Protein 9JJ1 (pdb70)

GO terms:
  GO:0005385 zinc ion transmembrane transporter activity (F, IDA)
  GO:0008021 synaptic vesicle (C, IDA)
  GO:0071577 zinc ion transmembrane transport (P, IDA)
  GO:0031902 late endosome membrane (C, EXP)
  GO:0005765 lysosomal membrane (C, EXP)
  GO:0071577 zinc ion transmembrane transport (P, IMP)
  GO:0005515 protein binding (F, IPI)
  GO:0008021 synaptic vesicle (C, TAS)
  GO:0005737 cytoplasm (C, IDA)
  GO:0005770 late endosome (C, IDA)
  GO:0140916 zinc ion import into lysosome (P, IDA)
  GO:1990742 microvesicle (C, IDA)
  GO:0005765 lysosomal membrane (C, IDA)
  GO:0030659 cytoplasmic vesicle membrane (C, IDA)

Radius of gyration: 29.32 Å; Cα contacts (8 Å, |Δi|>4): 855; chains: 2; bounding box: 44×68×86 Å

Organism: Homo sapiens (NCBI:txid9606)

InterPro domains:
  IPR002524 Cation efflux [TIGR01297] (73-372)
  IPR027469 Cation efflux transmembrane domain superfamily [G3DSA:1.20.1510.10] (72-292)
  IPR027469 Cation efflux transmembrane domain superfamily [SSF161111] (72-294)
  IPR027470 Cation efflux protein, cytoplasmic domain [PF16916] (299-372)
  IPR036837 Cation efflux protein, cytoplasmic domain superfamily [SSF160240] (303-372)
  IPR050681 Cation Diffusion Facilitator/SLC30A [PTHR11562] (52-385)
  IPR058533 Cation efflux protein, transmembrane domain [PF01545] (77-293)

B-factor: mean 127.55, std 25.43, range [74.8, 258.52]

Secondary structure (DSSP, 8-state):
-TT-SS-PPPS--HHHHHHHHHHHHHHHHHHHHHHHHHHHHHHHT-SHHHHHHHHHHHHHHHHHHHHHHHHHTTSPP-SS-SS-STHHHHHHHHHHHHHHHHHHHHHHHHHHHHHSS------HHHHHHHHHHHHHHHHHHHHHHHH--HHHHHHHHHHHHHHHHHHHHHHHHHHHH-TT-TTHHHHHHHHHHHHHHHHHHHHHHHHHHHHTTPPPSSS-HHHHHHHHHTSTTEEEEEEEEEEESSSS-EEEEEEEEE-TTS-HHHHHHHHHHHHHHHH--SEEEEEEEE--TTGGG-GGGSPPPP-/-TT-SS-PPPS--HHHHHHHHHHHHHHHHHHHHHHHHHHHHHHHT-SHHHHHHHHHHHHHHHHHHHHHHHHHTTSPP-SS-SS-STHHHHHHHHHHHHHHHHHHHHHHHHHHHHHSS------HHHHHHHHHHHHHHHHHHHHHHHH--HHHHHHHHHHHHHHHHHHHHHHHHHHHH-TT-TTHHHHHHHHHHHHHHHHHHHHHHHHHHHHTTPPPSSS-HHHHHHHHHTSTTEEEEEEEEEEESSSS-EEEEEEEEE-TTS-HHHHHHHHHHHHHHHH--SEEEEEEEE--TTGGG-STTSPPPP-

Foldseek 3Di:
DPPPPDDDDADDDPVVVVVLVVLVVLLVLLVVLLVLLVVLCVVFVFLLSVLLSLVSVLVNQLSVLVNVLSVQQRDDADPVRNPGRNLSNLVSLVVSLVSSVVSLVVSLVVLVVCVPVVDDAGDLVSQLVSLVVQLVSLVVQLVVLVVPVVSVVSNVVSVVSNVSSVLSNVLSVVCNVPVVVPNSRSVSSVVSSVVVNVVSVVSVVQSVCQVVQHAQPVDDPVVLLVLLCPQPFFDAKAPWGWHASDNQAIEIEIETAGEPPDDVVSSVVSSSVSCCVPPNHPYYYYHYHHDDPCLVPDPRSDDDDDD/DPPPPDDDDADDDPVVVVVLVVLVVLLVLLVVLLVLLVVLCVVFVFLLSVLLSLVSVLVNQLSVLVNVLVVQQRDDADPVRNPGRNLSNLVSLVVSLVSSVVSLVVSLVVLVVCVPVVPDAGDLVSQLVSLVVQLVSLVVQLVVLVVPVVSVVSNVVSVVSNVSSVLSNVLSVVCNVPVVVPNSRSVSSVVSSVVVNVVSVVSVVQSVCQVVQHAQPVDDPVVLLVLLCPQPFFDAKAPWGWHASDNQAIEIEIETAGEPPDDVVSSVVSSSVSCCVPPNHPYYYYHYHHDDPCLVVDPRRDDDDDD

Structure (mmCIF, N/CA/C/O backbone):
data_9JJ1
#
_entry.id   9JJ1
#
_cell.length_a   1.00
_cell.length_b   1.00
_cell.length_c   1.00
_cell.angle_alpha   90.00
_cell.angle_beta   90.00
_cell.angle_gamma   90.00
#
_symmetry.space_group_name_H-M   'P 1'
#
loop_
_entity.id
_entity.type
_entity.pdbx_description
1 polymer 'Probable proton-coupled zinc antiporter SLC30A3'
2 non-polymer 'ZINC ION'
3 non-polymer 'Lauryl Maltose Neopentyl Glycol'
#
loop_
_atom_site.group_PDB
_atom_site.id
_atom_site.type_symbol
_atom_site.label_atom_id
_atom_site.label_alt_id
_atom_site.label_comp_id
_atom_site.label_asym_id
_atom_site.label_entity_id
_atom_site.label_seq_id
_atom_site.pdbx_PDB_ins_code
_atom_site.Cartn_x
_atom_site.Cartn_y
_atom_site.Cartn_z
_atom_site.occupancy
_atom_site.B_iso_or_equiv
_atom_site.auth_seq_id
_atom_site.auth_comp_id
_atom_site.auth_asym_id
_atom_site.auth_atom_id
_atom_site.pdbx_PDB_model_num
ATOM 1 N N . HIS A 1 54 ? 124.428 137.367 81.333 1.00 182.17 54 HIS A N 1
ATOM 2 C CA . HIS A 1 54 ? 125.267 137.403 82.524 1.00 185.32 54 HIS A CA 1
ATOM 3 C C . HIS A 1 54 ? 124.451 137.105 83.777 1.00 185.78 54 HIS A C 1
ATOM 4 O O . HIS A 1 54 ? 123.745 137.973 84.288 1.00 182.82 54 HIS A O 1
ATOM 11 N N . CYS A 1 55 ? 124.552 135.872 84.265 1.00 174.25 55 CYS A N 1
ATOM 12 C CA . CYS A 1 55 ? 123.897 135.510 85.513 1.00 171.14 55 CYS A CA 1
ATOM 13 C C . CYS A 1 55 ? 124.540 136.259 86.671 1.00 173.50 55 CYS A C 1
ATOM 14 O O . CYS A 1 55 ? 125.762 136.400 86.726 1.00 172.53 55 CYS A O 1
ATOM 17 N N . HIS A 1 56 ? 123.701 136.739 87.590 1.00 190.57 56 HIS A N 1
ATOM 18 C CA . HIS A 1 56 ? 123.997 137.518 88.801 1.00 191.25 56 HIS A CA 1
ATOM 19 C C . HIS A 1 56 ? 124.263 138.990 88.496 1.00 191.27 56 HIS A C 1
ATOM 20 O O . HIS A 1 56 ? 124.483 139.766 89.434 1.00 190.55 56 HIS A O 1
ATOM 27 N N . ARG A 1 57 ? 124.251 139.403 87.230 1.00 196.91 57 ARG A N 1
ATOM 28 C CA . ARG A 1 57 ? 124.484 140.796 86.874 1.00 198.59 57 ARG A CA 1
ATOM 29 C C . ARG A 1 57 ? 123.227 141.651 86.942 1.00 200.86 57 ARG A C 1
ATOM 30 O O . ARG A 1 57 ? 123.331 142.881 86.875 1.00 200.59 57 ARG A O 1
ATOM 38 N N . ASP A 1 58 ? 122.049 141.040 87.069 1.00 210.82 58 ASP A N 1
ATOM 39 C CA . ASP A 1 58 ? 120.817 141.823 87.145 1.00 210.61 58 ASP A CA 1
ATOM 40 C C . ASP A 1 58 ? 120.773 142.737 88.364 1.00 210.22 58 ASP A C 1
ATOM 41 O O . ASP A 1 58 ? 120.465 143.930 88.198 1.00 209.14 58 ASP A O 1
ATOM 46 N N . PRO A 1 59 ? 121.063 142.276 89.597 1.00 208.82 59 PRO A N 1
ATOM 47 C CA . PRO A 1 59 ? 121.100 143.219 90.722 1.00 207.85 59 PRO A CA 1
ATOM 48 C C . PRO A 1 59 ? 122.476 143.838 90.903 1.00 207.63 59 PRO A C 1
ATOM 49 O O . PRO A 1 59 ? 123.409 143.522 90.158 1.00 206.66 59 PRO A O 1
ATOM 53 N N . LEU A 1 60 ? 122.614 144.725 91.887 1.00 211.86 60 LEU A N 1
ATOM 54 C CA . LEU A 1 60 ? 123.888 145.359 92.178 1.00 212.31 60 LEU A CA 1
ATOM 55 C C . LEU A 1 60 ? 124.155 145.322 93.677 1.00 212.46 60 LEU A C 1
ATOM 56 O O . LEU A 1 60 ? 123.219 145.428 94.479 1.00 211.00 60 LEU A O 1
ATOM 61 N N . PRO A 1 61 ? 125.412 145.174 94.085 1.00 219.21 61 PRO A N 1
ATOM 62 C CA . PRO A 1 61 ? 125.730 145.147 95.513 1.00 219.87 61 PRO A CA 1
ATOM 63 C C . PRO A 1 61 ? 125.992 146.545 96.042 1.00 220.26 61 PRO A C 1
ATOM 64 O O . PRO A 1 61 ? 126.822 147.284 95.490 1.00 219.03 61 PRO A O 1
ATOM 68 N N . PRO A 1 62 ? 125.307 146.948 97.108 1.00 223.54 62 PRO A N 1
ATOM 69 C CA . PRO A 1 62 ? 125.548 148.268 97.691 1.00 222.83 62 PRO A CA 1
ATOM 70 C C . PRO A 1 62 ? 126.701 148.225 98.678 1.00 222.95 62 PRO A C 1
ATOM 71 O O . PRO A 1 62 ? 126.638 147.514 99.693 1.00 220.89 62 PRO A O 1
ATOM 75 N N . PRO A 1 63 ? 127.772 148.966 98.418 1.00 221.61 63 PRO A N 1
ATOM 76 C CA . PRO A 1 63 ? 128.913 148.989 99.333 1.00 220.05 63 PRO A CA 1
ATOM 77 C C . PRO A 1 63 ? 128.733 150.035 100.429 1.00 219.71 63 PRO A C 1
ATOM 78 O O . PRO A 1 63 ? 127.796 150.835 100.419 1.00 218.30 63 PRO A O 1
ATOM 82 N N . GLY A 1 64 ? 129.662 150.011 101.380 1.00 206.17 64 GLY A N 1
ATOM 83 C CA . GLY A 1 64 ? 129.634 150.949 102.480 1.00 205.22 64 GLY A CA 1
ATOM 84 C C . GLY A 1 64 ? 128.590 150.596 103.523 1.00 206.52 64 GLY A C 1
ATOM 85 O O . GLY A 1 64 ? 128.034 149.494 103.557 1.00 205.80 64 GLY A O 1
ATOM 86 N N . LEU A 1 65 ? 128.328 151.565 104.395 1.00 196.15 65 LEU A N 1
ATOM 87 C CA . LEU A 1 65 ? 127.354 151.423 105.470 1.00 196.25 65 LEU A CA 1
ATOM 88 C C . LEU A 1 65 ? 126.186 152.362 105.205 1.00 195.14 65 LEU A C 1
ATOM 89 O O . LEU A 1 65 ? 126.380 153.575 105.068 1.00 193.16 65 LEU A O 1
ATOM 94 N N . THR A 1 66 ? 124.982 151.804 105.135 1.00 191.71 66 THR A N 1
ATOM 95 C CA . THR A 1 66 ? 123.804 152.617 104.892 1.00 191.22 66 THR A CA 1
ATOM 96 C C . THR A 1 66 ? 123.511 153.499 106.105 1.00 191.79 66 THR A C 1
ATOM 97 O O . THR A 1 66 ? 123.783 153.111 107.244 1.00 192.16 66 THR A O 1
ATOM 101 N N . PRO A 1 67 ? 122.971 154.700 105.883 1.00 188.64 67 PRO A N 1
ATOM 102 C CA . PRO A 1 67 ? 122.637 155.569 107.023 1.00 188.07 67 PRO A CA 1
ATOM 103 C C . PRO A 1 67 ? 121.647 154.946 107.990 1.00 188.02 67 PRO A C 1
ATOM 104 O O . PRO A 1 67 ? 121.747 155.181 109.200 1.00 187.25 67 PRO A O 1
ATOM 108 N N . GLU A 1 68 ? 120.692 154.156 107.495 1.00 185.68 68 GLU A N 1
ATOM 109 C CA . GLU A 1 68 ? 119.725 153.531 108.389 1.00 185.36 68 GLU A CA 1
ATOM 110 C C . GLU A 1 68 ? 120.366 152.439 109.235 1.00 186.26 68 GLU A C 1
ATOM 111 O O . GLU A 1 68 ? 119.928 152.197 110.366 1.00 187.74 68 GLU A O 1
ATOM 117 N N . ARG A 1 69 ? 121.395 151.767 108.712 1.00 181.80 69 ARG A N 1
ATOM 118 C CA . ARG A 1 69 ? 122.066 150.740 109.500 1.00 181.19 69 ARG A CA 1
ATOM 119 C C . ARG A 1 69 ? 122.835 151.347 110.664 1.00 181.58 69 ARG A C 1
ATOM 120 O O . ARG A 1 69 ? 122.930 150.729 111.729 1.00 183.72 69 ARG A O 1
ATOM 128 N N . LEU A 1 70 ? 123.385 152.550 110.486 1.00 168.30 70 LEU A N 1
ATOM 129 C CA . LEU A 1 70 ? 123.996 153.248 111.612 1.00 170.31 70 LEU A CA 1
ATOM 130 C C . LEU A 1 70 ? 122.966 153.531 112.697 1.00 169.98 70 LEU A C 1
ATOM 131 O O . LEU A 1 70 ? 123.245 153.365 113.892 1.00 170.90 70 LEU A O 1
ATOM 136 N N . HIS A 1 71 ? 121.766 153.954 112.297 1.00 162.20 71 HIS A N 1
ATOM 137 C CA . HIS A 1 71 ? 120.704 154.180 113.269 1.00 162.21 71 HIS A CA 1
ATOM 138 C C . HIS A 1 71 ? 120.318 152.888 113.975 1.00 162.19 71 HIS A C 1
ATOM 139 O O . HIS A 1 71 ? 120.099 152.879 115.191 1.00 166.45 71 HIS A O 1
ATOM 146 N N . ALA A 1 72 ? 120.226 151.786 113.228 1.00 151.35 72 ALA A N 1
ATOM 147 C CA . ALA A 1 72 ? 119.896 150.505 113.846 1.00 149.91 72 ALA A CA 1
ATOM 148 C C . ALA A 1 72 ? 120.967 150.085 114.844 1.00 153.10 72 ALA A C 1
ATOM 149 O O . ALA A 1 72 ? 120.654 149.575 115.927 1.00 158.15 72 ALA A O 1
ATOM 151 N N . ARG A 1 73 ? 122.237 150.294 114.497 1.00 148.16 73 ARG A N 1
ATOM 152 C CA . ARG A 1 73 ? 123.318 149.987 115.426 1.00 147.52 73 ARG A CA 1
ATOM 153 C C . ARG A 1 73 ? 123.223 150.843 116.681 1.00 149.36 73 ARG A C 1
ATOM 154 O O . ARG A 1 73 ? 123.453 150.356 117.792 1.00 151.28 73 ARG A O 1
ATOM 162 N N . ARG A 1 74 ? 122.896 152.127 116.522 1.00 151.05 74 ARG A N 1
ATOM 163 C CA . ARG A 1 74 ? 122.756 152.995 117.687 1.00 149.46 74 ARG A CA 1
ATOM 164 C C . ARG A 1 74 ? 121.614 152.536 118.587 1.00 149.63 74 ARG A C 1
ATOM 165 O O . ARG A 1 74 ? 121.752 152.514 119.818 1.00 153.03 74 ARG A O 1
ATOM 173 N N . GLN A 1 75 ? 120.477 152.168 117.992 1.00 142.83 75 GLN A N 1
ATOM 174 C CA . GLN A 1 75 ? 119.363 151.666 118.791 1.00 143.01 75 GLN A CA 1
ATOM 175 C C . GLN A 1 75 ? 119.738 150.385 119.520 1.00 142.46 75 GLN A C 1
ATOM 176 O O . GLN A 1 75 ? 119.393 150.208 120.694 1.00 149.02 75 GLN A O 1
ATOM 182 N N . LEU A 1 76 ? 120.438 149.474 118.842 1.00 129.82 76 LEU A N 1
ATOM 183 C CA . LEU A 1 76 ? 120.858 148.244 119.503 1.00 128.48 76 LEU A CA 1
ATOM 184 C C . LEU A 1 76 ? 121.828 148.523 120.643 1.00 129.85 76 LEU A C 1
ATOM 185 O O . LEU A 1 76 ? 121.736 147.887 121.697 1.00 133.94 76 LEU A O 1
ATOM 190 N N . TYR A 1 77 ? 122.754 149.467 120.458 1.00 133.85 77 TYR A N 1
ATOM 191 C CA . TYR A 1 77 ? 123.661 149.839 121.540 1.00 133.74 77 TYR A CA 1
ATOM 192 C C . TYR A 1 77 ? 122.895 150.379 122.740 1.00 136.42 77 TYR A C 1
ATOM 193 O O . TYR A 1 77 ? 123.155 149.985 123.885 1.00 138.00 77 TYR A O 1
ATOM 202 N N . ALA A 1 78 ? 121.948 151.288 122.496 1.00 125.85 78 ALA A N 1
ATOM 203 C CA . ALA A 1 78 ? 121.186 151.873 123.595 1.00 124.21 78 ALA A CA 1
ATOM 204 C C . ALA A 1 78 ? 120.374 150.810 124.324 1.00 127.54 78 ALA A C 1
ATOM 205 O O . ALA A 1 78 ? 120.332 150.779 125.560 1.00 135.30 78 ALA A O 1
ATOM 207 N N . ALA A 1 79 ? 119.725 149.924 123.568 1.00 120.77 79 ALA A N 1
ATOM 208 C CA . ALA A 1 79 ? 118.920 148.877 124.183 1.00 119.45 79 ALA A CA 1
ATOM 209 C C . ALA A 1 79 ? 119.784 147.919 124.990 1.00 121.39 79 ALA A C 1
ATOM 210 O O . ALA A 1 79 ? 119.400 147.506 126.090 1.00 126.82 79 ALA A O 1
ATOM 212 N N . CYS A 1 80 ? 120.957 147.554 124.464 1.00 126.25 80 CYS A N 1
ATOM 213 C CA . CYS A 1 80 ? 121.857 146.683 125.210 1.00 122.58 80 CYS A CA 1
ATOM 214 C C . CYS A 1 80 ? 122.311 147.339 126.503 1.00 124.45 80 CYS A C 1
ATOM 215 O O . CYS A 1 80 ? 122.343 146.692 127.554 1.00 132.32 80 CYS A O 1
ATOM 218 N N . ALA A 1 81 ? 122.662 148.625 126.451 1.00 116.49 81 ALA A N 1
ATOM 219 C CA . ALA A 1 81 ? 123.098 149.312 127.662 1.00 117.27 81 ALA A CA 1
ATOM 220 C C . ALA A 1 81 ? 121.986 149.350 128.702 1.00 120.03 81 ALA A C 1
ATOM 221 O O . ALA A 1 81 ? 122.208 149.041 129.882 1.00 122.19 81 ALA A O 1
ATOM 223 N N . VAL A 1 82 ? 120.773 149.712 128.277 1.00 123.25 82 VAL A N 1
ATOM 224 C CA . VAL A 1 82 ? 119.656 149.803 129.212 1.00 121.17 82 VAL A CA 1
ATOM 225 C C . VAL A 1 82 ? 119.341 148.445 129.819 1.00 123.08 82 VAL A C 1
ATOM 226 O O . VAL A 1 82 ? 119.162 148.326 131.040 1.00 127.06 82 VAL A O 1
ATOM 230 N N . CYS A 1 83 ? 119.280 147.400 128.994 1.00 125.32 83 CYS A N 1
ATOM 231 C CA . CYS A 1 83 ? 118.958 146.076 129.507 1.00 123.09 83 CYS A CA 1
ATOM 232 C C . CYS A 1 83 ? 120.059 145.539 130.412 1.00 124.49 83 CYS A C 1
ATOM 233 O O . CYS A 1 83 ? 119.768 144.853 131.394 1.00 132.12 83 CYS A O 1
ATOM 236 N N . PHE A 1 84 ? 121.326 145.841 130.113 1.00 122.86 84 PHE A N 1
ATOM 237 C CA . PHE A 1 84 ? 122.406 145.398 130.987 1.00 123.87 84 PHE A CA 1
ATOM 238 C C . PHE A 1 84 ? 122.345 146.093 132.340 1.00 122.42 84 PHE A C 1
ATOM 239 O O . PHE A 1 84 ? 122.564 145.462 133.380 1.00 122.79 84 PHE A O 1
ATOM 247 N N . VAL A 1 85 ? 122.059 147.397 132.348 1.00 117.13 85 VAL A N 1
ATOM 248 C CA . VAL A 1 85 ? 121.923 148.104 133.619 1.00 118.70 85 VAL A CA 1
ATOM 249 C C . VAL A 1 85 ? 120.764 147.529 134.422 1.00 122.68 85 VAL A C 1
ATOM 250 O O . VAL A 1 85 ? 120.878 147.296 135.635 1.00 123.57 85 VAL A O 1
ATOM 254 N N . PHE A 1 86 ? 119.635 147.281 133.755 1.00 122.59 86 PHE A N 1
ATOM 255 C CA . PHE A 1 86 ? 118.484 146.687 134.426 1.00 118.32 86 PHE A CA 1
ATOM 256 C C . PHE A 1 86 ? 118.823 145.315 134.997 1.00 120.47 86 PHE A C 1
ATOM 257 O O . PHE A 1 86 ? 118.463 145.001 136.138 1.00 124.79 86 PHE A O 1
ATOM 265 N N . MET A 1 87 ? 119.528 144.491 134.220 1.00 121.22 87 MET A N 1
ATOM 266 C CA . MET A 1 87 ? 119.896 143.158 134.680 1.00 118.25 87 MET A CA 1
ATOM 267 C C . MET A 1 87 ? 120.819 143.221 135.887 1.00 124.10 87 MET A C 1
ATOM 268 O O . MET A 1 87 ? 120.645 142.463 136.846 1.00 127.77 87 MET A O 1
ATOM 273 N N . ALA A 1 88 ? 121.815 144.108 135.856 1.00 124.82 88 ALA A N 1
ATOM 274 C CA . ALA A 1 88 ? 122.726 144.223 136.989 1.00 121.20 88 ALA A CA 1
ATOM 275 C C . ALA A 1 88 ? 121.992 144.676 138.243 1.00 124.51 88 ALA A C 1
ATOM 276 O O . ALA A 1 88 ? 122.190 144.111 139.328 1.00 130.23 88 ALA A O 1
ATOM 278 N N . GLY A 1 89 ? 121.128 145.685 138.111 1.00 115.64 89 GLY A N 1
ATOM 279 C CA . GLY A 1 89 ? 120.365 146.137 139.260 1.00 115.23 89 GLY A CA 1
ATOM 280 C C . GLY A 1 89 ? 119.475 145.053 139.831 1.00 116.44 89 GLY A C 1
ATOM 281 O O . GLY A 1 89 ? 119.387 144.884 141.050 1.00 117.31 89 GLY A O 1
ATOM 282 N N . GLU A 1 90 ? 118.814 144.291 138.958 1.00 124.19 90 GLU A N 1
ATOM 283 C CA . GLU A 1 90 ? 117.914 143.251 139.441 1.00 121.59 90 GLU A CA 1
ATOM 284 C C . GLU A 1 90 ? 118.683 142.097 140.069 1.00 122.07 90 GLU A C 1
ATOM 285 O O . GLU A 1 90 ? 118.224 141.508 141.051 1.00 126.49 90 GLU A O 1
ATOM 291 N N . VAL A 1 91 ? 119.853 141.756 139.523 1.00 123.04 91 VAL A N 1
ATOM 292 C CA . VAL A 1 91 ? 120.680 140.729 140.148 1.00 124.60 91 VAL A CA 1
ATOM 293 C C . VAL A 1 91 ? 121.107 141.164 141.539 1.00 123.77 91 VAL A C 1
ATOM 294 O O . VAL A 1 91 ? 121.024 140.383 142.495 1.00 127.53 91 VAL A O 1
ATOM 298 N N . VAL A 1 92 ? 121.552 142.411 141.684 1.00 110.51 92 VAL A N 1
ATOM 299 C CA . VAL A 1 92 ? 121.955 142.906 142.998 1.00 108.28 92 VAL A CA 1
ATOM 300 C C . VAL A 1 92 ? 120.784 142.857 143.972 1.00 115.24 92 VAL A C 1
ATOM 301 O O . VAL A 1 92 ? 120.913 142.374 145.103 1.00 121.41 92 VAL A O 1
ATOM 305 N N . GLY A 1 93 ? 119.618 143.337 143.536 1.00 121.17 93 GLY A N 1
ATOM 306 C CA . GLY A 1 93 ? 118.461 143.350 144.417 1.00 120.26 93 GLY A CA 1
ATOM 307 C C . GLY A 1 93 ? 118.015 141.963 144.832 1.00 120.13 93 GLY A C 1
ATOM 308 O O . GLY A 1 93 ? 117.729 141.716 146.006 1.00 124.36 93 GLY A O 1
ATOM 309 N N . GLY A 1 94 ? 117.954 141.035 143.878 1.00 116.78 94 GLY A N 1
ATOM 310 C CA . GLY A 1 94 ? 117.540 139.683 144.204 1.00 112.02 94 GLY A CA 1
ATOM 311 C C . GLY A 1 94 ? 118.530 138.967 145.099 1.00 119.19 94 GLY A C 1
ATOM 312 O O . GLY A 1 94 ? 118.135 138.224 146.002 1.00 127.87 94 GLY A O 1
ATOM 313 N N . TYR A 1 95 ? 119.829 139.169 144.862 1.00 126.94 95 TYR A N 1
ATOM 314 C CA . TYR A 1 95 ? 120.828 138.585 145.749 1.00 123.14 95 TYR A CA 1
ATOM 315 C C . TYR A 1 95 ? 120.694 139.141 147.157 1.00 122.11 95 TYR A C 1
ATOM 316 O O . TYR A 1 95 ? 120.822 138.403 148.139 1.00 120.79 95 TYR A O 1
ATOM 325 N N . LEU A 1 96 ? 120.439 140.445 147.277 1.00 119.07 96 LEU A N 1
ATOM 326 C CA . LEU A 1 96 ? 120.202 141.018 148.596 1.00 121.33 96 LEU A CA 1
ATOM 327 C C . LEU A 1 96 ? 118.946 140.444 149.236 1.00 122.87 96 LEU A C 1
ATOM 328 O O . LEU A 1 96 ? 118.881 140.311 150.463 1.00 125.72 96 LEU A O 1
ATOM 333 N N . ALA A 1 97 ? 117.944 140.102 148.430 1.00 125.14 97 ALA A N 1
ATOM 334 C CA . ALA A 1 97 ? 116.684 139.586 148.946 1.00 123.08 97 ALA A CA 1
ATOM 335 C C . ALA A 1 97 ? 116.625 138.066 149.012 1.00 121.13 97 ALA A C 1
ATOM 336 O O . ALA A 1 97 ? 115.633 137.529 149.515 1.00 121.60 97 ALA A O 1
ATOM 338 N N . HIS A 1 98 ? 117.649 137.366 148.523 1.00 124.04 98 HIS A N 1
ATOM 339 C CA . HIS A 1 98 ? 117.663 135.901 148.485 1.00 123.64 98 HIS A CA 1
ATOM 340 C C . HIS A 1 98 ? 116.446 135.352 147.745 1.00 127.37 98 HIS A C 1
ATOM 341 O O . HIS A 1 98 ? 115.894 134.312 148.108 1.00 131.20 98 HIS A O 1
ATOM 348 N N . SER A 1 99 ? 116.030 136.048 146.695 1.00 121.84 99 SER A N 1
ATOM 349 C CA . SER A 1 99 ? 114.839 135.688 145.942 1.00 114.60 99 SER A CA 1
ATOM 350 C C . SER A 1 99 ? 115.216 134.990 144.643 1.00 117.50 99 SER A C 1
ATOM 351 O O . SER A 1 99 ? 116.242 135.290 144.029 1.00 123.16 99 SER A O 1
ATOM 354 N N . LEU A 1 100 ? 114.370 134.050 144.229 1.00 110.16 100 LEU A N 1
ATOM 355 C CA . LEU A 1 100 ? 114.583 133.319 142.989 1.00 112.33 100 LEU A CA 1
ATOM 356 C C . LEU A 1 100 ? 113.712 133.813 141.845 1.00 115.62 100 LEU A C 1
ATOM 357 O O . LEU A 1 100 ? 114.076 133.622 140.682 1.00 121.40 100 LEU A O 1
ATOM 362 N N . ALA A 1 101 ? 112.568 134.431 142.142 1.00 109.29 101 ALA A N 1
ATOM 363 C CA . ALA A 1 101 ? 111.776 135.049 141.085 1.00 110.75 101 ALA A CA 1
ATOM 364 C C . ALA A 1 101 ? 112.532 136.204 140.444 1.00 118.24 101 ALA A C 1
ATOM 365 O O . ALA A 1 101 ? 112.505 136.378 139.218 1.00 123.61 101 ALA A O 1
ATOM 367 N N . ILE A 1 102 ? 113.216 137.004 141.261 1.00 112.47 102 ILE A N 1
ATOM 368 C CA . ILE A 1 102 ? 114.040 138.083 140.731 1.00 107.78 102 ILE A CA 1
ATOM 369 C C . ILE A 1 102 ? 115.196 137.516 139.920 1.00 113.09 102 ILE A C 1
ATOM 370 O O . ILE A 1 102 ? 115.613 138.103 138.917 1.00 120.75 102 ILE A O 1
ATOM 375 N N . MET A 1 103 ? 115.728 136.365 140.336 1.00 117.25 103 MET A N 1
ATOM 376 C CA . MET A 1 103 ? 116.682 135.651 139.492 1.00 114.37 103 MET A CA 1
ATOM 377 C C . MET A 1 103 ? 116.071 135.272 138.153 1.00 116.35 103 MET A C 1
ATOM 378 O O . MET A 1 103 ? 116.744 135.342 137.123 1.00 128.16 103 MET A O 1
ATOM 383 N N . THR A 1 104 ? 114.805 134.857 138.140 1.00 112.84 104 THR A N 1
ATOM 384 C CA . THR A 1 104 ? 114.174 134.514 136.869 1.00 117.20 104 THR A CA 1
ATOM 385 C C . THR A 1 104 ? 114.043 135.737 135.969 1.00 123.88 104 THR A C 1
ATOM 386 O O . THR A 1 104 ? 114.322 135.665 134.765 1.00 126.87 104 THR A O 1
ATOM 390 N N . ASP A 1 105 ? 113.630 136.872 136.536 1.00 124.54 105 ASP A N 1
ATOM 391 C CA . ASP A 1 105 ? 113.527 138.092 135.740 1.00 116.46 105 ASP A CA 1
ATOM 392 C C . ASP A 1 105 ? 114.891 138.537 135.227 1.00 119.65 105 ASP A C 1
ATOM 393 O O . ASP A 1 105 ? 115.026 138.953 134.069 1.00 124.97 105 ASP A O 1
ATOM 398 N N . ALA A 1 106 ? 115.917 138.453 136.075 1.00 117.00 106 ALA A N 1
ATOM 399 C CA . ALA A 1 106 ? 117.262 138.819 135.652 1.00 112.49 106 ALA A CA 1
ATOM 400 C C . ALA A 1 106 ? 117.779 137.872 134.579 1.00 112.97 106 ALA A C 1
ATOM 401 O O . ALA A 1 106 ? 118.510 138.287 133.677 1.00 119.98 106 ALA A O 1
ATOM 403 N N . ALA A 1 107 ? 117.417 136.593 134.664 1.00 108.73 107 ALA A N 1
ATOM 404 C CA . ALA A 1 107 ? 117.789 135.646 133.620 1.00 106.50 107 ALA A CA 1
ATOM 405 C C . ALA A 1 107 ? 117.110 135.990 132.304 1.00 113.93 107 ALA A C 1
ATOM 406 O O . ALA A 1 107 ? 117.715 135.863 131.234 1.00 118.58 107 ALA A O 1
ATOM 408 N N . HIS A 1 108 ? 115.848 136.417 132.359 1.00 113.43 108 HIS A N 1
ATOM 409 C CA . HIS A 1 108 ? 115.184 136.859 131.136 1.00 114.10 108 HIS A CA 1
ATOM 410 C C . HIS A 1 108 ? 115.876 138.081 130.547 1.00 116.53 108 HIS A C 1
ATOM 411 O O . HIS A 1 108 ? 116.052 138.180 129.326 1.00 119.07 108 HIS A O 1
ATOM 418 N N . LEU A 1 109 ? 116.269 139.028 131.400 1.00 114.74 109 LEU A N 1
ATOM 419 C CA . LEU A 1 109 ? 117.000 140.195 130.914 1.00 108.55 109 LEU A CA 1
ATOM 420 C C . LEU A 1 109 ? 118.344 139.796 130.320 1.00 111.82 109 LEU A C 1
ATOM 421 O O . LEU A 1 109 ? 118.795 140.386 129.334 1.00 117.96 109 LEU A O 1
ATOM 426 N N . LEU A 1 110 ? 119.004 138.806 130.920 1.00 115.36 110 LEU A N 1
ATOM 427 C CA . LEU A 1 110 ? 120.252 138.296 130.365 1.00 111.12 110 LEU A CA 1
ATOM 428 C C . LEU A 1 110 ? 120.022 137.678 128.996 1.00 113.49 110 LEU A C 1
ATOM 429 O O . LEU A 1 110 ? 120.843 137.836 128.090 1.00 114.67 110 LEU A O 1
ATOM 434 N N . ALA A 1 111 ? 118.913 136.957 128.832 1.00 116.87 111 ALA A N 1
ATOM 435 C CA . ALA A 1 111 ? 118.580 136.405 127.523 1.00 114.97 111 ALA A CA 1
ATOM 436 C C . ALA A 1 111 ? 118.353 137.512 126.503 1.00 116.68 111 ALA A C 1
ATOM 437 O O . ALA A 1 111 ? 118.811 137.417 125.358 1.00 117.54 111 ALA A O 1
ATOM 439 N N . ASP A 1 112 ? 117.645 138.571 126.902 1.00 127.33 112 ASP A N 1
ATOM 440 C CA . ASP A 1 112 ? 117.425 139.702 126.004 1.00 124.14 112 ASP A CA 1
ATOM 441 C C . ASP A 1 112 ? 118.749 140.342 125.600 1.00 124.00 112 ASP A C 1
ATOM 442 O O . ASP A 1 112 ? 118.987 140.625 124.417 1.00 126.60 112 ASP A O 1
ATOM 447 N N . VAL A 1 113 ? 119.634 140.557 126.576 1.00 120.59 113 VAL A N 1
ATOM 448 C CA . VAL A 1 113 ? 120.936 141.160 126.306 1.00 115.76 113 VAL A CA 1
ATOM 449 C C . VAL A 1 113 ? 121.750 140.277 125.374 1.00 118.69 113 VAL A C 1
ATOM 450 O O . VAL A 1 113 ? 122.385 140.764 124.435 1.00 123.74 113 VAL A O 1
ATOM 454 N N . GLY A 1 114 ? 121.754 138.968 125.625 1.00 123.74 114 GLY A N 1
ATOM 455 C CA . GLY A 1 114 ? 122.505 138.064 124.774 1.00 119.22 114 GLY A CA 1
ATOM 456 C C . GLY A 1 114 ? 121.978 138.030 123.355 1.00 117.45 114 GLY A C 1
ATOM 457 O O . GLY A 1 114 ? 122.752 137.993 122.399 1.00 119.42 114 GLY A O 1
ATOM 458 N N . SER A 1 115 ? 120.654 138.046 123.197 1.00 119.42 115 SER A N 1
ATOM 459 C CA . SER A 1 115 ? 120.078 138.071 121.858 1.00 122.10 115 SER A CA 1
ATOM 460 C C . SER A 1 115 ? 120.456 139.349 121.120 1.00 122.12 115 SER A C 1
ATOM 461 O O . SER A 1 115 ? 120.839 139.305 119.944 1.00 124.35 115 SER A O 1
ATOM 464 N N . MET A 1 116 ? 120.371 140.497 121.795 1.00 127.21 116 MET A N 1
ATOM 465 C CA . MET A 1 116 ? 120.723 141.749 121.131 1.00 124.75 116 MET A CA 1
ATOM 466 C C . MET A 1 116 ? 122.213 141.811 120.810 1.00 128.45 116 MET A C 1
ATOM 467 O O . MET A 1 116 ? 122.604 142.318 119.753 1.00 130.04 116 MET A O 1
ATOM 472 N N . MET A 1 117 ? 123.059 141.306 121.708 1.00 134.50 117 MET A N 1
ATOM 473 C CA . MET A 1 117 ? 124.495 141.285 121.448 1.00 128.55 117 MET A CA 1
ATOM 474 C C . MET A 1 117 ? 124.834 140.361 120.290 1.00 129.82 117 MET A C 1
ATOM 475 O O . MET A 1 117 ? 125.700 140.679 119.470 1.00 134.58 117 MET A O 1
ATOM 480 N N . GLY A 1 118 ? 124.175 139.205 120.213 1.00 118.89 118 GLY A N 1
ATOM 481 C CA . GLY A 1 118 ? 124.371 138.333 119.070 1.00 119.17 118 GLY A CA 1
ATOM 482 C C . GLY A 1 118 ? 123.920 138.976 117.776 1.00 122.62 118 GLY A C 1
ATOM 483 O O . GLY A 1 118 ? 124.561 138.816 116.736 1.00 125.17 118 GLY A O 1
ATOM 484 N N . SER A 1 119 ? 122.811 139.717 117.822 1.00 123.72 119 SER A N 1
ATOM 485 C CA . SER A 1 119 ? 122.365 140.444 116.639 1.00 119.12 119 SER A CA 1
ATOM 486 C C . SER A 1 119 ? 123.388 141.490 116.217 1.00 118.24 119 SER A C 1
ATOM 487 O O . SER A 1 119 ? 123.677 141.643 115.026 1.00 120.35 119 SER A O 1
ATOM 490 N N . LEU A 1 120 ? 123.950 142.219 117.183 1.00 118.42 120 LEU A N 1
ATOM 491 C CA . LEU A 1 120 ? 124.972 143.214 116.871 1.00 119.65 120 LEU A CA 1
ATOM 492 C C . LEU A 1 120 ? 126.215 142.565 116.277 1.00 120.04 120 LEU A C 1
ATOM 493 O O . LEU A 1 120 ? 126.791 143.072 115.307 1.00 123.67 120 LEU A O 1
ATOM 498 N N . PHE A 1 121 ? 126.650 141.446 116.858 1.00 124.91 121 PHE A N 1
ATOM 499 C CA . PHE A 1 121 ? 127.827 140.75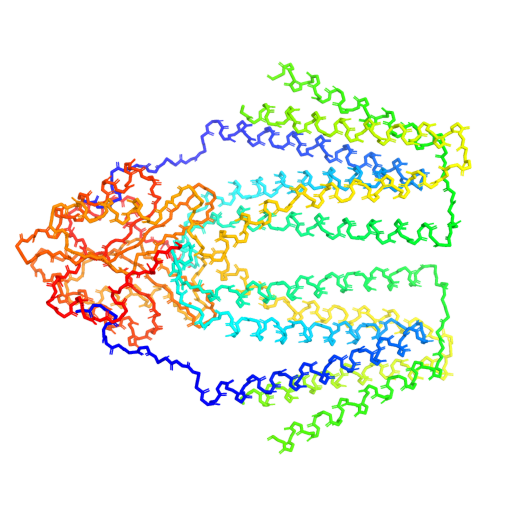3 116.352 1.00 124.60 121 PHE A CA 1
ATOM 500 C C . PHE A 1 121 ? 127.593 140.227 114.944 1.00 126.61 121 PHE A C 1
ATOM 501 O O . PHE A 1 121 ? 128.476 140.315 114.087 1.00 130.28 121 PHE A O 1
ATOM 509 N N . SER A 1 122 ? 126.406 139.675 114.686 1.00 125.25 122 SER A N 1
ATOM 510 C CA . SER A 1 122 ? 126.085 139.210 113.343 1.00 123.92 122 SER A CA 1
ATOM 511 C C . SER A 1 122 ? 126.029 140.368 112.357 1.00 123.25 122 SER A C 1
ATOM 512 O O . SER A 1 122 ? 126.459 140.230 111.209 1.00 128.36 122 SER A O 1
ATOM 515 N N . LEU A 1 123 ? 125.490 141.511 112.781 1.00 119.11 123 LEU A N 1
ATOM 516 C CA . LEU A 1 123 ? 125.450 142.678 111.908 1.00 119.73 123 LEU A CA 1
ATOM 517 C C . LEU A 1 123 ? 126.853 143.152 111.561 1.00 119.71 123 LEU A C 1
ATOM 518 O O . LEU A 1 123 ? 127.125 143.531 110.416 1.00 121.24 123 LEU A O 1
ATOM 523 N N . TRP A 1 124 ? 127.756 143.153 112.541 1.00 120.30 124 TRP A N 1
ATOM 524 C CA . TRP A 1 124 ? 129.139 143.525 112.263 1.00 120.41 124 TRP A CA 1
ATOM 525 C C . TRP A 1 124 ? 129.815 142.509 111.352 1.00 123.02 124 TRP A C 1
ATOM 526 O O . TRP A 1 124 ? 130.573 142.883 110.451 1.00 126.19 124 TRP A O 1
ATOM 537 N N . LEU A 1 125 ? 129.559 141.220 111.575 1.00 121.49 125 LEU A N 1
ATOM 538 C CA . LEU A 1 125 ? 130.213 140.183 110.787 1.00 115.81 125 LEU A CA 1
ATOM 539 C C . LEU A 1 125 ? 129.712 140.157 109.352 1.00 119.33 125 LEU A C 1
ATOM 540 O O . LEU A 1 125 ? 130.491 139.880 108.434 1.00 123.51 125 LEU A O 1
ATOM 545 N N . SER A 1 126 ? 128.432 140.447 109.132 1.00 131.01 126 SER A N 1
ATOM 546 C CA . SER A 1 126 ? 127.870 140.374 107.791 1.00 130.52 126 SER A CA 1
ATOM 547 C C . SER A 1 126 ? 128.217 141.625 106.999 1.00 130.89 126 SER A C 1
ATOM 548 O O . SER A 1 126 ? 127.363 142.205 106.323 1.00 134.34 126 SER A O 1
ATOM 551 N N . THR A 1 127 ? 129.477 142.038 107.079 1.00 126.32 127 THR A N 1
ATOM 552 C CA . THR A 1 127 ? 130.020 143.075 106.213 1.00 130.48 127 THR A CA 1
ATOM 553 C C . THR A 1 127 ? 131.372 142.712 105.630 1.00 136.21 127 THR A C 1
ATOM 554 O O . THR A 1 127 ? 131.812 143.379 104.688 1.00 134.39 127 THR A O 1
ATOM 558 N N . ARG A 1 128 ? 132.042 141.686 106.142 1.00 131.95 128 ARG A N 1
ATOM 559 C CA . ARG A 1 128 ? 133.309 141.267 105.575 1.00 129.26 128 ARG A CA 1
ATOM 560 C C . ARG A 1 128 ? 133.070 140.506 104.275 1.00 126.88 128 ARG A C 1
ATOM 561 O O . ARG A 1 128 ? 132.078 139.783 104.151 1.00 127.52 128 ARG A O 1
ATOM 569 N N . PRO A 1 129 ? 133.952 140.650 103.292 1.00 116.06 129 PRO A N 1
ATOM 570 C CA . PRO A 1 129 ? 133.784 139.904 102.044 1.00 117.91 129 PRO A CA 1
ATOM 571 C C . PRO A 1 129 ? 134.004 138.417 102.259 1.00 120.36 129 PRO A C 1
ATOM 572 O O . PRO A 1 129 ? 134.702 137.995 103.183 1.00 121.00 129 PRO A O 1
ATOM 576 N N . ALA A 1 130 ? 133.380 137.620 101.397 1.00 113.28 130 ALA A N 1
ATOM 577 C CA . ALA A 1 130 ? 133.563 136.177 101.450 1.00 108.31 130 ALA A CA 1
ATOM 578 C C . ALA A 1 130 ? 135.015 135.822 101.165 1.00 113.03 130 ALA A C 1
ATOM 579 O O . ALA A 1 130 ? 135.627 136.356 100.237 1.00 113.86 130 ALA A O 1
ATOM 581 N N . THR A 1 131 ? 135.567 134.922 101.970 1.00 118.03 131 THR A N 1
ATOM 582 C CA . THR A 1 131 ? 136.946 134.493 101.828 1.00 115.05 131 THR A CA 1
ATOM 583 C C . THR A 1 131 ? 137.003 133.153 101.100 1.00 114.74 131 THR A C 1
ATOM 584 O O . THR A 1 131 ? 135.988 132.603 100.670 1.00 115.69 131 THR A O 1
ATOM 588 N N . ARG A 1 132 ? 138.216 132.626 100.956 1.00 118.97 132 ARG A N 1
ATOM 589 C CA . ARG A 1 132 ? 138.403 131.327 100.327 1.00 116.52 132 ARG A CA 1
ATOM 590 C C . ARG A 1 132 ? 138.053 130.171 101.248 1.00 119.73 132 ARG A C 1
ATOM 591 O O . ARG A 1 132 ? 137.904 129.043 100.769 1.00 125.80 132 ARG A O 1
ATOM 599 N N . THR A 1 133 ? 137.925 130.417 102.550 1.00 109.55 133 THR A N 1
ATOM 600 C CA . THR A 1 133 ? 137.483 129.394 103.485 1.00 109.66 133 THR A CA 1
ATOM 601 C C . THR A 1 133 ? 136.021 129.539 103.873 1.00 110.01 133 THR A C 1
ATOM 602 O O . THR A 1 133 ? 135.441 128.589 104.407 1.00 111.64 133 THR A O 1
ATOM 606 N N . MET A 1 134 ? 135.418 130.700 103.623 1.00 107.23 134 MET A N 1
ATOM 607 C CA . MET A 1 134 ? 134.000 130.947 103.878 1.00 101.21 134 MET A CA 1
ATOM 608 C C . MET A 1 134 ? 133.433 131.511 102.582 1.00 106.10 134 MET A C 1
ATOM 609 O O . MET A 1 134 ? 133.362 132.729 102.405 1.00 112.67 134 MET A O 1
ATOM 614 N N . THR A 1 135 ? 133.032 130.620 101.676 1.00 103.87 135 THR A N 1
ATOM 615 C CA . THR A 1 135 ? 132.622 131.049 100.344 1.00 98.77 135 THR A CA 1
ATOM 616 C C . THR A 1 135 ? 131.284 131.773 100.375 1.00 96.90 135 THR A C 1
ATOM 617 O O . THR A 1 135 ? 131.058 132.704 99.594 1.00 97.88 135 THR A O 1
ATOM 621 N N . PHE A 1 136 ? 130.382 131.359 101.260 1.00 97.82 136 PHE A N 1
ATOM 622 C CA . PHE A 1 136 ? 129.058 131.958 101.328 1.00 93.91 136 PHE A CA 1
ATOM 623 C C . PHE A 1 136 ? 129.033 133.272 102.094 1.00 101.23 136 PHE A C 1
ATOM 624 O O . PHE A 1 136 ? 128.048 134.010 101.989 1.00 110.34 136 PHE A O 1
ATOM 632 N N . GLY A 1 137 ? 130.077 133.583 102.853 1.00 100.08 137 GLY A N 1
ATOM 633 C CA . GLY A 1 137 ? 130.075 134.770 103.680 1.00 97.10 137 GLY A CA 1
ATOM 634 C C . GLY A 1 137 ? 130.010 134.425 105.151 1.00 102.33 137 GLY A C 1
ATOM 635 O O . GLY A 1 137 ? 130.505 133.375 105.564 1.00 111.66 137 GLY A O 1
ATOM 636 N N . TRP A 1 138 ? 129.392 135.290 105.953 1.00 98.72 138 TRP A N 1
ATOM 637 C CA . TRP A 1 138 ? 129.297 135.076 107.391 1.00 100.41 138 TRP A CA 1
ATOM 638 C C . TRP A 1 138 ? 127.858 135.187 107.873 1.00 104.05 138 TRP A C 1
ATOM 639 O O . TRP A 1 138 ? 127.610 135.554 109.023 1.00 112.64 138 TRP A O 1
ATOM 650 N N . HIS A 1 139 ? 126.897 134.861 107.009 1.00 94.86 139 HIS A N 1
ATOM 651 C CA . HIS A 1 139 ? 125.493 135.014 107.362 1.00 95.87 139 HIS A CA 1
ATOM 652 C C . HIS A 1 139 ? 125.026 133.977 108.373 1.00 104.88 139 HIS A C 1
ATOM 653 O O . HIS A 1 139 ? 124.063 134.233 109.100 1.00 110.55 139 HIS A O 1
ATOM 660 N N . ARG A 1 140 ? 125.683 132.820 108.438 1.00 99.43 140 ARG A N 1
ATOM 661 C CA . ARG A 1 140 ? 125.319 131.794 109.405 1.00 87.73 140 ARG A CA 1
ATOM 662 C C . ARG A 1 140 ? 125.621 132.209 110.839 1.00 94.04 140 ARG A C 1
ATOM 663 O O . ARG A 1 140 ? 125.166 131.537 111.775 1.00 101.60 140 ARG A O 1
ATOM 671 N N . SER A 1 141 ? 126.373 133.295 111.028 1.00 104.80 141 SER A N 1
ATOM 672 C CA . SER A 1 141 ? 126.680 133.765 112.372 1.00 104.30 141 SER A CA 1
ATOM 673 C C . SER A 1 141 ? 125.425 134.182 113.120 1.00 103.70 141 SER A C 1
ATOM 674 O O . SER A 1 141 ? 125.352 134.016 114.339 1.00 106.66 141 SER A O 1
ATOM 677 N N . GLU A 1 142 ? 124.431 134.721 112.415 1.00 108.56 142 GLU A N 1
ATOM 678 C CA . GLU A 1 142 ? 123.187 135.112 113.070 1.00 109.13 142 GLU A CA 1
ATOM 679 C C . GLU A 1 142 ? 122.459 133.897 113.634 1.00 109.11 142 GLU A C 1
ATOM 680 O O . GLU A 1 142 ? 121.993 133.909 114.782 1.00 110.94 142 G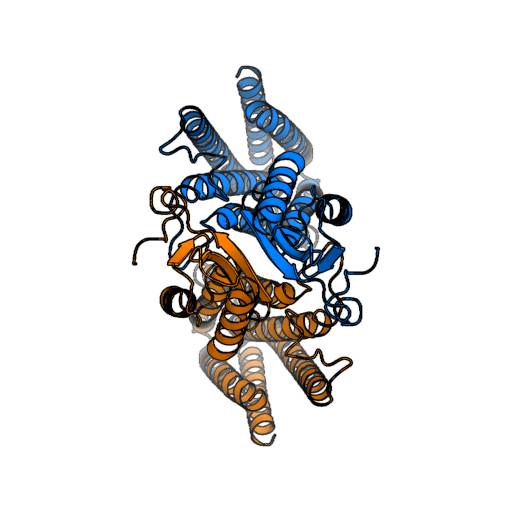LU A O 1
ATOM 686 N N . THR A 1 143 ? 122.366 132.827 112.843 1.00 107.37 143 THR A N 1
ATOM 687 C CA . THR A 1 143 ? 121.739 131.601 113.323 1.00 102.68 143 THR A CA 1
ATOM 688 C C . THR A 1 143 ? 122.523 130.998 114.479 1.00 104.37 143 THR A C 1
ATOM 689 O O . THR A 1 143 ? 121.937 130.524 115.460 1.00 113.02 143 THR A O 1
ATOM 693 N N . LEU A 1 144 ? 123.853 131.007 114.381 1.00 109.30 144 LEU A N 1
ATOM 694 C CA . LEU A 1 144 ? 124.664 130.458 115.462 1.00 111.67 144 LEU A CA 1
ATOM 695 C C . LEU A 1 144 ? 124.497 131.268 116.742 1.00 111.29 144 LEU A C 1
ATOM 696 O O . LEU A 1 144 ? 124.446 130.702 117.840 1.00 113.96 144 LEU A O 1
ATOM 701 N N . GLY A 1 145 ? 124.401 132.592 116.624 1.00 101.86 145 GLY A N 1
ATOM 702 C CA . GLY A 1 145 ? 124.171 133.416 117.797 1.00 100.82 145 GLY A CA 1
ATOM 703 C C . GLY A 1 145 ? 122.808 133.181 118.418 1.00 108.22 145 GLY A C 1
ATOM 704 O O . GLY A 1 145 ? 122.670 133.166 119.645 1.00 112.74 145 GLY A O 1
ATOM 705 N N . ALA A 1 146 ? 121.782 132.999 117.584 1.00 108.14 146 ALA A N 1
ATOM 706 C CA . ALA A 1 146 ? 120.463 132.667 118.115 1.00 107.61 146 ALA A CA 1
ATOM 707 C C . ALA A 1 146 ? 120.493 131.342 118.866 1.00 106.97 146 ALA A C 1
ATOM 708 O O . ALA A 1 146 ? 119.921 131.219 119.959 1.00 107.64 146 ALA A O 1
ATOM 710 N N . LEU A 1 147 ? 121.170 130.341 118.300 1.00 96.20 147 LEU A N 1
ATOM 711 C CA . LEU A 1 147 ? 121.291 129.056 118.980 1.00 93.10 147 LEU A CA 1
ATOM 712 C C . LEU A 1 147 ? 122.041 129.198 120.297 1.00 99.28 147 LEU A C 1
ATOM 713 O O . LEU A 1 147 ? 121.668 128.582 121.303 1.00 108.38 147 LEU A O 1
ATOM 718 N N . ALA A 1 148 ? 123.107 130.001 120.308 1.00 98.36 148 ALA A N 1
ATOM 719 C CA . ALA A 1 148 ? 123.865 130.211 121.536 1.00 102.96 148 ALA A CA 1
ATOM 720 C C . ALA A 1 148 ? 123.012 130.877 122.605 1.00 106.27 148 ALA A C 1
ATOM 721 O O . ALA A 1 148 ? 123.075 130.506 123.783 1.00 111.82 148 ALA A O 1
ATOM 723 N N . SER A 1 149 ? 122.210 131.869 122.214 1.00 104.02 149 SER A N 1
ATOM 724 C CA . SER A 1 149 ? 121.331 132.524 123.176 1.00 107.20 149 SER A CA 1
ATOM 725 C C . SER A 1 149 ? 120.310 131.546 123.741 1.00 112.37 149 SER A C 1
ATOM 726 O O . SER A 1 149 ? 120.044 131.542 124.950 1.00 116.78 149 SER A O 1
ATOM 729 N N . VAL A 1 150 ? 119.736 130.700 122.883 1.00 113.17 150 VAL A N 1
ATOM 730 C CA . VAL A 1 150 ? 118.771 129.709 123.358 1.00 108.17 150 VAL A CA 1
ATOM 731 C C . VAL A 1 150 ? 119.431 128.747 124.339 1.00 108.70 150 VAL A C 1
ATOM 732 O O . VAL A 1 150 ? 118.863 128.414 125.388 1.00 116.20 150 VAL A O 1
ATOM 736 N N . VAL A 1 151 ? 120.643 128.290 124.019 1.00 105.98 151 VAL A N 1
ATOM 737 C CA . VAL A 1 151 ? 121.338 127.345 124.889 1.00 107.35 151 VAL A CA 1
ATOM 738 C C . VAL A 1 151 ? 121.656 127.984 126.235 1.00 112.87 151 VAL A C 1
ATOM 739 O O . VAL A 1 151 ? 121.501 127.355 127.289 1.00 120.07 151 VAL A O 1
ATOM 743 N N . SER A 1 152 ? 122.114 129.238 126.225 1.00 109.39 152 SER A N 1
ATOM 744 C CA . SER A 1 152 ? 122.411 129.923 127.479 1.00 109.13 152 SER A CA 1
ATOM 745 C C . SER A 1 152 ? 121.154 130.102 128.321 1.00 111.13 152 SER A C 1
ATOM 746 O O . SER A 1 152 ? 121.187 129.942 129.550 1.00 118.91 152 SER A O 1
ATOM 749 N N . LEU A 1 153 ? 120.036 130.444 127.676 1.00 110.65 153 LEU A N 1
ATOM 750 C CA . LEU A 1 153 ? 118.778 130.555 128.403 1.00 113.61 153 LEU A CA 1
ATOM 751 C C . LEU A 1 153 ? 118.396 129.225 129.034 1.00 116.96 153 LEU A C 1
ATOM 752 O O . LEU A 1 153 ? 117.955 129.183 130.187 1.00 116.12 153 LEU A O 1
ATOM 757 N N . TRP A 1 154 ? 118.564 128.127 128.294 1.00 125.87 154 TRP A N 1
ATOM 758 C CA . TRP A 1 154 ? 118.271 126.811 128.853 1.00 120.21 154 TRP A CA 1
ATOM 759 C C . TRP A 1 154 ? 119.165 126.509 130.048 1.00 121.92 154 TRP A C 1
ATOM 760 O O . TRP A 1 154 ? 118.702 125.965 131.055 1.00 125.07 154 TRP A O 1
ATOM 771 N N . MET A 1 155 ? 120.450 126.857 129.953 1.00 125.86 155 MET A N 1
ATOM 772 C CA . MET A 1 155 ? 121.373 126.630 131.063 1.00 122.21 155 MET A CA 1
ATOM 773 C C . MET A 1 155 ? 120.913 127.354 132.321 1.00 125.15 155 MET A C 1
ATOM 774 O O . MET A 1 155 ? 120.783 126.751 133.397 1.00 130.24 155 MET A O 1
ATOM 779 N N . VAL A 1 156 ? 120.663 128.659 132.200 1.00 112.83 156 VAL A N 1
ATOM 780 C CA . VAL A 1 156 ? 120.298 129.445 133.374 1.00 112.84 156 VAL A CA 1
ATOM 781 C C . VAL A 1 156 ? 118.950 128.994 133.922 1.00 116.89 156 VAL A C 1
ATOM 782 O O . VAL A 1 156 ? 118.755 128.918 135.142 1.00 117.08 156 VAL A O 1
ATOM 786 N N . THR A 1 157 ? 118.002 128.683 133.036 1.00 119.11 157 THR A N 1
ATOM 787 C CA . THR A 1 157 ? 116.696 128.218 133.483 1.00 117.19 157 THR A CA 1
ATOM 788 C C . THR A 1 157 ? 116.807 126.894 134.224 1.00 120.02 157 THR A C 1
ATOM 789 O O . THR A 1 157 ? 116.133 126.687 135.236 1.00 124.61 157 THR A O 1
ATOM 793 N N . GLY A 1 158 ? 117.651 125.983 133.739 1.00 119.45 158 GLY A N 1
ATOM 794 C CA . GLY A 1 158 ? 117.840 124.725 134.439 1.00 115.19 158 GLY A CA 1
ATOM 795 C C . GLY A 1 158 ? 118.460 124.912 135.809 1.00 113.45 158 GLY A C 1
ATOM 796 O O . GLY A 1 158 ? 118.051 124.267 136.779 1.00 116.77 158 GLY A O 1
ATOM 797 N N . ILE A 1 159 ? 119.450 125.801 135.910 1.00 106.59 159 ILE A N 1
ATOM 798 C CA . ILE A 1 159 ? 120.058 126.073 137.212 1.00 104.67 159 ILE A CA 1
ATOM 799 C C . ILE A 1 159 ? 119.015 126.631 138.175 1.00 111.59 159 ILE A C 1
ATOM 800 O O . ILE A 1 159 ? 118.915 126.203 139.334 1.00 119.67 159 ILE A O 1
ATOM 805 N N . LEU A 1 160 ? 118.208 127.584 137.700 1.00 118.15 160 LEU A N 1
ATOM 806 C CA . LEU A 1 160 ? 117.182 128.176 138.551 1.00 115.56 160 LEU A CA 1
ATOM 807 C C . LEU A 1 160 ? 116.132 127.150 138.954 1.00 114.62 160 LEU A C 1
ATOM 808 O O . LEU A 1 160 ? 115.654 127.156 140.093 1.00 116.22 160 LEU A O 1
ATOM 813 N N . LEU A 1 161 ? 115.748 126.271 138.027 1.00 114.91 161 LEU A N 1
ATOM 814 C CA . LEU A 1 161 ? 114.761 125.245 138.339 1.00 113.09 161 LEU A CA 1
ATOM 815 C C . LEU A 1 161 ? 115.288 124.275 139.384 1.00 118.58 161 LEU A C 1
ATOM 816 O O . LEU A 1 161 ? 114.555 123.876 140.295 1.00 124.54 161 LEU A O 1
ATOM 821 N N . TYR A 1 162 ? 116.558 123.880 139.270 1.00 119.64 162 TYR A N 1
ATOM 822 C CA . TYR A 1 162 ? 117.137 123.015 140.290 1.00 121.50 162 TYR A CA 1
ATOM 823 C C . TYR A 1 162 ? 117.163 123.710 141.643 1.00 123.38 162 TYR A C 1
ATOM 824 O O . TYR A 1 162 ? 116.851 123.095 142.671 1.00 130.94 162 TYR A O 1
ATOM 833 N N . LEU A 1 163 ? 117.538 124.990 141.666 1.00 113.46 163 LEU A N 1
ATOM 834 C CA . LEU A 1 163 ? 117.562 125.718 142.930 1.00 113.80 163 LEU A CA 1
ATOM 835 C C . LEU A 1 163 ? 116.170 125.801 143.544 1.00 118.44 163 LEU A C 1
ATOM 836 O O . LEU A 1 163 ? 116.005 125.615 144.755 1.00 118.89 163 LEU A O 1
ATOM 841 N N . ALA A 1 164 ? 115.154 126.073 142.723 1.00 123.23 164 ALA A N 1
ATOM 842 C CA . ALA A 1 164 ? 113.788 126.147 143.231 1.00 118.34 164 ALA A CA 1
ATOM 843 C C . ALA A 1 164 ? 113.316 124.798 143.753 1.00 123.28 164 ALA A C 1
ATOM 844 O O . ALA A 1 164 ? 112.642 124.725 144.787 1.00 128.09 164 ALA A O 1
ATOM 846 N N . PHE A 1 165 ? 113.650 123.717 143.045 1.00 133.22 165 PHE A N 1
ATOM 847 C CA . PHE A 1 165 ? 113.260 122.387 143.501 1.00 129.86 165 PHE A CA 1
ATOM 848 C C . PHE A 1 165 ? 113.923 122.045 144.828 1.00 130.34 165 PHE A C 1
ATOM 849 O O . PHE A 1 165 ? 113.289 121.465 145.716 1.00 129.45 165 PHE A O 1
ATOM 857 N N . VAL A 1 166 ? 115.200 122.398 144.981 1.00 126.07 166 VAL A N 1
ATOM 858 C CA . VAL A 1 166 ? 115.882 122.183 146.254 1.00 121.51 166 VAL A CA 1
ATOM 859 C C . VAL A 1 166 ? 115.239 123.028 147.347 1.00 122.77 166 VAL A C 1
ATOM 860 O O . VAL A 1 166 ? 115.130 122.600 148.501 1.00 124.03 166 VAL A O 1
ATOM 864 N N . ARG A 1 167 ? 114.802 124.239 147.003 1.00 126.99 167 ARG A N 1
ATOM 865 C CA . ARG A 1 167 ? 114.131 125.087 147.982 1.00 124.07 167 ARG A CA 1
ATOM 866 C C . ARG A 1 167 ? 112.807 124.482 148.432 1.00 125.70 167 ARG A C 1
ATOM 867 O O . ARG A 1 167 ? 112.450 124.568 149.611 1.00 127.03 167 ARG A O 1
ATOM 875 N N . LEU A 1 168 ? 112.062 123.876 147.506 1.00 130.14 168 LEU A N 1
ATOM 876 C CA . LEU A 1 168 ? 110.718 123.406 147.828 1.00 132.52 168 LEU A CA 1
ATOM 877 C C . LEU A 1 168 ? 110.740 122.286 148.863 1.00 137.12 168 LEU A C 1
ATOM 878 O O . LEU A 1 168 ? 109.913 122.270 149.782 1.00 138.70 168 LEU A O 1
ATOM 883 N N . LEU A 1 169 ? 111.668 121.343 148.733 1.00 140.11 169 LEU A N 1
ATOM 884 C CA . LEU A 1 169 ? 111.784 120.211 149.644 1.00 136.37 169 LEU A CA 1
ATOM 885 C C . LEU A 1 169 ? 113.110 120.293 150.392 1.00 140.92 169 LEU A C 1
ATOM 886 O O . LEU A 1 169 ? 114.159 120.510 149.780 1.00 141.68 169 LEU A O 1
ATOM 891 N N . HIS A 1 170 ? 113.053 120.094 151.711 1.00 148.72 170 HIS A N 1
ATOM 892 C CA . HIS A 1 170 ? 113.989 120.691 152.669 1.00 147.65 170 HIS A CA 1
ATOM 893 C C . HIS A 1 170 ? 113.974 122.217 152.538 1.00 145.84 170 HIS A C 1
ATOM 894 O O . HIS A 1 170 ? 114.955 122.861 152.164 1.00 146.18 170 HIS A O 1
ATOM 901 N N . SER A 1 171 ? 112.811 122.775 152.870 1.00 141.49 171 SER A N 1
ATOM 902 C CA . SER A 1 171 ? 112.564 124.210 152.744 1.00 143.86 171 SER A CA 1
ATOM 903 C C . SER A 1 171 ? 113.345 124.942 153.831 1.00 143.28 171 SER A C 1
ATOM 904 O O . SER A 1 171 ? 112.817 125.332 154.874 1.00 143.13 171 SER A O 1
ATOM 907 N N . ASP A 1 172 ? 114.635 125.133 153.570 1.00 143.48 172 ASP A N 1
ATOM 908 C CA . ASP A 1 172 ? 115.539 125.823 154.485 1.00 147.31 172 ASP A CA 1
ATOM 909 C C . ASP A 1 172 ? 116.064 127.054 153.751 1.00 148.89 172 ASP A C 1
ATOM 910 O O . ASP A 1 172 ? 117.083 126.996 153.058 1.00 148.66 172 ASP A O 1
ATOM 915 N N . TYR A 1 173 ? 115.345 128.165 153.889 1.00 137.06 173 TYR A N 1
ATOM 916 C CA . TYR A 1 173 ? 115.744 129.427 153.286 1.00 132.51 173 TYR A CA 1
ATOM 917 C C . TYR A 1 173 ? 114.912 130.540 153.898 1.00 132.02 173 TYR A C 1
ATOM 918 O O . TYR A 1 173 ? 113.783 130.317 154.340 1.00 136.36 173 TYR A O 1
ATOM 927 N N . HIS A 1 174 ? 115.482 131.739 153.918 1.00 127.87 174 HIS A N 1
ATOM 928 C CA . HIS A 1 174 ? 114.794 132.927 154.396 1.00 129.98 174 HIS A CA 1
ATOM 929 C C . HIS A 1 174 ? 114.816 133.984 153.304 1.00 132.39 174 HIS A C 1
ATOM 930 O O . HIS A 1 174 ? 115.830 134.170 152.627 1.00 133.49 174 HIS A O 1
ATOM 937 N N . ILE A 1 175 ? 113.689 134.665 153.130 1.00 128.81 175 ILE A N 1
ATOM 938 C CA . ILE A 1 175 ? 113.529 135.675 152.093 1.00 127.65 175 ILE A CA 1
ATOM 939 C C . ILE A 1 175 ? 113.237 137.002 152.771 1.00 129.63 175 ILE A C 1
ATOM 940 O O . ILE A 1 175 ? 112.273 137.114 153.538 1.00 128.25 175 ILE A O 1
ATOM 945 N N . GLU A 1 176 ? 114.064 138.004 152.489 1.00 132.54 176 GLU A N 1
ATOM 946 C CA . GLU A 1 176 ? 113.862 139.339 153.039 1.00 131.35 176 GLU A CA 1
ATOM 947 C C . GLU A 1 176 ? 112.709 139.996 152.294 1.00 133.37 176 GLU A C 1
ATOM 948 O O . GLU A 1 176 ? 112.822 140.299 151.103 1.00 138.19 176 GLU A O 1
ATOM 954 N N . GLY A 1 177 ? 111.594 140.207 152.993 1.00 129.35 177 GLY A N 1
ATOM 955 C CA . GLY A 1 177 ? 110.418 140.752 152.338 1.00 130.54 177 GLY A CA 1
ATOM 956 C C . GLY A 1 177 ? 110.622 142.169 151.841 1.00 132.09 177 GLY A C 1
ATOM 957 O O . GLY A 1 177 ? 110.213 142.510 150.729 1.00 133.46 177 GLY A O 1
ATOM 958 N N . GLY A 1 178 ? 111.256 143.013 152.655 1.00 127.66 178 GLY A N 1
ATOM 959 C CA . GLY A 1 178 ? 111.434 144.402 152.266 1.00 126.16 178 GLY A CA 1
ATOM 960 C C . GLY A 1 178 ? 112.312 144.559 151.040 1.00 125.08 178 GLY A C 1
ATOM 961 O O . GLY A 1 178 ? 111.975 145.294 150.109 1.00 125.67 178 GLY A O 1
ATOM 962 N N . ALA A 1 179 ? 113.449 143.862 151.021 1.00 116.74 179 ALA A N 1
ATOM 963 C CA . ALA A 1 179 ? 114.357 143.967 149.884 1.00 117.31 179 ALA A CA 1
ATOM 964 C C . ALA A 1 179 ? 113.714 143.430 148.613 1.00 120.41 179 ALA A C 1
ATOM 965 O O . ALA A 1 179 ? 113.832 144.038 147.543 1.00 124.53 179 ALA A O 1
ATOM 967 N N . MET A 1 180 ? 113.029 142.290 148.713 1.00 122.03 180 MET A N 1
ATOM 968 C CA . MET A 1 180 ? 112.384 141.707 147.544 1.00 117.88 180 MET A CA 1
ATOM 969 C C . MET A 1 180 ? 111.277 142.610 147.019 1.00 119.72 180 MET A C 1
ATOM 970 O O . MET A 1 180 ? 111.151 142.811 145.805 1.00 120.18 180 MET A O 1
ATOM 975 N N . LEU A 1 181 ? 110.470 143.174 147.920 1.00 114.51 181 LEU A N 1
ATOM 976 C CA . LEU A 1 181 ? 109.412 144.084 147.499 1.00 113.10 181 LEU A CA 1
ATOM 977 C C . LEU A 1 181 ? 109.986 145.332 146.843 1.00 120.19 181 LEU A C 1
ATOM 978 O O . LEU A 1 181 ? 109.468 145.798 145.820 1.00 124.36 181 LEU A O 1
ATOM 983 N N . LEU A 1 182 ? 111.053 145.892 147.416 1.00 113.27 182 LEU A N 1
ATOM 984 C CA . LEU A 1 182 ? 111.664 147.077 146.828 1.00 109.87 182 LEU A CA 1
ATOM 985 C C . LEU A 1 182 ? 112.226 146.780 145.446 1.00 109.41 182 LEU A C 1
ATOM 986 O O . LEU A 1 182 ? 112.043 147.569 144.511 1.00 115.08 182 LEU A O 1
ATOM 991 N N . THR A 1 183 ? 112.909 145.644 145.293 1.00 104.26 183 THR A N 1
ATOM 992 C CA . THR A 1 183 ? 113.460 145.291 143.990 1.00 99.85 183 THR A CA 1
ATOM 993 C C . THR A 1 183 ? 112.356 145.071 142.965 1.00 108.62 183 THR A C 1
ATOM 994 O O . THR A 1 183 ? 112.479 145.496 141.811 1.00 122.14 183 THR A O 1
ATOM 998 N N . ALA A 1 184 ? 111.268 144.409 143.365 1.00 108.92 184 ALA A N 1
ATOM 999 C CA . ALA A 1 184 ? 110.164 144.180 142.440 1.00 110.97 184 ALA A CA 1
ATOM 1000 C C . ALA A 1 184 ? 109.505 145.490 142.027 1.00 116.97 184 ALA A C 1
ATOM 1001 O O . ALA A 1 184 ? 109.159 145.677 140.854 1.00 121.32 184 ALA A O 1
ATOM 1003 N N . SER A 1 185 ? 109.315 146.408 142.978 1.00 109.28 185 SER A N 1
ATOM 1004 C CA . SER A 1 185 ? 108.742 147.707 142.643 1.00 110.39 185 SER A CA 1
ATOM 1005 C C . SER A 1 185 ? 109.653 148.482 141.702 1.00 113.57 185 SER A C 1
ATOM 1006 O O . SER A 1 185 ? 109.182 149.118 140.750 1.00 112.61 185 SER A O 1
ATOM 1009 N N . ILE A 1 186 ? 110.963 148.439 141.950 1.00 116.44 186 ILE A N 1
ATOM 1010 C CA . ILE A 1 186 ? 111.911 149.121 141.076 1.00 110.92 186 ILE A CA 1
ATOM 1011 C C . ILE A 1 186 ? 111.858 148.530 139.674 1.00 113.08 186 ILE A C 1
ATOM 1012 O O . ILE A 1 186 ? 111.880 149.260 138.678 1.00 122.40 186 ILE A O 1
ATOM 1017 N N . ALA A 1 187 ? 111.786 147.202 139.574 1.00 109.09 187 ALA A N 1
ATOM 1018 C CA . ALA A 1 187 ? 111.722 146.559 138.266 1.00 110.02 187 ALA A CA 1
ATOM 101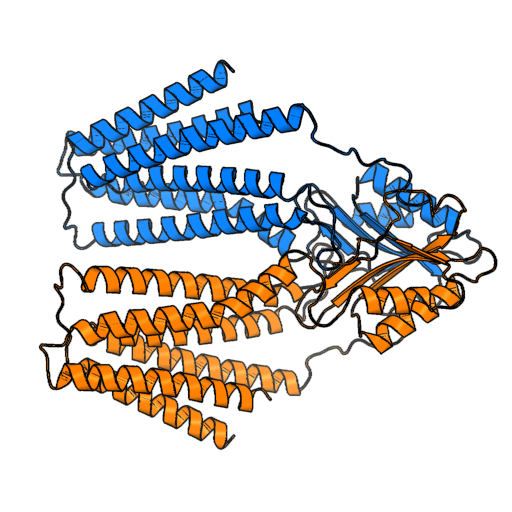9 C C . ALA A 1 187 ? 110.442 146.926 137.525 1.00 115.45 187 ALA A C 1
ATOM 1020 O O . ALA A 1 187 ? 110.467 147.182 136.314 1.00 122.48 187 ALA A O 1
ATOM 1022 N N . VAL A 1 188 ? 109.312 146.955 138.232 1.00 115.36 188 VAL A N 1
ATOM 1023 C CA . VAL A 1 188 ? 108.052 147.329 137.593 1.00 117.74 188 VAL A CA 1
ATOM 1024 C C . VAL A 1 188 ? 108.111 148.770 137.104 1.00 122.58 188 VAL A C 1
ATOM 1025 O O . VAL A 1 188 ? 107.677 149.081 135.986 1.00 128.49 188 VAL A O 1
ATOM 1029 N N . CYS A 1 189 ? 108.651 149.672 137.927 1.00 123.73 189 CYS A N 1
ATOM 1030 C CA . CYS A 1 189 ? 108.767 151.067 137.516 1.00 121.78 189 CYS A CA 1
ATOM 1031 C C . CYS A 1 189 ? 109.696 151.215 136.317 1.00 124.84 189 CYS A C 1
ATOM 1032 O O . CYS A 1 189 ? 109.428 152.011 135.411 1.00 129.23 189 CYS A O 1
ATOM 1035 N N . ALA A 1 190 ? 110.795 150.460 136.296 1.00 115.87 190 ALA A N 1
ATOM 1036 C CA . ALA A 1 190 ? 111.713 150.521 135.165 1.00 110.51 190 ALA A CA 1
ATOM 1037 C C . ALA A 1 190 ? 111.048 150.030 133.888 1.00 115.60 190 ALA A C 1
ATOM 1038 O O . ALA A 1 190 ? 111.227 150.622 132.818 1.00 126.95 190 ALA A O 1
ATOM 1040 N N . ASN A 1 191 ? 110.277 148.945 133.978 1.00 116.78 191 ASN A N 1
ATOM 1041 C CA . ASN A 1 191 ? 109.574 148.449 132.800 1.00 117.15 191 ASN A CA 1
ATOM 1042 C C . ASN A 1 191 ? 108.539 149.454 132.313 1.00 120.08 191 ASN A C 1
ATOM 1043 O O . ASN A 1 191 ? 108.383 149.660 131.104 1.00 128.24 191 ASN A O 1
ATOM 1048 N N . LEU A 1 192 ? 107.821 150.091 133.240 1.00 119.32 192 LEU A N 1
ATOM 1049 C CA . LEU A 1 192 ? 106.855 151.112 132.848 1.00 118.40 192 LEU A CA 1
ATOM 1050 C C . LEU A 1 192 ? 107.540 152.288 132.167 1.00 126.08 192 LEU A C 1
ATOM 1051 O O . LEU A 1 192 ? 107.045 152.810 131.161 1.00 136.56 192 LEU A O 1
ATOM 1056 N N . LEU A 1 193 ? 108.680 152.724 132.704 1.00 123.17 193 LEU A N 1
ATOM 1057 C CA . LEU A 1 193 ? 109.409 153.831 132.096 1.00 121.96 193 LEU A CA 1
ATOM 1058 C C . LEU A 1 193 ? 109.911 153.462 130.706 1.00 125.37 193 LEU A C 1
ATOM 1059 O O . LEU A 1 193 ? 109.844 154.276 129.778 1.00 127.29 193 LEU A O 1
ATOM 1064 N N . MET A 1 194 ? 110.417 152.238 130.544 1.00 125.86 194 MET A N 1
ATOM 1065 C CA . MET A 1 194 ? 110.863 151.793 129.228 1.00 120.72 194 MET A CA 1
ATOM 1066 C C . MET A 1 194 ? 109.708 151.760 128.238 1.00 127.13 194 MET A C 1
ATOM 1067 O O . MET A 1 194 ? 109.857 152.182 127.085 1.00 137.63 194 MET A O 1
ATOM 1072 N N . ALA A 1 195 ? 108.547 151.259 128.667 1.00 125.68 195 ALA A N 1
ATOM 1073 C CA . ALA A 1 195 ? 107.387 151.226 127.784 1.00 123.26 195 ALA A CA 1
ATOM 1074 C C . ALA A 1 195 ? 106.953 152.631 127.390 1.00 127.66 195 ALA A C 1
ATOM 1075 O O . ALA A 1 195 ? 106.623 152.882 126.225 1.00 135.36 195 ALA A O 1
ATOM 1077 N N . PHE A 1 196 ? 106.942 153.559 128.348 1.00 128.46 196 PHE A N 1
ATOM 1078 C CA . PHE A 1 196 ? 106.565 154.934 128.039 1.00 129.86 196 PHE A CA 1
ATOM 1079 C C . PHE A 1 196 ? 107.543 155.568 127.058 1.00 132.71 196 PHE A C 1
ATOM 1080 O O . PHE A 1 196 ? 107.131 156.251 126.112 1.00 135.49 196 PHE A O 1
ATOM 1088 N N . VAL A 1 197 ? 108.842 155.349 127.265 1.00 128.83 197 VAL A N 1
ATOM 1089 C CA . VAL A 1 197 ? 109.847 155.907 126.365 1.00 128.81 197 VAL A CA 1
ATOM 1090 C C . VAL A 1 197 ? 109.686 155.333 124.964 1.00 128.33 197 VAL A C 1
ATOM 1091 O O . VAL A 1 197 ? 109.767 156.060 123.966 1.00 129.22 197 VAL A O 1
ATOM 1095 N N . LEU A 1 198 ? 109.456 154.023 124.866 1.00 128.24 198 LEU A N 1
ATOM 1096 C CA . LEU A 1 198 ? 109.283 153.404 123.557 1.00 128.64 198 LEU A CA 1
ATOM 1097 C C . LEU A 1 198 ? 108.028 153.916 122.861 1.00 132.54 198 LEU A C 1
ATOM 1098 O O . LEU A 1 198 ? 108.036 154.138 121.645 1.00 136.83 198 LEU A O 1
ATOM 1103 N N . HIS A 1 199 ? 106.939 154.104 123.609 1.00 136.49 199 HIS A N 1
ATOM 1104 C CA . HIS A 1 199 ? 105.729 154.660 123.012 1.00 136.38 199 HIS A CA 1
ATOM 1105 C C . HIS A 1 199 ? 105.964 156.079 122.517 1.00 138.48 199 HIS A C 1
ATOM 1106 O O . HIS A 1 199 ? 105.479 156.459 121.445 1.00 140.44 199 HIS A O 1
ATOM 1113 N N . GLN A 1 200 ? 106.696 156.883 123.291 1.00 139.70 200 GLN A N 1
ATOM 1114 C CA . GLN A 1 200 ? 107.007 158.239 122.852 1.00 141.77 200 GLN A CA 1
ATOM 1115 C C . GLN A 1 200 ? 107.860 158.229 121.590 1.00 143.36 200 GLN A C 1
ATOM 1116 O O . GLN A 1 200 ? 107.637 159.028 120.674 1.00 142.16 200 GLN A O 1
ATOM 1122 N N . ALA A 1 201 ? 108.836 157.331 121.522 1.00 140.33 201 ALA A N 1
ATOM 1123 C CA . ALA A 1 201 ? 109.695 157.231 120.349 1.00 136.76 201 ALA A CA 1
ATOM 1124 C C . ALA A 1 201 ? 109.148 156.207 119.361 1.00 132.79 201 ALA A C 1
ATOM 1125 O O . ALA A 1 201 ? 108.551 156.566 118.347 1.00 131.02 201 ALA A O 1
ATOM 1127 N N . THR A 1 230 ? 107.832 148.561 113.508 1.00 146.67 230 THR A N 1
ATOM 1128 C CA . THR A 1 230 ? 109.166 148.084 113.169 1.00 148.67 230 THR A CA 1
ATOM 1129 C C . THR A 1 230 ? 109.915 147.625 114.412 1.00 147.49 230 THR A C 1
ATOM 1130 O O . THR A 1 230 ? 109.349 146.958 115.280 1.00 146.69 230 THR A O 1
ATOM 1134 N N . SER A 1 231 ? 111.197 147.988 114.486 1.00 144.07 231 SER A N 1
ATOM 1135 C CA . SER A 1 231 ? 112.007 147.612 115.639 1.00 142.68 231 SER A CA 1
ATOM 1136 C C . SER A 1 231 ? 111.475 148.248 116.916 1.00 144.33 231 SER A C 1
ATOM 1137 O O . SER A 1 231 ? 111.457 147.609 117.973 1.00 145.92 231 SER A O 1
ATOM 1140 N N . VAL A 1 232 ? 111.037 149.505 116.839 1.00 136.23 232 VAL A N 1
ATOM 1141 C CA . VAL A 1 232 ? 110.506 150.178 118.020 1.00 132.35 232 VAL A CA 1
ATOM 1142 C C . VAL A 1 232 ? 109.227 149.501 118.497 1.00 134.27 232 VAL A C 1
ATOM 1143 O O . VAL A 1 232 ? 109.030 149.298 119.699 1.00 139.66 232 VAL A O 1
ATOM 1147 N N . ARG A 1 233 ? 108.339 149.138 117.570 1.00 136.27 233 ARG A N 1
ATOM 1148 C CA . ARG A 1 233 ? 107.109 148.452 117.960 1.00 139.38 233 ARG A CA 1
ATOM 1149 C C . ARG A 1 233 ? 107.399 147.071 118.537 1.00 142.16 233 ARG A C 1
ATOM 1150 O O . ARG A 1 233 ? 106.743 146.638 119.497 1.00 142.29 233 ARG A O 1
ATOM 1158 N N . ALA A 1 234 ? 108.369 146.358 117.960 1.00 134.17 234 ALA A N 1
ATOM 1159 C CA . ALA A 1 234 ? 108.759 145.068 118.515 1.00 132.58 234 ALA A CA 1
ATOM 1160 C C . ALA A 1 234 ? 109.304 145.226 119.927 1.00 135.68 234 ALA A C 1
ATOM 1161 O O . ALA A 1 234 ? 108.970 144.442 120.825 1.00 139.33 234 ALA A O 1
ATOM 1163 N N . ALA A 1 235 ? 110.138 146.243 120.146 1.00 128.18 235 ALA A N 1
ATOM 1164 C CA . ALA A 1 235 ? 110.633 146.514 121.488 1.00 127.53 235 ALA A CA 1
ATOM 1165 C C . ALA A 1 235 ? 109.490 146.863 122.429 1.00 130.68 235 ALA A C 1
ATOM 1166 O O . ALA A 1 235 ? 109.504 146.481 123.601 1.00 138.58 235 ALA A O 1
ATOM 1168 N N . PHE A 1 236 ? 108.487 147.584 121.928 1.00 122.33 236 PHE A N 1
ATOM 1169 C CA . PHE A 1 236 ? 107.350 147.970 122.757 1.00 117.73 236 PHE A CA 1
ATOM 1170 C C . PHE A 1 236 ? 106.569 146.750 123.228 1.00 119.10 236 PHE A C 1
ATOM 1171 O O . PHE A 1 236 ? 106.240 146.628 124.414 1.00 126.79 236 PHE A O 1
ATOM 1179 N N . VAL A 1 237 ? 106.263 145.828 122.314 1.00 119.57 237 VAL A N 1
ATOM 1180 C CA . VAL A 1 237 ? 105.501 144.647 122.718 1.00 126.12 237 VAL A CA 1
ATOM 1181 C C . VAL A 1 237 ? 106.345 143.743 123.616 1.00 127.42 237 VAL A C 1
ATOM 1182 O O . VAL A 1 237 ? 105.835 143.143 124.577 1.00 128.65 237 VAL A O 1
ATOM 1186 N N . HIS A 1 238 ? 107.647 143.639 123.334 1.00 126.28 238 HIS A N 1
ATOM 1187 C CA . HIS A 1 238 ? 108.521 142.863 124.207 1.00 123.54 238 HIS A CA 1
ATOM 1188 C C . HIS A 1 238 ? 108.556 143.451 125.610 1.00 125.93 238 HIS A C 1
ATOM 1189 O O . HIS A 1 238 ? 108.532 142.714 126.602 1.00 130.86 238 HIS A O 1
ATOM 1196 N N . VAL A 1 239 ? 108.614 144.779 125.713 1.00 119.38 239 VAL A N 1
ATOM 1197 C CA . VAL A 1 239 ? 108.619 145.430 127.015 1.00 116.77 239 VAL A CA 1
ATOM 1198 C C . VAL A 1 239 ? 107.281 145.243 127.714 1.00 121.50 239 VAL A C 1
ATOM 1199 O O . VAL A 1 239 ? 107.231 145.128 128.939 1.00 128.99 239 VAL A O 1
ATOM 1203 N N . LEU A 1 240 ? 106.180 145.201 126.962 1.00 117.16 240 LEU A N 1
ATOM 1204 C CA . LEU A 1 240 ? 104.890 144.911 127.583 1.00 116.05 240 LEU A CA 1
ATOM 1205 C C . LEU A 1 240 ? 104.874 143.514 128.198 1.00 120.44 240 LEU A C 1
ATOM 1206 O O . LEU A 1 240 ? 104.376 143.321 129.316 1.00 124.25 240 LEU A O 1
ATOM 1211 N N . GLY A 1 241 ? 105.418 142.527 127.486 1.00 121.68 241 GLY A N 1
ATOM 1212 C CA . GLY A 1 241 ? 105.528 141.194 128.069 1.00 122.50 241 GLY A CA 1
ATOM 1213 C C . GLY A 1 241 ? 106.431 141.162 129.291 1.00 125.06 241 GLY A C 1
ATOM 1214 O O . GLY A 1 241 ? 106.104 140.535 130.310 1.00 128.25 241 GLY A O 1
ATOM 1215 N N . ASP A 1 242 ? 107.584 141.833 129.201 1.00 121.46 242 ASP A N 1
ATOM 1216 C CA . ASP A 1 242 ? 108.466 141.973 130.354 1.00 119.65 242 ASP A CA 1
ATOM 1217 C C . ASP A 1 242 ? 107.720 142.576 131.536 1.00 122.67 242 ASP A C 1
ATOM 1218 O O . ASP A 1 242 ? 107.899 142.148 132.681 1.00 130.97 242 ASP A O 1
ATOM 1223 N N . LEU A 1 243 ? 106.881 143.578 131.271 1.00 110.95 243 LEU A N 1
ATOM 1224 C CA . LEU A 1 243 ? 106.145 144.256 132.329 1.00 113.87 243 LEU A CA 1
ATOM 1225 C C . LEU A 1 243 ? 105.111 143.337 132.958 1.00 114.96 243 LEU A C 1
ATOM 1226 O O . LEU A 1 243 ? 104.881 143.394 134.168 1.00 116.56 243 LEU A O 1
ATOM 1231 N N . LEU A 1 244 ? 104.469 142.492 132.152 1.00 111.77 244 LEU A N 1
ATOM 1232 C CA . LEU A 1 244 ? 103.539 141.518 132.717 1.00 110.21 244 LEU A CA 1
ATOM 1233 C C . LEU A 1 244 ? 104.259 140.548 133.649 1.00 114.84 244 LEU A C 1
ATOM 1234 O O . LEU A 1 244 ? 103.778 140.253 134.755 1.00 121.02 244 LEU A O 1
ATOM 1239 N N . GLN A 1 245 ? 105.424 140.051 133.227 1.00 117.80 245 GLN A N 1
ATOM 1240 C CA . GLN A 1 245 ? 106.191 139.166 134.101 1.00 111.59 245 GLN A CA 1
ATOM 1241 C C . GLN A 1 245 ? 106.620 139.885 135.376 1.00 115.30 245 GLN A C 1
ATOM 1242 O O . GLN A 1 245 ? 106.582 139.308 136.473 1.00 120.24 245 GLN A O 1
ATOM 1248 N N . SER A 1 246 ? 107.037 141.146 135.250 1.00 113.70 246 SER A N 1
ATOM 1249 C CA . SER A 1 246 ? 107.436 141.917 136.421 1.00 108.78 246 SER A CA 1
ATOM 1250 C C . SER A 1 246 ? 106.259 142.141 137.358 1.00 110.45 246 SER A C 1
ATOM 1251 O O . SER A 1 246 ? 106.427 142.166 138.579 1.00 114.33 246 SER A O 1
ATOM 1254 N N . PHE A 1 247 ? 105.059 142.317 136.805 1.00 109.86 247 PHE A N 1
ATOM 1255 C CA . PHE A 1 247 ? 103.871 142.451 137.639 1.00 108.32 247 PHE A CA 1
ATOM 1256 C C . PHE A 1 247 ? 103.597 141.168 138.407 1.00 109.06 247 PHE A C 1
ATOM 1257 O O . PHE A 1 247 ? 103.217 141.208 139.583 1.00 116.26 247 PHE A O 1
ATOM 1265 N N . GLY A 1 248 ? 103.776 140.019 137.757 1.00 102.39 248 GLY A N 1
ATOM 1266 C CA . GLY A 1 248 ? 103.644 138.759 138.476 1.00 104.60 248 GLY A CA 1
ATOM 1267 C C . GLY A 1 248 ? 104.642 138.632 139.614 1.00 108.60 248 GLY A C 1
ATOM 1268 O O . GLY A 1 248 ? 104.288 138.234 140.732 1.00 112.39 248 GLY A O 1
ATOM 1269 N N . VAL A 1 249 ? 105.902 138.985 139.348 1.00 108.38 249 VAL A N 1
ATOM 1270 C CA . VAL A 1 249 ? 106.926 138.929 140.391 1.00 100.90 249 VAL A CA 1
ATOM 1271 C C . VAL A 1 249 ? 106.587 139.888 141.526 1.00 100.37 249 VAL A C 1
ATOM 1272 O O . VAL A 1 249 ? 106.785 139.573 142.705 1.00 101.98 249 VAL A O 1
ATOM 1276 N N . LEU A 1 250 ? 106.078 141.073 141.190 1.00 105.00 250 LEU A N 1
ATOM 1277 C CA . LEU A 1 250 ? 105.704 142.042 142.214 1.00 102.82 250 LEU A CA 1
ATOM 1278 C C . LEU A 1 250 ? 104.549 141.534 143.063 1.00 107.17 250 LEU A C 1
ATOM 1279 O O . LEU A 1 250 ? 104.519 141.763 144.274 1.00 114.84 250 LEU A O 1
ATOM 1284 N N . ALA A 1 251 ? 103.577 140.860 142.445 1.00 106.02 251 ALA A N 1
ATOM 1285 C CA . ALA A 1 251 ? 102.487 140.277 143.221 1.00 103.59 251 ALA A CA 1
ATOM 1286 C C . ALA A 1 251 ? 103.007 139.220 144.186 1.00 107.85 251 ALA A C 1
ATOM 1287 O O . ALA A 1 251 ? 102.600 139.175 145.356 1.00 110.02 251 ALA A O 1
ATOM 1289 N N . ALA A 1 252 ? 103.921 138.367 143.716 1.00 111.62 252 ALA A N 1
ATOM 1290 C CA . ALA A 1 252 ? 104.513 137.373 144.608 1.00 110.41 252 ALA A CA 1
ATOM 1291 C C . ALA A 1 252 ? 105.259 138.038 145.760 1.00 114.48 252 ALA A C 1
ATOM 1292 O O . ALA A 1 252 ? 105.154 137.607 146.915 1.00 118.52 252 ALA A O 1
ATOM 1294 N N . SER A 1 253 ? 106.017 139.096 145.461 1.00 116.25 253 SER A N 1
ATOM 1295 C CA . SER A 1 253 ? 106.766 139.801 146.496 1.00 104.18 253 SER A CA 1
ATOM 1296 C C . SER A 1 253 ? 105.836 140.459 147.504 1.00 102.96 253 SER A C 1
ATOM 1297 O O . SER A 1 253 ? 106.117 140.462 148.707 1.00 110.87 253 SER A O 1
ATOM 1300 N N . ILE A 1 254 ? 104.734 141.040 147.030 1.00 102.47 254 ILE A N 1
ATOM 1301 C CA . ILE A 1 254 ? 103.759 141.649 147.928 1.00 103.72 254 ILE A CA 1
ATOM 1302 C C . ILE A 1 254 ? 103.167 140.597 148.851 1.00 107.83 254 ILE A C 1
ATOM 1303 O O . ILE A 1 254 ? 103.010 140.824 150.057 1.00 108.35 254 ILE A O 1
ATOM 1308 N N . LEU A 1 255 ? 102.831 139.428 148.302 1.00 113.78 255 LEU A N 1
ATOM 1309 C CA . LEU A 1 255 ? 102.288 138.362 149.138 1.00 110.03 255 LEU A CA 1
ATOM 1310 C C . LEU A 1 255 ? 103.296 137.914 150.188 1.00 111.94 255 LEU A C 1
ATOM 1311 O O . LEU A 1 255 ? 102.939 137.714 151.354 1.00 115.58 255 LEU A O 1
ATOM 1316 N N . ILE A 1 256 ? 104.562 137.756 149.797 1.00 112.53 256 ILE A N 1
ATOM 1317 C CA . ILE A 1 256 ? 105.572 137.289 150.743 1.00 109.08 256 ILE A CA 1
ATOM 1318 C C . ILE A 1 256 ? 105.819 138.327 151.831 1.00 110.56 256 ILE A C 1
ATOM 1319 O O . ILE A 1 256 ? 105.965 137.986 153.011 1.00 117.35 256 ILE A O 1
ATOM 1324 N N . TYR A 1 257 ? 105.874 139.606 151.456 1.00 117.50 257 TYR A N 1
ATOM 1325 C CA . TYR A 1 257 ? 106.240 140.651 152.407 1.00 114.24 257 TYR A CA 1
ATOM 1326 C C . TYR A 1 257 ? 105.227 140.764 153.538 1.00 115.86 257 TYR A C 1
ATOM 1327 O O . TYR A 1 257 ? 105.605 140.883 154.709 1.00 119.14 257 TYR A O 1
ATOM 1336 N N . PHE A 1 258 ? 103.935 140.737 153.212 1.00 116.64 258 PHE A N 1
ATOM 1337 C CA . PHE A 1 258 ? 102.912 140.891 154.241 1.00 117.47 258 PHE A CA 1
ATOM 1338 C C . PHE A 1 258 ? 102.721 139.612 155.045 1.00 122.21 258 PHE A C 1
ATOM 1339 O O . PHE A 1 258 ? 102.466 139.670 156.253 1.00 122.79 258 PHE A O 1
ATOM 1347 N N . LYS A 1 259 ? 102.840 138.453 154.398 1.00 125.94 259 LYS A N 1
ATOM 1348 C CA . LYS A 1 259 ? 102.681 137.153 155.047 1.00 123.21 259 LYS A CA 1
ATOM 1349 C C . LYS A 1 259 ? 103.981 136.382 154.876 1.00 121.24 259 LYS A C 1
ATOM 1350 O O . LYS A 1 259 ? 104.156 135.650 153.890 1.00 123.56 259 LYS A O 1
ATOM 1356 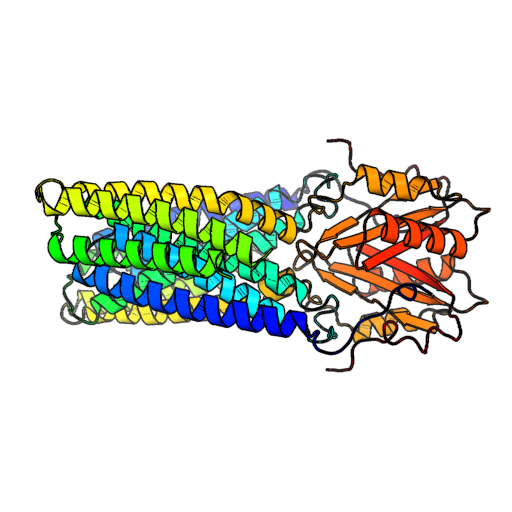N N . PRO A 1 260 ? 104.922 136.514 155.813 1.00 121.61 260 PRO A N 1
ATOM 1357 C CA . PRO A 1 260 ? 106.219 135.840 155.652 1.00 124.48 260 PRO A CA 1
ATOM 1358 C C . PRO A 1 260 ? 106.122 134.328 155.629 1.00 129.18 260 PRO A C 1
ATOM 1359 O O . PRO A 1 260 ? 107.055 133.673 155.151 1.00 130.72 260 PRO A O 1
ATOM 1363 N N . GLN A 1 261 ? 105.032 133.750 156.134 1.00 129.70 261 GLN A N 1
ATOM 1364 C CA . GLN A 1 261 ? 104.898 132.300 156.151 1.00 126.93 261 GLN A CA 1
ATOM 1365 C C . GLN A 1 261 ? 104.763 131.711 154.754 1.00 130.97 261 GLN A C 1
ATOM 1366 O O . GLN A 1 261 ? 104.978 130.507 154.581 1.00 132.59 261 GLN A O 1
ATOM 1372 N N . TYR A 1 262 ? 104.412 132.520 153.761 1.00 123.41 262 TYR A N 1
ATOM 1373 C CA . TYR A 1 262 ? 104.241 132.035 152.393 1.00 120.01 262 TYR A CA 1
ATOM 1374 C C . TYR A 1 262 ? 105.518 132.190 151.574 1.00 122.70 262 TYR A C 1
ATOM 1375 O O . TYR A 1 262 ? 105.508 132.760 150.487 1.00 128.17 262 TYR A O 1
ATOM 1384 N N . LYS A 1 263 ? 106.635 131.675 152.091 1.00 114.51 263 LYS A N 1
ATOM 1385 C CA . LYS A 1 263 ? 107.880 131.729 151.336 1.00 113.38 263 LYS A CA 1
ATOM 1386 C C . LYS A 1 263 ? 107.821 130.884 150.074 1.00 121.11 263 LYS A C 1
ATOM 1387 O O . LYS A 1 263 ? 108.603 131.120 149.148 1.00 128.72 263 LYS A O 1
ATOM 1393 N N . ALA A 1 264 ? 106.911 129.913 150.013 1.00 118.27 264 ALA A N 1
ATOM 1394 C CA . ALA A 1 264 ? 106.830 129.019 148.868 1.00 117.53 264 ALA A CA 1
ATOM 1395 C C . ALA A 1 264 ? 106.382 129.723 147.597 1.00 121.98 264 ALA A C 1
ATOM 1396 O O . ALA A 1 264 ? 106.476 129.128 146.519 1.00 127.96 264 ALA A O 1
ATOM 1398 N N . ALA A 1 265 ? 105.895 130.961 147.692 1.00 113.88 265 ALA A N 1
ATOM 1399 C CA . ALA A 1 265 ? 105.482 131.688 146.500 1.00 112.35 265 ALA A CA 1
ATOM 1400 C C . ALA A 1 265 ? 106.654 132.022 145.591 1.00 111.44 265 ALA A C 1
ATOM 1401 O O . ALA A 1 265 ? 106.445 132.278 144.402 1.00 117.97 265 ALA A O 1
ATOM 1403 N N . ASP A 1 266 ? 107.874 132.027 146.115 1.00 117.31 266 ASP A N 1
ATOM 1404 C CA . ASP A 1 266 ? 109.042 132.344 145.304 1.00 121.47 266 ASP A CA 1
ATOM 1405 C C . ASP A 1 266 ? 109.448 131.160 144.427 1.00 127.15 266 ASP A C 1
ATOM 1406 O O . ASP A 1 266 ? 109.587 131.333 143.209 1.00 133.00 266 ASP A O 1
ATOM 1411 N N . PRO A 1 267 ? 109.664 129.954 144.977 1.00 112.38 267 PRO A N 1
ATOM 1412 C CA . PRO A 1 267 ? 109.968 128.819 144.089 1.00 116.58 267 PRO A CA 1
ATOM 1413 C C . PRO A 1 267 ? 108.850 128.497 143.112 1.00 124.04 267 PRO A C 1
ATOM 1414 O O . PRO A 1 267 ? 109.123 128.093 141.975 1.00 127.22 267 PRO A O 1
ATOM 1418 N N . ILE A 1 268 ? 107.593 128.667 143.521 1.00 111.73 268 ILE A N 1
ATOM 1419 C CA . ILE A 1 268 ? 106.474 128.400 142.623 1.00 108.83 268 ILE A CA 1
ATOM 1420 C C . ILE A 1 268 ? 106.485 129.375 141.452 1.00 114.38 268 ILE A C 1
ATOM 1421 O O . ILE A 1 268 ? 106.301 128.985 140.291 1.00 120.01 268 ILE A O 1
ATOM 1426 N N . SER A 1 269 ? 106.698 130.660 141.741 1.00 112.17 269 SER A N 1
ATOM 1427 C CA . SER A 1 269 ? 106.795 131.648 140.674 1.00 112.57 269 SER A CA 1
ATOM 1428 C C . SER A 1 269 ? 107.983 131.358 139.771 1.00 117.49 269 SER A C 1
ATOM 1429 O O . SER A 1 269 ? 107.893 131.507 138.547 1.00 124.63 269 SER A O 1
ATOM 1432 N N . THR A 1 270 ? 109.107 130.943 140.358 1.00 112.08 270 THR A N 1
ATOM 1433 C CA . THR A 1 270 ? 110.265 130.581 139.552 1.00 112.74 270 THR A CA 1
ATOM 1434 C C . THR A 1 270 ? 109.931 129.442 138.601 1.00 123.09 270 THR A C 1
ATOM 1435 O O . THR A 1 270 ? 110.287 129.487 137.419 1.00 131.69 270 THR A O 1
ATOM 1439 N N . PHE A 1 271 ? 109.231 128.422 139.097 1.00 123.16 271 PHE A N 1
ATOM 1440 C CA . PHE A 1 271 ? 108.842 127.302 138.247 1.00 119.25 271 PHE A CA 1
ATOM 1441 C C . PHE A 1 271 ? 107.937 127.762 137.112 1.00 119.39 271 PHE A C 1
ATOM 1442 O O . PHE A 1 271 ? 108.153 127.410 135.945 1.00 124.73 271 PHE A O 1
ATOM 1450 N N . LEU A 1 272 ? 106.914 128.554 137.438 1.00 110.86 272 LEU A N 1
ATOM 1451 C CA . LEU A 1 272 ? 105.968 128.985 136.414 1.00 111.34 272 LEU A CA 1
ATOM 1452 C C . LEU A 1 272 ? 106.668 129.802 135.336 1.00 114.91 272 LEU A C 1
ATOM 1453 O O . LEU A 1 272 ? 106.479 129.568 134.135 1.00 123.91 272 LEU A O 1
ATOM 1458 N N . PHE A 1 273 ? 107.509 130.749 135.750 1.00 112.30 273 PHE A N 1
ATOM 1459 C CA . PHE A 1 273 ? 108.172 131.609 134.781 1.00 110.52 273 PHE A CA 1
ATOM 1460 C C . PHE A 1 273 ? 109.227 130.855 133.984 1.00 110.73 273 PHE A C 1
ATOM 1461 O O . PHE A 1 273 ? 109.437 131.157 132.807 1.00 116.81 273 PHE A O 1
ATOM 1469 N N . SER A 1 274 ? 109.887 129.863 134.587 1.00 110.19 274 SER A N 1
ATOM 1470 C CA . SER A 1 274 ? 110.849 129.065 133.835 1.00 113.76 274 SER A CA 1
ATOM 1471 C C . SER A 1 274 ? 110.160 128.216 132.774 1.00 116.24 274 SER A C 1
ATOM 1472 O O . SER A 1 274 ? 110.645 128.118 131.639 1.00 122.52 274 SER A O 1
ATOM 1475 N N . ILE A 1 275 ? 109.032 127.591 133.121 1.00 113.46 275 ILE A N 1
ATOM 1476 C CA . ILE A 1 275 ? 108.268 126.852 132.117 1.00 115.13 275 ILE A CA 1
ATOM 1477 C C . ILE A 1 275 ? 107.802 127.785 131.007 1.00 115.06 275 ILE A C 1
ATOM 1478 O O . ILE A 1 275 ? 107.862 127.438 129.820 1.00 121.66 275 ILE A O 1
ATOM 1483 N N . CYS A 1 276 ? 107.339 128.984 131.368 1.00 117.70 276 CYS A N 1
ATOM 1484 C CA . CYS A 1 276 ? 106.925 129.941 130.346 1.00 113.52 276 CYS A CA 1
ATOM 1485 C C . CYS A 1 276 ? 108.090 130.316 129.436 1.00 118.79 276 CYS A C 1
ATOM 1486 O O . CYS A 1 276 ? 107.927 130.411 128.214 1.00 125.67 276 CYS A O 1
ATOM 1489 N N . ALA A 1 277 ? 109.275 130.525 130.012 1.00 119.67 277 ALA A N 1
ATOM 1490 C CA . ALA A 1 277 ? 110.441 130.886 129.212 1.00 117.43 277 ALA A CA 1
ATOM 1491 C C . ALA A 1 277 ? 110.824 129.769 128.250 1.00 120.21 277 ALA A C 1
ATOM 1492 O O . ALA A 1 277 ? 111.130 130.026 127.080 1.00 127.76 277 ALA A O 1
ATOM 1494 N N . LEU A 1 278 ? 110.819 128.523 128.725 1.00 114.32 278 LEU A N 1
ATOM 1495 C CA . LEU A 1 278 ? 111.159 127.404 127.849 1.00 115.11 278 LEU A CA 1
ATOM 1496 C C . LEU A 1 278 ? 110.132 127.242 126.733 1.00 115.15 278 LEU A C 1
ATOM 1497 O O . LEU A 1 278 ? 110.491 126.996 125.572 1.00 118.96 278 LEU A O 1
ATOM 1502 N N . GLY A 1 279 ? 108.848 127.382 127.063 1.00 119.80 279 GLY A N 1
ATOM 1503 C CA . GLY A 1 279 ? 107.825 127.309 126.036 1.00 121.78 279 GLY A CA 1
ATOM 1504 C C . GLY A 1 279 ? 107.963 128.410 125.004 1.00 122.62 279 GLY A C 1
ATOM 1505 O O . GLY A 1 279 ? 107.713 128.197 123.816 1.00 129.31 279 GLY A O 1
ATOM 1506 N N . SER A 1 280 ? 108.362 129.605 125.443 1.00 125.61 280 SER A N 1
ATOM 1507 C CA . SER A 1 280 ? 108.573 130.697 124.502 1.00 128.93 280 SER A CA 1
ATOM 1508 C C . SER A 1 280 ? 109.807 130.468 123.640 1.00 127.12 280 SER A C 1
ATOM 1509 O O . SER A 1 280 ? 109.833 130.882 122.476 1.00 125.67 280 SER A O 1
ATOM 1512 N N . THR A 1 281 ? 110.839 129.831 124.190 1.00 117.39 281 THR A N 1
ATOM 1513 C CA . THR A 1 281 ? 112.062 129.609 123.431 1.00 121.47 281 THR A CA 1
ATOM 1514 C C . THR A 1 281 ? 111.983 128.405 122.501 1.00 121.24 281 THR A C 1
ATOM 1515 O O . THR A 1 281 ? 112.844 128.268 121.626 1.00 122.55 281 THR A O 1
ATOM 1519 N N . ALA A 1 282 ? 110.991 127.532 122.672 1.00 117.89 282 ALA A N 1
ATOM 1520 C CA . ALA A 1 282 ? 110.875 126.371 121.788 1.00 115.54 282 ALA A CA 1
ATOM 1521 C C . ALA A 1 282 ? 110.758 126.725 120.305 1.00 114.32 282 ALA A C 1
ATOM 1522 O O . ALA A 1 282 ? 111.475 126.112 119.494 1.00 120.55 282 ALA A O 1
ATOM 1524 N N . PRO A 1 283 ? 109.887 127.651 119.873 1.00 114.80 283 PRO A N 1
ATOM 1525 C CA . PRO A 1 283 ? 109.774 127.907 118.423 1.00 115.49 283 PRO A CA 1
ATOM 1526 C C . PRO A 1 283 ? 111.056 128.403 117.775 1.00 115.38 283 PRO A C 1
ATOM 1527 O O . PRO A 1 283 ? 111.372 128.006 116.644 1.00 119.31 283 PRO A O 1
ATOM 1531 N N . THR A 1 284 ? 111.802 129.273 118.456 1.00 115.80 284 THR A N 1
ATOM 1532 C CA . THR A 1 284 ? 113.059 129.753 117.895 1.00 119.09 284 THR A CA 1
ATOM 1533 C C . THR A 1 284 ? 114.056 128.615 117.752 1.00 114.33 284 THR A C 1
ATOM 1534 O O . THR A 1 284 ? 114.795 128.547 116.764 1.00 117.13 284 THR A O 1
ATOM 1538 N N . LEU A 1 285 ? 114.090 127.711 118.732 1.00 114.97 285 LEU A N 1
ATOM 1539 C CA . LEU A 1 285 ? 114.957 126.544 118.627 1.00 117.67 285 LEU A CA 1
ATOM 1540 C C . LEU A 1 285 ? 114.559 125.674 117.445 1.00 118.56 285 LEU A C 1
ATOM 1541 O O . LEU A 1 285 ? 115.422 125.167 116.721 1.00 122.08 285 LEU A O 1
ATOM 1546 N N . ARG A 1 286 ? 113.255 125.493 117.231 1.00 123.82 286 ARG A N 1
ATOM 1547 C CA . ARG A 1 286 ? 112.797 124.705 116.090 1.00 123.30 286 ARG A CA 1
ATOM 1548 C C . ARG A 1 286 ? 113.243 125.332 114.774 1.00 126.51 286 ARG A C 1
ATOM 1549 O O . ARG A 1 286 ? 113.749 124.641 113.881 1.00 130.98 286 ARG A O 1
ATOM 1557 N N . ASP A 1 287 ? 113.067 126.648 114.642 1.00 124.08 287 ASP A N 1
ATOM 1558 C CA . ASP A 1 287 ? 113.467 127.327 113.412 1.00 119.31 287 ASP A CA 1
ATOM 1559 C C . ASP A 1 287 ? 114.974 127.246 113.194 1.00 118.13 287 ASP A C 1
ATOM 1560 O O . ASP A 1 287 ? 115.438 127.000 112.072 1.00 120.17 287 ASP A O 1
ATOM 1565 N N . VAL A 1 288 ? 115.753 127.452 114.257 1.00 113.98 288 VAL A N 1
ATOM 1566 C CA . VAL A 1 288 ? 117.206 127.393 114.143 1.00 108.22 288 VAL A CA 1
ATOM 1567 C C . VAL A 1 288 ? 117.653 125.996 113.739 1.00 110.15 288 VAL A C 1
ATOM 1568 O O . VAL A 1 288 ? 118.541 125.834 112.895 1.00 109.61 288 VAL A O 1
ATOM 1572 N N . LEU A 1 289 ? 117.053 124.965 114.338 1.00 109.91 289 LEU A N 1
ATOM 1573 C CA . LEU A 1 289 ? 117.405 123.597 113.978 1.00 107.88 289 LEU A CA 1
ATOM 1574 C C . LEU A 1 289 ? 117.056 123.303 112.528 1.00 111.07 289 LEU A C 1
ATOM 1575 O O . LEU A 1 289 ? 117.822 122.637 111.822 1.00 115.04 289 LEU A O 1
ATOM 1580 N N . ARG A 1 290 ? 115.900 123.782 112.067 1.00 116.27 290 ARG A N 1
ATOM 1581 C CA . ARG A 1 290 ? 115.530 123.570 110.672 1.00 110.07 290 ARG A CA 1
ATOM 1582 C C . ARG A 1 290 ? 116.527 124.232 109.734 1.00 109.25 290 ARG A C 1
ATOM 1583 O O . ARG A 1 290 ? 116.905 123.653 108.709 1.00 115.13 290 ARG A O 1
ATOM 1591 N N . ILE A 1 291 ? 116.966 125.447 110.065 1.00 104.51 291 ILE A N 1
ATOM 1592 C CA . ILE A 1 291 ? 117.956 126.122 109.230 1.00 101.52 291 ILE A CA 1
ATOM 1593 C C . ILE A 1 291 ? 119.276 125.361 109.242 1.00 105.64 291 ILE A C 1
ATOM 1594 O O . ILE A 1 291 ? 119.893 125.142 108.193 1.00 105.94 291 ILE A O 1
ATOM 1599 N N . LEU A 1 292 ? 119.722 124.936 110.425 1.00 103.74 292 LEU A N 1
ATOM 1600 C CA . LEU A 1 292 ? 121.041 124.326 110.549 1.00 99.25 292 LEU A CA 1
ATOM 1601 C C . LEU A 1 292 ? 121.096 122.945 109.914 1.00 102.18 292 LEU A C 1
ATOM 1602 O O . LEU A 1 292 ? 122.145 122.550 109.397 1.00 109.84 292 LEU A O 1
ATOM 1607 N N . MET A 1 293 ? 119.996 122.198 109.938 1.00 101.20 293 MET A N 1
ATOM 1608 C CA . MET A 1 293 ? 119.975 120.863 109.358 1.00 98.10 293 MET A CA 1
ATOM 1609 C C . MET A 1 293 ? 119.878 120.878 107.842 1.00 99.86 293 MET A C 1
ATOM 1610 O O . MET A 1 293 ? 119.612 119.829 107.250 1.00 111.21 293 MET A O 1
ATOM 1615 N N . GLU A 1 294 ? 120.085 122.033 107.210 1.00 97.93 294 GLU A N 1
ATOM 1616 C CA . GLU A 1 294 ? 120.026 122.164 105.756 1.00 100.15 294 GLU A CA 1
ATOM 1617 C C . GLU A 1 294 ? 118.643 121.810 105.219 1.00 103.11 294 GLU A C 1
ATOM 1618 O O . GLU A 1 294 ? 118.506 121.152 104.187 1.00 103.88 294 GLU A O 1
ATOM 1624 N N . GLY A 1 295 ? 117.607 122.250 105.926 1.00 105.23 295 GLY A N 1
ATOM 1625 C CA . GLY A 1 295 ? 116.250 122.022 105.483 1.00 105.99 295 GLY A CA 1
ATOM 1626 C C . GLY A 1 295 ? 115.725 123.143 104.609 1.00 108.56 295 GLY A C 1
ATOM 1627 O O . GLY A 1 295 ? 116.320 124.211 104.497 1.00 108.04 295 GLY A O 1
ATOM 1628 N N . THR A 1 296 ? 114.584 122.878 103.987 1.00 104.50 296 THR A N 1
ATOM 1629 C CA . THR A 1 296 ? 113.953 123.869 103.132 1.00 98.95 296 THR A CA 1
ATOM 1630 C C . THR A 1 296 ? 113.529 125.077 103.964 1.00 106.93 296 THR A C 1
ATOM 1631 O O . THR A 1 296 ? 113.059 124.914 105.095 1.00 117.23 296 THR A O 1
ATOM 1635 N N . PRO A 1 297 ? 113.699 126.296 103.453 1.00 109.40 297 PRO A N 1
ATOM 1636 C CA . PRO A 1 297 ? 113.214 127.471 104.185 1.00 109.09 297 PRO A CA 1
ATOM 1637 C C . PRO A 1 297 ? 111.709 127.408 104.397 1.00 114.37 297 PRO A C 1
ATOM 1638 O O . PRO A 1 297 ? 110.968 126.843 103.591 1.00 118.61 297 PRO A O 1
ATOM 1642 N N . ARG A 1 298 ? 111.265 127.991 105.513 1.00 124.21 298 ARG A N 1
ATOM 1643 C CA . ARG A 1 298 ? 109.867 127.867 105.916 1.00 123.47 298 ARG A CA 1
ATOM 1644 C C . ARG A 1 298 ? 108.924 128.460 104.877 1.00 124.28 298 ARG A C 1
ATOM 1645 O O . ARG A 1 298 ? 107.898 127.857 104.544 1.00 124.12 298 ARG A O 1
ATOM 1653 N N . ASN A 1 299 ? 109.249 129.643 104.356 1.00 123.71 299 ASN A N 1
ATOM 1654 C CA . ASN A 1 299 ? 108.345 130.303 103.422 1.00 127.02 299 ASN A CA 1
ATOM 1655 C C . ASN A 1 299 ? 108.368 129.634 102.055 1.00 128.90 299 ASN A C 1
ATOM 1656 O O . ASN A 1 299 ? 107.319 129.466 101.423 1.00 128.69 299 ASN A O 1
ATOM 1661 N N . VAL A 1 300 ? 109.546 129.246 101.584 1.00 123.78 300 VAL A N 1
ATOM 1662 C CA . VAL A 1 300 ? 109.690 128.690 100.245 1.00 121.90 300 VAL A CA 1
ATOM 1663 C C . VAL A 1 300 ? 109.261 127.230 100.255 1.00 119.22 300 VAL A C 1
ATOM 1664 O O . VAL A 1 300 ? 109.702 126.446 101.103 1.00 121.08 300 VAL A O 1
ATOM 1668 N N . GLY A 1 301 ? 108.401 126.862 99.313 1.00 105.45 301 GLY A N 1
ATOM 1669 C CA . GLY A 1 301 ? 107.910 125.505 99.201 1.00 107.46 301 GLY A CA 1
ATOM 1670 C C . GLY A 1 301 ? 108.585 124.745 98.075 1.00 112.21 301 GLY A C 1
ATOM 1671 O O . GLY A 1 301 ? 108.962 125.319 97.058 1.00 119.02 301 GLY A O 1
ATOM 1672 N N . PHE A 1 302 ? 108.730 123.435 98.272 1.00 105.32 302 PHE A N 1
ATOM 1673 C CA . PHE A 1 302 ? 109.357 122.591 97.261 1.00 96.86 302 PHE A CA 1
ATOM 1674 C C . PHE A 1 302 ? 108.525 122.545 95.987 1.00 101.52 302 PHE A C 1
ATOM 1675 O O . PHE A 1 302 ? 109.049 122.732 94.882 1.00 114.95 302 PHE A O 1
ATOM 1683 N N . GLU A 1 303 ? 107.226 122.287 96.122 1.00 113.36 303 GLU A N 1
ATOM 1684 C CA . GLU A 1 303 ? 106.360 122.174 94.950 1.00 113.92 303 GLU A CA 1
ATOM 1685 C C . GLU A 1 303 ? 106.251 123.467 94.153 1.00 122.07 303 GLU A C 1
ATOM 1686 O O . GLU A 1 303 ? 106.291 123.399 92.913 1.00 121.88 303 GLU A O 1
ATOM 1692 N N . PRO A 1 304 ? 106.062 124.648 94.759 1.00 118.27 304 PRO A N 1
ATOM 1693 C CA . PRO A 1 304 ? 106.043 125.870 93.937 1.00 110.83 304 PRO A CA 1
ATOM 1694 C C . PRO A 1 304 ? 107.319 126.083 93.146 1.00 113.91 304 PRO A C 1
ATOM 1695 O O . PRO A 1 304 ? 107.256 126.459 91.970 1.00 119.82 304 PRO A O 1
ATOM 1699 N N . VAL A 1 305 ? 108.480 125.827 93.750 1.00 101.55 305 VAL A N 1
ATOM 1700 C CA . VAL A 1 305 ? 109.738 126.005 93.035 1.00 97.79 305 VAL A CA 1
ATOM 1701 C C . VAL A 1 305 ? 109.862 124.990 91.908 1.00 100.81 305 VAL A C 1
ATOM 1702 O O . VAL A 1 305 ? 110.294 125.324 90.799 1.00 113.10 305 VAL A O 1
ATOM 1706 N N . ARG A 1 306 ? 109.494 123.735 92.172 1.00 109.52 306 ARG A N 1
ATOM 1707 C CA . ARG A 1 306 ? 109.577 122.717 91.131 1.00 110.52 306 ARG A CA 1
ATOM 1708 C C . ARG A 1 306 ? 108.648 123.040 89.970 1.00 114.90 306 ARG A C 1
ATOM 1709 O O . ARG A 1 306 ? 109.014 122.855 88.804 1.00 123.33 306 ARG A O 1
ATOM 1717 N N . ASP A 1 307 ? 107.441 123.523 90.266 1.00 115.28 307 ASP A N 1
ATOM 1718 C CA . ASP A 1 307 ? 106.507 123.872 89.201 1.00 114.87 307 ASP A CA 1
ATOM 1719 C C . ASP A 1 307 ? 106.980 125.095 88.429 1.00 116.53 307 ASP A C 1
ATOM 1720 O O . ASP A 1 307 ? 106.779 125.181 87.212 1.00 119.20 307 ASP A O 1
ATOM 1725 N N . THR A 1 308 ? 107.598 126.057 89.116 1.00 109.84 308 THR A N 1
ATOM 1726 C CA . THR A 1 308 ? 108.176 127.200 88.420 1.00 105.37 308 THR A CA 1
ATOM 1727 C C . THR A 1 308 ? 109.282 126.760 87.474 1.00 111.11 308 THR A C 1
ATOM 1728 O O . THR A 1 308 ? 109.353 127.222 86.329 1.00 114.53 308 THR A O 1
ATOM 1732 N N . LEU A 1 309 ? 110.151 125.860 87.933 1.00 107.43 309 LEU A N 1
ATOM 1733 C CA . LEU A 1 309 ? 111.245 125.394 87.090 1.00 96.50 309 LEU A CA 1
ATOM 1734 C C . LEU A 1 309 ? 110.731 124.582 85.911 1.00 106.50 309 LEU A C 1
ATOM 1735 O O . LEU A 1 309 ? 111.244 124.707 84.794 1.00 118.29 309 LEU A O 1
ATOM 1740 N N . LEU A 1 310 ? 109.719 123.744 86.133 1.00 104.76 310 LEU A N 1
ATOM 1741 C CA . LEU A 1 310 ? 109.195 122.910 85.061 1.00 103.87 310 LEU A CA 1
ATOM 1742 C C . LEU A 1 310 ? 108.350 123.691 84.067 1.00 108.92 310 LEU A C 1
ATOM 1743 O O . LEU A 1 310 ? 108.116 123.203 82.957 1.00 110.27 310 LEU A O 1
ATOM 1748 N N . SER A 1 311 ? 107.887 124.884 84.435 1.00 116.20 311 SER A N 1
ATOM 1749 C CA . SER A 1 311 ? 107.081 125.697 83.536 1.00 116.82 311 SER A CA 1
ATOM 1750 C C . SER A 1 311 ? 107.915 126.472 82.527 1.00 119.44 311 SER A C 1
ATOM 1751 O O . SER A 1 311 ? 107.345 127.059 81.602 1.00 118.53 311 SER A O 1
ATOM 1754 N N . VAL A 1 312 ? 109.231 126.494 82.684 1.00 119.55 312 VAL A N 1
ATOM 1755 C CA . VAL A 1 312 ? 110.094 127.196 81.728 1.00 113.20 312 VAL A CA 1
ATOM 1756 C C . VAL A 1 312 ? 110.028 126.482 80.383 1.00 117.44 312 VAL A C 1
ATOM 1757 O O . VAL A 1 312 ? 110.192 125.251 80.331 1.00 120.57 312 VAL A O 1
ATOM 1761 N N . PRO A 1 313 ? 109.785 127.190 79.282 1.00 122.09 313 PRO A N 1
ATOM 1762 C CA . PRO A 1 313 ? 109.692 126.516 77.981 1.00 123.30 313 PRO A CA 1
ATOM 1763 C C . PRO A 1 313 ? 111.004 125.869 77.569 1.00 127.12 313 PRO A C 1
ATOM 1764 O O . PRO A 1 313 ? 111.992 126.559 77.304 1.00 126.45 313 PRO A O 1
ATOM 1768 N N . GLY A 1 314 ? 111.018 124.536 77.510 1.00 123.62 314 GLY A N 1
ATOM 1769 C CA . GLY A 1 314 ? 112.202 123.764 77.172 1.00 118.88 314 GLY A CA 1
ATOM 1770 C C . GLY A 1 314 ? 112.575 122.737 78.223 1.00 119.58 314 GLY A C 1
ATOM 1771 O O . GLY A 1 314 ? 113.131 121.688 77.885 1.00 123.12 314 GLY A O 1
ATOM 1772 N N . VAL A 1 315 ? 112.276 123.018 79.491 1.00 107.73 315 VAL A N 1
ATOM 1773 C CA . VAL A 1 315 ? 112.601 122.086 80.561 1.00 108.31 315 VAL A CA 1
ATOM 1774 C C . VAL A 1 315 ? 111.658 120.893 80.507 1.00 113.47 315 VAL A C 1
ATOM 1775 O O . VAL A 1 315 ? 110.435 121.047 80.389 1.00 119.41 315 VAL A O 1
ATOM 1779 N N . ARG A 1 316 ? 112.224 119.690 80.592 1.00 121.52 316 ARG A N 1
ATOM 1780 C CA . ARG A 1 316 ? 111.442 118.464 80.550 1.00 118.82 316 ARG A CA 1
ATOM 1781 C C . ARG A 1 316 ? 111.468 117.685 81.854 1.00 121.36 316 ARG A C 1
ATOM 1782 O O . ARG A 1 316 ? 110.610 116.819 82.054 1.00 129.57 316 ARG A O 1
ATOM 1790 N N . ALA A 1 317 ? 112.414 117.964 82.746 1.00 107.45 317 ALA A N 1
ATOM 1791 C CA . ALA A 1 317 ? 112.506 117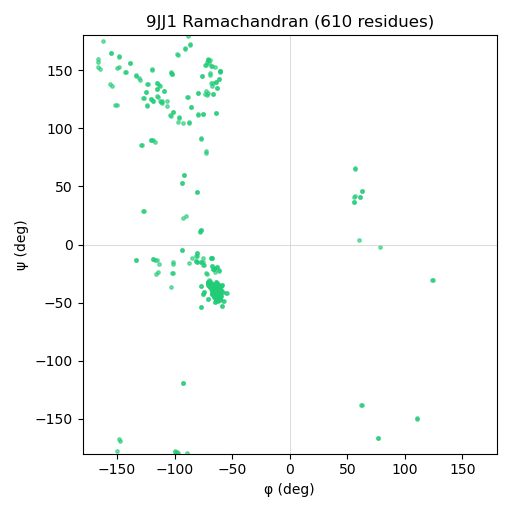.239 84.006 1.00 110.83 317 ALA A CA 1
ATOM 1792 C C . ALA A 1 317 ? 113.347 118.012 85.010 1.00 111.26 317 ALA A C 1
ATOM 1793 O O . ALA A 1 317 ? 113.912 119.058 84.681 1.00 115.96 317 ALA A O 1
ATOM 1795 N N . THR A 1 318 ? 113.432 117.506 86.235 1.00 107.34 318 THR A N 1
ATOM 1796 C CA . THR A 1 318 ? 114.195 118.162 87.283 1.00 107.81 318 THR A CA 1
ATOM 1797 C C . THR A 1 318 ? 114.628 117.112 88.292 1.00 113.92 318 THR A C 1
ATOM 1798 O O . THR A 1 318 ? 113.846 116.236 88.667 1.00 119.85 318 THR A O 1
ATOM 1802 N N . HIS A 1 319 ? 115.882 117.204 88.722 1.00 109.71 319 HIS A N 1
ATOM 1803 C CA . HIS A 1 319 ? 116.386 116.328 8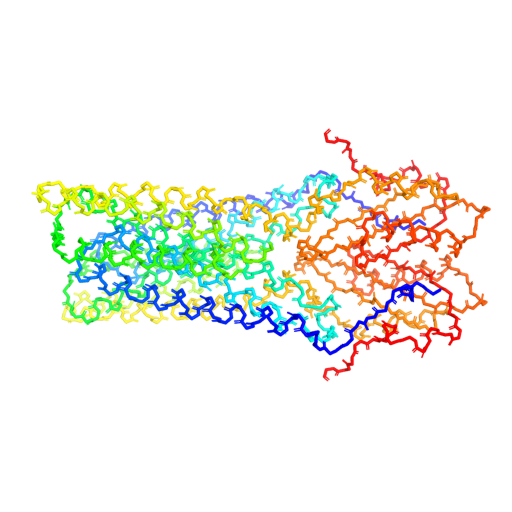9.765 1.00 106.71 319 HIS A CA 1
ATOM 1804 C C . HIS A 1 319 ? 117.438 117.080 90.561 1.00 104.89 319 HIS A C 1
ATOM 1805 O O . HIS A 1 319 ? 117.972 118.098 90.118 1.00 113.66 319 HIS A O 1
ATOM 1812 N N . GLU A 1 320 ? 117.720 116.566 91.755 1.00 111.42 320 GLU A N 1
ATOM 1813 C CA . GLU A 1 320 ? 118.690 117.171 92.663 1.00 112.28 320 GLU A CA 1
ATOM 1814 C C . GLU A 1 320 ? 118.344 118.628 92.948 1.00 113.90 320 GLU A C 1
ATOM 1815 O O . GLU A 1 320 ? 119.212 119.499 92.991 1.00 121.54 320 GLU A O 1
ATOM 1821 N N . LEU A 1 321 ? 117.057 118.894 93.140 1.00 92.01 321 LEU A N 1
ATOM 1822 C CA . LEU A 1 321 ? 116.595 120.229 93.499 1.00 91.68 321 LEU A CA 1
ATOM 1823 C C . LEU A 1 321 ? 116.830 120.433 94.989 1.00 89.68 321 LEU A C 1
ATOM 1824 O O . LEU A 1 321 ? 116.185 119.789 95.820 1.00 102.19 321 LEU A O 1
ATOM 1829 N N . HIS A 1 322 ? 117.758 121.320 95.329 1.00 85.21 322 HIS A N 1
ATOM 1830 C CA . HIS A 1 322 ? 118.128 121.584 96.711 1.00 86.27 322 HIS A CA 1
ATOM 1831 C C . HIS A 1 322 ? 117.740 123.006 97.079 1.00 92.17 322 HIS A C 1
ATOM 1832 O O . HIS A 1 322 ? 118.104 123.953 96.377 1.00 102.54 322 HIS A O 1
ATOM 1839 N N . LEU A 1 323 ? 117.000 123.149 98.173 1.00 91.18 323 LEU A N 1
ATOM 1840 C CA . LEU A 1 323 ? 116.624 124.447 98.708 1.00 85.12 323 LEU A CA 1
ATOM 1841 C C . LEU A 1 323 ? 117.025 124.501 100.171 1.00 87.39 323 LEU A C 1
ATOM 1842 O O . LEU A 1 323 ? 116.649 123.621 100.950 1.00 100.74 323 LEU A O 1
ATOM 1847 N N . TRP A 1 324 ? 117.789 125.523 100.539 1.00 74.81 324 TRP A N 1
ATOM 1848 C CA . TRP A 1 324 ? 118.179 125.709 101.926 1.00 81.70 324 TRP A CA 1
ATOM 1849 C C . TRP A 1 324 ? 118.485 127.179 102.152 1.00 88.55 324 TRP A C 1
ATOM 1850 O O . TRP A 1 324 ? 118.644 127.953 101.207 1.00 98.36 324 TRP A O 1
ATOM 1861 N N . ALA A 1 325 ? 118.556 127.557 103.423 1.00 91.66 325 ALA A N 1
ATOM 1862 C CA . ALA A 1 325 ? 118.693 128.948 103.818 1.00 91.20 325 ALA A CA 1
ATOM 1863 C C . ALA A 1 325 ? 119.915 129.120 104.703 1.00 97.42 325 ALA A C 1
ATOM 1864 O O . ALA A 1 325 ? 120.105 128.362 105.658 1.00 103.64 325 ALA A O 1
ATOM 1866 N N . LEU A 1 326 ? 120.746 130.111 104.378 1.00 96.63 326 LEU A N 1
ATOM 1867 C CA . LEU A 1 326 ? 121.812 130.497 105.294 1.00 93.98 326 LEU A CA 1
ATOM 1868 C C . LEU A 1 326 ? 121.239 131.107 106.564 1.00 99.23 326 LEU A C 1
ATOM 1869 O O . LEU A 1 326 ? 121.731 130.841 107.665 1.00 109.13 326 LEU A O 1
ATOM 1874 N N . THR A 1 327 ? 120.204 131.926 106.431 1.00 107.27 327 THR A N 1
ATOM 1875 C CA . THR A 1 327 ? 119.515 132.498 107.576 1.00 106.28 327 THR A CA 1
ATOM 1876 C C . THR A 1 327 ? 118.051 132.688 107.199 1.00 111.09 327 THR A C 1
ATOM 1877 O O . THR A 1 327 ? 117.585 132.175 106.179 1.00 121.17 327 THR A O 1
ATOM 1881 N N . LEU A 1 328 ? 117.321 133.433 108.028 1.00 114.36 328 LEU A N 1
ATOM 1882 C CA . LEU A 1 328 ? 115.897 133.630 107.791 1.00 116.42 328 LEU A CA 1
ATOM 1883 C C . LEU A 1 328 ? 115.616 134.397 106.508 1.00 116.89 328 LEU A C 1
ATOM 1884 O O . LEU A 1 328 ? 114.522 134.268 105.951 1.00 121.26 328 LEU A O 1
ATOM 1889 N N . THR A 1 329 ? 116.569 135.195 106.030 1.00 113.77 329 THR A N 1
ATOM 1890 C CA . THR A 1 329 ? 116.362 136.018 104.849 1.00 118.08 329 THR A CA 1
ATOM 1891 C C . THR A 1 329 ? 117.252 135.639 103.674 1.00 123.23 329 THR A C 1
ATOM 1892 O O . THR A 1 329 ? 116.996 136.100 102.557 1.00 123.55 329 THR A O 1
ATOM 1896 N N . TYR A 1 330 ? 118.279 134.824 103.888 1.00 110.66 330 TYR A N 1
ATOM 1897 C CA . TYR A 1 330 ? 119.211 134.431 102.837 1.00 103.60 330 TYR A CA 1
ATOM 1898 C C . TYR A 1 330 ? 118.880 133.008 102.404 1.00 102.96 330 TYR A C 1
ATOM 1899 O O . TYR A 1 330 ? 119.105 132.057 103.158 1.00 107.05 330 TYR A O 1
ATOM 1908 N N . HIS A 1 331 ? 118.356 132.862 101.193 1.00 100.70 331 HIS A N 1
ATOM 1909 C CA . HIS A 1 331 ? 117.942 131.573 100.662 1.00 98.97 331 HIS A CA 1
ATOM 1910 C C . HIS A 1 331 ? 118.805 131.197 99.467 1.00 103.03 331 HIS A C 1
ATOM 1911 O O . HIS A 1 331 ? 119.123 132.044 98.628 1.00 104.41 331 HIS A O 1
ATOM 1918 N N . VAL A 1 332 ? 119.181 129.924 99.395 1.00 91.06 332 VAL A N 1
ATOM 1919 C CA . VAL A 1 332 ? 119.994 129.399 98.307 1.00 86.85 332 VAL A CA 1
ATOM 1920 C C . VAL A 1 332 ? 119.208 128.303 97.605 1.00 85.27 332 VAL A C 1
ATOM 1921 O O . VAL A 1 332 ? 118.390 127.612 98.218 1.00 99.91 332 VAL A O 1
ATOM 1925 N N . ALA A 1 333 ? 119.457 128.146 96.307 1.00 86.43 333 ALA A N 1
ATOM 1926 C CA . ALA A 1 333 ? 118.763 127.134 95.527 1.00 91.20 333 ALA A CA 1
ATOM 1927 C C . ALA A 1 333 ? 119.720 126.521 94.518 1.00 99.49 333 ALA A C 1
ATOM 1928 O O . ALA A 1 333 ? 120.632 127.180 94.016 1.00 104.73 333 ALA A O 1
ATOM 1930 N N . SER A 1 334 ? 119.496 125.243 94.228 1.00 99.74 334 SER A N 1
ATOM 1931 C CA . SER A 1 334 ? 120.234 124.535 93.192 1.00 90.75 334 SER A CA 1
ATOM 1932 C C . SER A 1 334 ? 119.306 123.497 92.584 1.00 93.93 334 SER A C 1
ATOM 1933 O O . SER A 1 334 ? 118.382 123.009 93.235 1.00 108.66 334 SER A O 1
ATOM 1936 N N . ALA A 1 335 ? 119.566 123.160 91.325 1.00 86.80 335 ALA A N 1
ATOM 1937 C CA . ALA A 1 335 ? 118.750 122.176 90.631 1.00 88.24 335 ALA A CA 1
ATOM 1938 C C . ALA A 1 335 ? 119.471 121.753 89.363 1.00 99.86 335 ALA A C 1
ATOM 1939 O O . ALA A 1 335 ? 120.322 122.477 88.841 1.00 113.63 335 ALA A O 1
ATOM 1941 N N . HIS A 1 336 ? 119.118 120.569 88.877 1.00 100.00 336 HIS A N 1
ATOM 1942 C CA . HIS A 1 336 ? 119.574 120.070 87.588 1.00 95.69 336 HIS A CA 1
ATOM 1943 C C . HIS A 1 336 ? 118.373 120.046 86.656 1.00 98.60 336 HIS A C 1
ATOM 1944 O O . HIS A 1 336 ? 117.372 119.387 86.951 1.00 110.34 336 HIS A O 1
ATOM 1951 N N . LEU A 1 337 ? 118.467 120.761 85.543 1.00 98.24 337 LEU A N 1
ATOM 1952 C CA . LEU A 1 337 ? 117.367 120.880 84.596 1.00 97.89 337 LEU A CA 1
ATOM 1953 C C . LEU A 1 337 ? 117.682 120.050 83.363 1.00 100.70 337 LEU A C 1
ATOM 1954 O O . LEU A 1 337 ? 118.716 120.256 82.721 1.00 114.60 337 LEU A O 1
ATOM 1959 N N . ALA A 1 338 ? 116.793 119.121 83.033 1.00 100.87 338 ALA A N 1
ATOM 1960 C CA . ALA A 1 338 ? 116.916 118.307 81.832 1.00 102.83 338 ALA A CA 1
ATOM 1961 C C . ALA A 1 338 ? 116.058 118.943 80.747 1.00 107.91 338 ALA A C 1
ATOM 1962 O O . ALA A 1 338 ? 114.829 118.841 80.781 1.00 123.38 338 ALA A O 1
ATOM 1964 N N . ILE A 1 339 ? 116.703 119.592 79.788 1.00 110.70 339 ILE A N 1
ATOM 1965 C CA . ILE A 1 339 ? 116.008 120.356 78.771 1.00 114.67 339 ILE A CA 1
ATOM 1966 C C . ILE A 1 339 ? 115.868 119.515 77.512 1.00 117.87 339 ILE A C 1
ATOM 1967 O O . ILE A 1 339 ? 116.532 118.492 77.332 1.00 122.93 339 ILE A O 1
ATOM 1972 N N . ASP A 1 340 ? 114.983 119.956 76.625 1.00 133.44 340 ASP A N 1
ATOM 1973 C CA . ASP A 1 340 ? 114.781 119.275 75.358 1.00 131.95 340 ASP A CA 1
ATOM 1974 C C . ASP A 1 340 ? 115.999 119.447 74.457 1.00 134.51 340 ASP A C 1
ATOM 1975 O O . ASP A 1 340 ? 116.809 120.363 74.624 1.00 138.24 340 ASP A O 1
ATOM 1980 N N . SER A 1 341 ? 116.124 118.539 73.488 1.00 135.38 341 SER A N 1
ATOM 1981 C CA . SER A 1 341 ? 117.217 118.634 72.527 1.00 136.25 341 SER A CA 1
ATOM 1982 C C . SER A 1 341 ? 117.114 119.911 71.705 1.00 136.47 341 SER A C 1
ATOM 1983 O O . SER A 1 341 ? 118.125 120.572 71.440 1.00 135.80 341 SER A O 1
ATOM 1986 N N . THR A 1 342 ? 115.903 120.275 71.291 1.00 143.01 342 THR A N 1
ATOM 1987 C CA . THR A 1 342 ? 115.684 121.494 70.513 1.00 143.92 342 THR A CA 1
ATOM 1988 C C . THR A 1 342 ? 115.370 122.672 71.437 1.00 143.44 342 THR A C 1
ATOM 1989 O O . THR A 1 342 ? 114.319 123.306 71.361 1.00 143.77 342 THR A O 1
ATOM 1993 N N . ALA A 1 343 ? 116.320 122.959 72.323 1.00 140.15 343 ALA A N 1
ATOM 1994 C CA . ALA A 1 343 ? 116.200 124.068 73.255 1.00 140.32 343 ALA A CA 1
ATOM 1995 C C . ALA A 1 343 ? 117.540 124.782 73.352 1.00 142.48 343 ALA A C 1
ATOM 1996 O O . ALA A 1 343 ? 118.595 124.210 73.072 1.00 143.86 343 ALA A O 1
ATOM 1998 N N . ASP A 1 344 ? 117.485 126.050 73.750 1.00 140.28 344 ASP A N 1
ATOM 1999 C CA . ASP A 1 344 ? 118.684 126.862 73.862 1.00 138.90 344 ASP A CA 1
ATOM 2000 C C . ASP A 1 344 ? 119.059 126.916 75.333 1.00 139.29 344 ASP A C 1
ATOM 2001 O O . ASP A 1 344 ? 118.299 127.482 76.132 1.00 140.39 344 ASP A O 1
ATOM 2006 N N . PRO A 1 345 ? 120.190 126.336 75.741 1.00 123.56 345 PRO A N 1
ATOM 2007 C CA . PRO A 1 345 ? 120.529 126.329 77.173 1.00 122.45 345 PRO A CA 1
ATOM 2008 C C . PRO A 1 345 ? 120.660 127.714 77.780 1.00 121.76 345 PRO A C 1
ATOM 2009 O O . PRO A 1 345 ? 120.288 127.909 78.943 1.00 125.50 345 PRO A O 1
ATOM 2013 N N . GLU A 1 346 ? 121.180 128.686 77.030 1.00 131.68 346 GLU A N 1
ATOM 2014 C CA . GLU A 1 346 ? 121.345 130.029 77.576 1.00 132.96 346 GLU A CA 1
ATOM 2015 C C . GLU A 1 346 ? 119.997 130.672 77.870 1.00 132.49 346 GLU A C 1
ATOM 2016 O O . GLU A 1 346 ? 119.801 131.270 78.934 1.00 131.56 346 GLU A O 1
ATOM 2022 N N . ALA A 1 347 ? 119.052 130.559 76.933 1.00 124.85 347 ALA A N 1
ATOM 2023 C CA . ALA A 1 347 ? 117.730 131.140 77.142 1.00 121.25 347 ALA A CA 1
ATOM 2024 C C . ALA A 1 347 ? 117.011 130.470 78.303 1.00 123.56 347 ALA A C 1
ATOM 2025 O O . ALA A 1 347 ? 116.385 131.145 79.129 1.00 127.46 347 ALA A O 1
ATOM 2027 N N . VAL A 1 348 ? 117.090 129.141 78.382 1.00 112.68 348 VAL A N 1
ATOM 2028 C CA . VAL A 1 348 ? 116.458 128.418 79.480 1.00 108.75 348 VAL A CA 1
ATOM 2029 C C . VAL A 1 348 ? 117.054 128.850 80.810 1.00 111.06 348 VAL A C 1
ATOM 2030 O O . VAL A 1 348 ? 116.330 129.106 81.780 1.00 116.76 348 VAL A O 1
ATOM 2034 N N . LEU A 1 349 ? 118.382 128.946 80.875 1.00 111.97 349 LEU A N 1
ATOM 2035 C CA . LEU A 1 349 ? 119.042 129.338 82.114 1.00 108.14 349 LEU A CA 1
ATOM 2036 C C . LEU A 1 349 ? 118.645 130.748 82.527 1.00 110.62 349 LEU A C 1
ATOM 2037 O O . LEU A 1 349 ? 118.333 131.001 83.697 1.00 116.09 349 LEU A O 1
ATOM 2042 N N . ALA A 1 350 ? 118.641 131.681 81.573 1.00 112.53 350 ALA A N 1
ATOM 2043 C CA . ALA A 1 350 ? 118.286 133.060 81.890 1.00 114.79 350 ALA A CA 1
ATOM 2044 C C . ALA A 1 350 ? 116.846 133.160 82.371 1.00 118.65 350 ALA A C 1
ATOM 2045 O O . ALA A 1 350 ? 116.558 133.824 83.375 1.00 121.99 350 ALA A O 1
ATOM 2047 N N . GLU A 1 351 ? 115.925 132.493 81.671 1.00 115.74 351 GLU A N 1
ATOM 2048 C CA . GLU A 1 351 ? 114.520 132.557 82.054 1.00 113.61 351 GLU A CA 1
ATOM 2049 C C . GLU A 1 351 ? 114.290 131.933 83.422 1.00 117.88 351 GLU A C 1
ATOM 2050 O O . GLU A 1 351 ? 113.558 132.489 84.248 1.00 121.06 351 GLU A O 1
ATOM 2056 N N . ALA A 1 352 ? 114.909 130.780 83.686 1.00 108.56 352 ALA A N 1
ATOM 2057 C CA . ALA A 1 352 ? 114.730 130.129 84.978 1.00 103.91 352 ALA A CA 1
ATOM 2058 C C . ALA A 1 352 ? 115.304 130.973 86.106 1.00 109.12 352 ALA A C 1
ATOM 2059 O O . ALA A 1 352 ? 114.686 131.100 87.170 1.00 117.98 352 ALA A O 1
ATOM 2061 N N . SER A 1 353 ? 116.485 131.559 85.897 1.00 112.65 353 SER A N 1
ATOM 2062 C CA . SER A 1 353 ? 117.074 132.406 86.927 1.00 109.65 353 SER A CA 1
ATOM 2063 C C . SER A 1 353 ? 116.203 133.623 87.200 1.00 112.24 353 SER A C 1
ATOM 2064 O O . SER A 1 353 ? 115.980 133.988 88.361 1.00 116.67 353 SER A O 1
ATOM 2067 N N . SER A 1 354 ? 115.694 134.260 86.141 1.00 116.52 354 SER A N 1
ATOM 2068 C CA . SER A 1 354 ? 114.832 135.421 86.329 1.00 115.88 354 SER A CA 1
ATOM 2069 C C . SER A 1 354 ? 113.557 135.045 87.068 1.00 118.32 354 S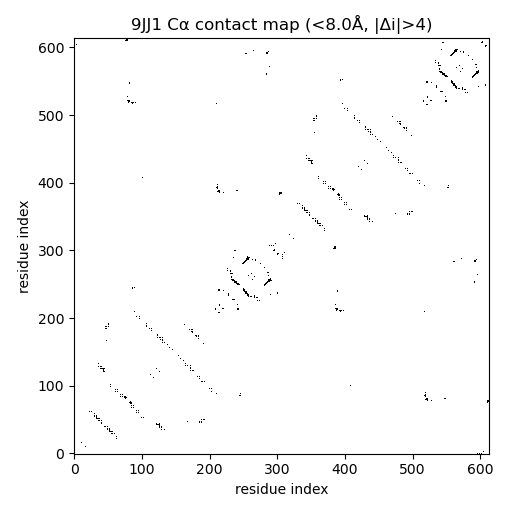ER A C 1
ATOM 2070 O O . SER A 1 354 ? 113.125 135.762 87.977 1.00 120.68 354 SER A O 1
ATOM 2073 N N . ARG A 1 355 ? 112.944 133.919 86.695 1.00 116.30 355 ARG A N 1
ATOM 2074 C CA . ARG A 1 355 ? 111.719 133.491 87.358 1.00 109.20 355 ARG A CA 1
ATOM 2075 C C . ARG A 1 355 ? 111.960 133.206 88.831 1.00 106.83 355 ARG A C 1
ATOM 2076 O O . ARG A 1 355 ? 111.175 133.625 89.687 1.00 118.63 355 ARG A O 1
ATOM 2084 N N . LEU A 1 356 ? 113.043 132.495 89.148 1.00 105.34 356 LEU A N 1
ATOM 2085 C CA . LEU A 1 356 ? 113.331 132.190 90.543 1.00 111.30 356 LEU A CA 1
ATOM 2086 C C . LEU A 1 356 ? 113.594 133.459 91.340 1.00 113.36 356 LEU A C 1
ATOM 2087 O O . LEU A 1 356 ? 113.070 133.622 92.448 1.00 118.30 356 LEU A O 1
ATOM 2092 N N . TYR A 1 357 ? 114.387 134.380 90.786 1.00 121.62 357 TYR A N 1
ATOM 2093 C CA . TYR A 1 357 ? 114.692 135.611 91.505 1.00 121.27 357 TYR A CA 1
ATOM 2094 C C . TYR A 1 357 ? 113.438 136.446 91.732 1.00 123.72 357 TYR A C 1
ATOM 2095 O O . TYR A 1 357 ? 113.245 137.003 92.818 1.00 126.00 357 TYR A O 1
ATOM 2104 N N . SER A 1 358 ? 112.573 136.546 90.723 1.00 116.97 358 SER A N 1
ATOM 2105 C CA . SER A 1 358 ? 111.381 137.373 90.861 1.00 115.10 358 SER A CA 1
ATOM 2106 C C . SER A 1 358 ? 110.382 136.748 91.826 1.00 119.65 358 SER A C 1
ATOM 2107 O O . SER A 1 358 ? 109.845 137.431 92.705 1.00 121.92 358 SER A O 1
ATOM 2110 N N . ARG A 1 359 ? 110.117 135.449 91.682 1.00 114.64 359 ARG A N 1
ATOM 2111 C CA . ARG A 1 359 ? 109.076 134.812 92.478 1.00 106.77 359 ARG A CA 1
ATOM 2112 C C . ARG A 1 359 ? 109.508 134.581 93.920 1.00 112.33 359 ARG A C 1
ATOM 2113 O O . ARG A 1 359 ? 108.719 134.804 94.844 1.00 113.23 359 ARG A O 1
ATOM 2121 N N . PHE A 1 360 ? 110.743 134.132 94.144 1.00 104.75 360 PHE A N 1
ATOM 2122 C CA . PHE A 1 360 ? 111.158 133.704 95.470 1.00 106.29 360 PHE A CA 1
ATOM 2123 C C . PHE A 1 360 ? 112.309 134.505 96.057 1.00 110.42 360 PHE A C 1
ATOM 2124 O O . PHE A 1 360 ? 112.578 134.369 97.256 1.00 109.68 360 PHE A O 1
ATOM 2132 N N . GLY A 1 361 ? 112.989 135.328 95.267 1.00 117.91 361 GLY A N 1
ATOM 2133 C CA . GLY A 1 361 ? 114.047 136.165 95.793 1.00 118.75 361 GLY A CA 1
ATOM 2134 C C . GLY A 1 361 ? 115.214 135.391 96.368 1.00 115.56 361 GLY A C 1
ATOM 2135 O O . GLY A 1 361 ? 115.683 135.691 97.469 1.00 113.58 361 GLY A O 1
ATOM 2136 N N . PHE A 1 362 ? 115.684 134.385 95.640 1.00 114.27 362 PHE A N 1
ATOM 2137 C CA . PHE A 1 362 ? 116.834 133.617 96.091 1.00 110.03 362 PHE A CA 1
ATOM 2138 C C . PHE A 1 362 ? 118.097 134.458 95.976 1.00 111.58 362 PHE A C 1
ATOM 2139 O O . PHE A 1 362 ? 118.365 135.056 94.930 1.00 112.47 362 PHE A O 1
ATOM 2147 N N . SER A 1 363 ? 118.874 134.506 97.058 1.00 104.85 363 SER A N 1
ATOM 2148 C CA . SER A 1 363 ? 120.120 135.261 97.034 1.00 101.30 363 SER A CA 1
ATOM 2149 C C . SER A 1 363 ? 121.142 134.609 96.114 1.00 106.28 363 SER A C 1
ATOM 2150 O O . SER A 1 363 ? 121.884 135.301 95.410 1.00 109.61 363 SER A O 1
ATOM 2153 N N . SER A 1 364 ? 121.196 133.281 96.108 1.00 111.47 364 SER A N 1
ATOM 2154 C CA . SER A 1 364 ? 122.089 132.530 95.241 1.00 109.09 364 SER A CA 1
ATOM 2155 C C . SER A 1 364 ? 121.294 131.448 94.530 1.00 110.12 364 SER A C 1
ATOM 2156 O O . SER A 1 364 ? 120.405 130.833 95.122 1.00 119.68 364 SER A O 1
ATOM 2159 N N . CYS A 1 365 ? 121.614 131.222 93.260 1.00 106.01 365 CYS A N 1
ATOM 2160 C CA . CYS A 1 365 ? 120.897 130.237 92.459 1.00 101.92 365 CYS A CA 1
ATOM 2161 C C . CYS A 1 365 ? 121.848 129.660 91.425 1.00 110.00 365 CYS A C 1
ATOM 2162 O O . CYS A 1 365 ? 122.380 130.400 90.593 1.00 115.79 365 CYS A O 1
ATOM 2165 N N . THR A 1 366 ? 122.055 128.347 91.473 1.00 96.21 366 THR A N 1
ATOM 2166 C CA . THR A 1 366 ? 122.908 127.641 90.526 1.00 94.97 366 THR A CA 1
ATOM 2167 C C . THR A 1 366 ? 122.094 126.535 89.875 1.00 96.61 366 THR A C 1
ATOM 2168 O O . THR A 1 366 ? 121.608 125.635 90.564 1.00 111.42 366 THR A O 1
ATOM 2172 N N . LEU A 1 367 ? 121.950 126.599 88.557 1.00 90.90 367 LEU A N 1
ATOM 2173 C CA . LEU A 1 367 ? 121.163 125.631 87.809 1.00 88.52 367 LEU A CA 1
ATOM 2174 C C . LEU A 1 367 ? 122.048 124.934 86.790 1.00 92.66 367 LEU A C 1
ATOM 2175 O O . LEU A 1 367 ? 122.692 125.594 85.970 1.00 103.52 367 LEU A O 1
ATOM 2180 N N . GLN A 1 368 ? 122.071 123.608 86.836 1.00 93.67 368 GLN A N 1
ATOM 2181 C CA . GLN A 1 368 ? 122.840 122.803 85.897 1.00 91.97 368 GLN A CA 1
ATOM 2182 C C . GLN A 1 368 ? 121.909 122.356 84.780 1.00 97.68 368 GLN A C 1
ATOM 2183 O O . GLN A 1 368 ? 121.032 121.516 84.994 1.00 108.51 368 GLN A O 1
ATOM 2189 N N . VAL A 1 369 ? 122.099 122.917 83.592 1.00 98.36 369 VAL A N 1
ATOM 2190 C CA . VAL A 1 369 ? 121.250 122.618 82.446 1.00 98.96 369 VAL A CA 1
ATOM 2191 C C . VAL A 1 369 ? 121.826 121.400 81.736 1.00 100.72 369 VAL A C 1
ATOM 2192 O O . VAL A 1 369 ? 122.844 121.492 81.046 1.00 111.35 369 VAL A O 1
ATOM 2196 N N . GLU A 1 370 ? 121.176 120.255 81.911 1.00 109.27 370 GLU A N 1
ATOM 2197 C CA . GLU A 1 370 ? 121.573 119.013 81.275 1.00 109.12 370 GLU A CA 1
ATOM 2198 C C . GLU A 1 370 ? 120.722 118.780 80.031 1.00 113.84 370 GLU A C 1
ATOM 2199 O O . GLU A 1 370 ? 119.866 119.589 79.671 1.00 119.36 370 GLU A O 1
ATOM 2205 N N . GLN A 1 371 ? 120.964 117.659 79.364 1.00 124.13 371 GLN A N 1
ATOM 2206 C CA . GLN A 1 371 ? 120.188 117.249 78.202 1.00 119.60 371 GLN A CA 1
ATOM 2207 C C . GLN A 1 371 ? 119.327 116.055 78.580 1.00 129.23 371 GLN A C 1
ATOM 2208 O O . GLN A 1 371 ? 119.821 115.096 79.182 1.00 134.56 371 GLN A O 1
ATOM 2214 N N . TYR A 1 372 ? 118.046 116.114 78.232 1.00 140.52 372 TYR A N 1
ATOM 2215 C CA . TYR A 1 372 ? 117.094 115.090 78.656 1.00 140.54 372 TYR A CA 1
ATOM 2216 C C . TYR A 1 372 ? 117.285 113.847 77.801 1.00 141.70 372 TYR A C 1
ATOM 2217 O O . TYR A 1 372 ? 116.688 113.697 76.734 1.00 140.54 372 TYR A O 1
ATOM 2226 N N . GLN A 1 373 ? 118.133 112.943 78.276 1.00 160.99 373 GLN A N 1
ATOM 2227 C CA . GLN A 1 373 ? 118.251 111.642 77.645 1.00 162.65 373 GLN A CA 1
ATOM 2228 C C . GLN A 1 373 ? 117.022 110.795 77.970 1.00 163.66 373 GLN A C 1
ATOM 2229 O O . GLN A 1 373 ? 116.361 111.011 78.989 1.00 162.17 373 GLN A O 1
ATOM 2235 N N . PRO A 1 374 ? 116.682 109.831 77.113 1.00 175.90 374 PRO A N 1
ATOM 2236 C CA . PRO A 1 374 ? 115.575 108.921 77.445 1.00 175.14 374 PRO A CA 1
ATOM 2237 C C . PRO A 1 374 ? 115.823 108.107 78.702 1.00 174.50 374 PRO A C 1
ATOM 2238 O O . PRO A 1 374 ? 114.859 107.637 79.318 1.00 171.35 374 PRO A O 1
ATOM 2242 N N . GLU A 1 375 ? 117.081 107.927 79.103 1.00 180.68 375 GLU A N 1
ATOM 2243 C CA . GLU A 1 375 ? 117.408 107.193 80.318 1.00 180.64 375 GLU A CA 1
ATOM 2244 C C . GLU A 1 375 ? 117.256 108.033 81.579 1.00 181.89 375 GLU A C 1
ATOM 2245 O O . GLU A 1 375 ? 117.379 107.489 82.681 1.00 182.24 375 GLU A O 1
ATOM 2251 N N . MET A 1 376 ? 117.001 109.338 81.446 1.00 178.62 376 MET A N 1
ATOM 2252 C CA . MET A 1 376 ? 116.830 110.187 82.621 1.00 177.55 376 MET A CA 1
ATOM 2253 C C . MET A 1 376 ? 115.624 109.757 83.447 1.00 178.19 376 MET A C 1
ATOM 2254 O O . MET A 1 376 ? 115.685 109.732 84.681 1.00 176.71 376 MET A O 1
ATOM 2259 N N . ALA A 1 377 ? 114.522 109.412 82.785 1.00 185.91 377 ALA A N 1
ATOM 2260 C CA . ALA A 1 377 ? 113.292 109.027 83.465 1.00 185.42 377 ALA A CA 1
ATOM 2261 C C . ALA A 1 377 ? 113.328 107.604 84.005 1.00 186.87 377 ALA A C 1
ATOM 2262 O O . ALA A 1 377 ? 112.283 107.086 84.412 1.00 186.54 377 ALA A O 1
ATOM 2264 N N . GLN A 1 378 ? 114.493 106.963 84.017 1.00 194.35 378 GLN A N 1
ATOM 2265 C CA . GLN A 1 378 ? 114.632 105.607 84.525 1.00 193.06 378 GLN A CA 1
ATOM 2266 C C . GLN A 1 378 ? 115.531 105.501 85.745 1.00 192.48 378 GLN A C 1
ATOM 2267 O O . GLN A 1 378 ? 115.368 104.564 86.530 1.00 191.26 378 GLN A O 1
ATOM 2273 N N . CYS A 1 379 ? 116.469 106.427 85.929 1.00 195.42 379 CYS A N 1
ATOM 2274 C CA . CYS A 1 379 ? 117.374 106.360 87.066 1.00 195.22 379 CYS A CA 1
ATOM 2275 C C . CYS A 1 379 ? 116.625 106.616 88.367 1.00 194.85 379 CYS A C 1
ATOM 2276 O O . CYS A 1 379 ? 115.758 107.490 88.443 1.00 195.57 379 CYS A O 1
ATOM 2279 N N . LEU A 1 380 ? 116.964 105.836 89.395 1.00 189.07 380 LEU A N 1
ATOM 2280 C CA . LEU A 1 380 ? 116.334 106.017 90.698 1.00 189.77 380 LEU A CA 1
ATOM 2281 C C . LEU A 1 380 ? 116.731 107.349 91.323 1.00 191.70 380 LEU A C 1
ATOM 2282 O O . LEU A 1 380 ? 115.907 108.008 91.967 1.00 190.35 380 LEU A O 1
ATOM 2287 N N . ARG A 1 381 ? 117.985 107.761 91.144 1.00 193.89 381 ARG A N 1
ATOM 2288 C CA . ARG A 1 381 ? 118.473 109.000 91.735 1.00 191.49 381 ARG A CA 1
ATOM 2289 C C . ARG A 1 381 ? 117.973 110.244 91.014 1.00 190.37 381 ARG A C 1
ATOM 2290 O O . ARG A 1 381 ? 118.142 111.350 91.537 1.00 188.81 381 ARG A O 1
ATOM 2298 N N . CYS A 1 382 ? 117.371 110.098 89.835 1.00 181.71 382 CYS A N 1
ATOM 2299 C CA . CYS A 1 382 ? 116.804 111.221 89.103 1.00 179.79 382 CYS A CA 1
ATOM 2300 C C . CYS A 1 382 ? 115.325 111.428 89.409 1.00 180.87 382 CYS A C 1
ATOM 2301 O O . CYS A 1 382 ? 114.612 112.030 88.598 1.00 180.10 382 CYS A O 1
ATOM 2304 N N . GLN A 1 383 ? 114.850 110.943 90.552 1.00 181.99 383 GLN A N 1
ATOM 2305 C CA . GLN A 1 383 ? 113.450 111.043 90.935 1.00 180.84 383 GLN A CA 1
ATOM 2306 C C . GLN A 1 383 ? 113.300 111.956 92.144 1.00 180.20 383 GLN A C 1
ATOM 2307 O O . GLN A 1 383 ? 114.081 111.877 93.097 1.00 180.06 383 GLN A O 1
ATOM 2313 N N . GLU A 1 384 ? 112.289 112.820 92.098 1.00 164.49 384 GLU A N 1
ATOM 2314 C CA . GLU A 1 384 ? 112.049 113.759 93.178 1.00 167.17 384 GLU A CA 1
ATOM 2315 C C . GLU A 1 384 ? 111.513 113.036 94.413 1.00 164.81 384 GLU A C 1
ATOM 2316 O O . GLU A 1 384 ? 110.963 111.937 94.312 1.00 163.75 384 GLU A O 1
ATOM 2322 N N . PRO A 1 385 ? 111.686 113.628 95.593 1.00 155.4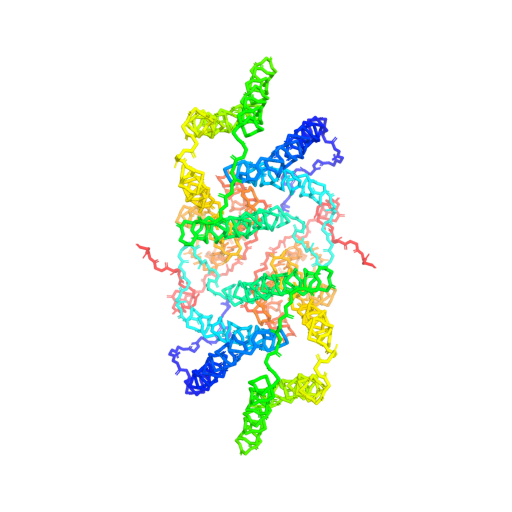1 385 PRO A N 1
ATOM 2323 C CA . PRO A 1 385 ? 111.156 113.007 96.803 1.00 155.39 385 PRO A CA 1
ATOM 2324 C C . PRO A 1 385 ? 109.649 112.870 96.721 1.00 155.52 385 PRO A C 1
ATOM 2325 O O . PRO A 1 385 ? 108.966 113.691 96.082 1.00 152.10 385 PRO A O 1
ATOM 2329 N N . PRO A 1 386 ? 109.086 111.842 97.351 1.00 169.93 386 PRO A N 1
ATOM 2330 C CA . PRO A 1 386 ? 107.637 111.636 97.278 1.00 167.84 386 PRO A CA 1
ATOM 2331 C C . PRO A 1 386 ? 106.880 112.687 98.074 1.00 170.23 386 PRO A C 1
ATOM 2332 O O . PRO A 1 386 ? 107.413 113.333 98.979 1.00 170.14 386 PRO A O 1
ATOM 2336 N N . GLN A 1 387 ? 105.609 112.851 97.711 1.00 168.68 387 GLN A N 1
ATOM 2337 C CA . GLN A 1 387 ? 104.756 113.829 98.372 1.00 169.00 387 GLN A CA 1
ATOM 2338 C C . GLN A 1 387 ? 104.605 113.501 99.852 1.00 169.63 387 GLN A C 1
ATOM 2339 O O . GLN A 1 387 ? 104.525 112.333 100.243 1.00 168.05 387 GLN A O 1
ATOM 2345 N N . ALA A 1 388 ? 104.571 114.542 100.675 1.00 176.51 388 ALA A N 1
ATOM 2346 C CA . ALA A 1 388 ? 104.421 114.375 102.115 1.00 176.91 388 ALA A CA 1
ATOM 2347 C C . ALA A 1 388 ? 102.991 113.984 102.469 1.00 176.94 388 ALA A C 1
ATOM 2348 O O . ALA A 1 388 ? 102.078 114.136 101.658 1.00 176.54 388 ALA A O 1
ATOM 2350 N N . HIS B 1 54 ? 124.367 112.029 81.626 1.00 181.65 54 HIS B N 1
ATOM 2351 C CA . HIS B 1 54 ? 123.527 111.832 82.801 1.00 184.15 54 HIS B CA 1
ATOM 2352 C C . HIS B 1 54 ? 124.318 112.088 84.080 1.00 184.21 54 HIS B C 1
ATOM 2353 O O . HIS B 1 54 ? 125.212 111.318 84.431 1.00 180.85 54 HIS B O 1
ATOM 2360 N N . CYS B 1 55 ? 123.984 113.177 84.769 1.00 170.71 55 CYS B N 1
ATOM 2361 C CA . CYS B 1 55 ? 124.609 113.479 86.048 1.00 167.48 55 CYS B CA 1
ATOM 2362 C C . CYS B 1 55 ? 124.244 112.413 87.073 1.00 171.58 55 CYS B C 1
ATOM 2363 O O . CYS B 1 55 ? 123.220 111.743 86.955 1.00 172.64 55 CYS B O 1
ATOM 2366 N N . HIS B 1 56 ? 125.134 112.218 88.050 1.00 188.95 56 HIS B N 1
ATOM 2367 C CA . HIS B 1 56 ? 124.946 111.297 89.173 1.00 189.43 56 HIS B CA 1
ATOM 2368 C C . HIS B 1 56 ? 124.747 109.850 88.729 1.00 189.63 56 HIS B C 1
ATOM 2369 O O . HIS B 1 56 ? 124.504 108.973 89.565 1.00 189.11 56 HIS B O 1
ATOM 2376 N N . ARG B 1 57 ? 124.851 109.582 87.428 1.00 197.00 57 ARG B N 1
ATOM 2377 C CA . ARG B 1 57 ? 124.628 108.237 86.916 1.00 198.14 57 ARG B CA 1
ATOM 2378 C C . ARG B 1 57 ? 125.880 107.373 86.935 1.00 200.49 57 ARG B C 1
ATOM 2379 O O . ARG B 1 57 ? 125.770 106.149 86.798 1.00 200.46 57 ARG B O 1
ATOM 2387 N N . ASP B 1 58 ? 127.059 107.972 87.093 1.00 211.21 58 ASP B N 1
ATOM 2388 C CA . ASP B 1 58 ? 128.284 107.178 87.161 1.00 211.15 58 ASP B CA 1
ATOM 2389 C C . ASP B 1 58 ? 128.310 106.238 88.361 1.00 211.02 58 ASP B C 1
ATOM 2390 O O . ASP B 1 58 ? 128.607 105.046 88.172 1.00 209.97 58 ASP B O 1
ATOM 2395 N N . PRO B 1 59 ? 128.017 106.677 89.602 1.00 209.44 59 PRO B N 1
ATOM 2396 C CA . PRO B 1 59 ? 127.966 105.714 90.708 1.00 208.44 59 PRO B CA 1
ATOM 2397 C C . PRO B 1 59 ? 126.582 105.109 90.878 1.00 208.00 59 PRO B C 1
ATOM 2398 O O . PRO B 1 59 ? 125.660 105.428 90.120 1.00 207.16 59 PRO B O 1
ATOM 2402 N N . LEU B 1 60 ? 126.425 104.234 91.866 1.00 212.05 60 LEU B N 1
ATOM 2403 C CA . LEU B 1 60 ? 125.147 103.613 92.163 1.00 212.81 60 LEU B CA 1
ATOM 2404 C C . LEU B 1 60 ? 124.884 103.656 93.660 1.00 213.08 60 LEU B C 1
ATOM 2405 O O . LEU B 1 60 ? 125.818 103.550 94.462 1.00 211.32 60 LEU B O 1
ATOM 2410 N N . PRO B 1 61 ? 123.627 103.812 94.065 1.00 220.89 61 PRO B N 1
ATOM 2411 C CA . PRO B 1 61 ? 123.306 103.843 95.493 1.00 221.41 61 PRO B CA 1
ATOM 2412 C C . PRO B 1 61 ? 123.042 102.446 96.025 1.00 221.73 61 PRO B C 1
ATOM 2413 O O . PRO B 1 61 ? 122.211 101.707 95.475 1.00 220.44 61 PRO B O 1
ATOM 2417 N N . PRO B 1 62 ? 123.726 102.046 97.092 1.00 225.61 62 PRO B N 1
ATOM 2418 C CA . PRO B 1 62 ? 123.489 100.724 97.674 1.00 225.00 62 PRO B CA 1
ATOM 2419 C C . PRO B 1 62 ? 122.334 100.761 98.657 1.00 225.01 62 PRO B C 1
ATOM 2420 O O . PRO B 1 62 ? 122.390 101.471 99.672 1.00 222.87 62 PRO B O 1
ATOM 2424 N N . PRO B 1 63 ? 121.268 100.013 98.393 1.00 224.80 63 PRO B N 1
ATOM 2425 C CA . PRO B 1 63 ? 120.125 99.983 99.305 1.00 223.55 63 PRO B CA 1
ATOM 2426 C C . PRO B 1 63 ? 120.308 98.939 100.401 1.00 223.18 63 PRO B C 1
ATOM 2427 O O . PRO B 1 63 ? 121.235 98.127 100.381 1.00 221.84 63 PRO B O 1
ATOM 2431 N N . GLY B 1 64 ? 119.392 98.976 101.365 1.00 208.98 64 GLY B N 1
ATOM 2432 C CA . GLY B 1 64 ? 119.425 98.041 102.468 1.00 208.03 64 GLY B CA 1
ATOM 2433 C C . GLY B 1 64 ? 120.481 98.392 103.499 1.00 209.31 64 GLY B C 1
ATOM 2434 O O . GLY B 1 64 ? 121.052 99.486 103.518 1.00 208.70 64 GLY B O 1
ATOM 2435 N N . LEU B 1 65 ? 120.739 97.428 104.378 1.00 197.77 65 LEU B N 1
ATOM 2436 C CA . LEU B 1 65 ? 121.717 97.572 105.449 1.00 197.67 65 LEU B CA 1
ATOM 2437 C C . LEU B 1 65 ? 122.888 96.638 105.177 1.00 196.48 65 LEU B C 1
ATOM 2438 O O . LEU B 1 65 ? 122.700 95.424 105.042 1.00 194.66 65 LEU B O 1
ATOM 2443 N N . THR B 1 66 ? 124.089 97.203 105.100 1.00 193.03 66 THR B N 1
ATOM 2444 C CA . THR B 1 66 ? 125.270 96.392 104.856 1.00 192.86 66 THR B CA 1
ATOM 2445 C C . THR B 1 66 ? 125.564 95.518 106.073 1.00 193.33 66 THR B C 1
ATOM 2446 O O . THR B 1 66 ? 125.314 95.932 107.209 1.00 193.84 66 THR B O 1
ATOM 2450 N N . PRO B 1 67 ? 126.083 94.304 105.870 1.00 190.42 67 PRO B N 1
ATOM 2451 C CA . PRO B 1 67 ? 126.393 93.441 107.022 1.00 189.79 67 PRO B CA 1
ATOM 2452 C C . PRO B 1 67 ? 127.384 94.056 107.991 1.00 189.94 67 PRO B C 1
ATOM 2453 O O . PRO B 1 67 ? 127.271 93.832 109.203 1.00 189.05 67 PRO B O 1
ATOM 2457 N N . GLU B 1 68 ? 128.356 94.827 107.498 1.00 188.74 68 GLU B N 1
ATOM 2458 C CA . GLU B 1 68 ? 129.318 95.454 108.397 1.00 188.45 68 GLU B CA 1
ATOM 2459 C C . GLU B 1 68 ? 128.669 96.539 109.245 1.00 189.35 68 GLU B C 1
ATOM 2460 O O . GLU B 1 68 ? 129.099 96.774 110.380 1.00 190.67 68 GLU B O 1
ATOM 2466 N N . ARG B 1 69 ? 127.645 97.213 108.718 1.00 183.64 69 ARG B N 1
ATOM 2467 C CA . ARG B 1 69 ? 126.970 98.241 109.501 1.00 182.75 69 ARG B CA 1
ATOM 2468 C C . ARG B 1 69 ? 126.194 97.638 110.663 1.00 183.00 69 ARG B C 1
ATOM 2469 O O . ARG B 1 69 ? 126.090 98.263 111.724 1.00 184.85 69 ARG B O 1
ATOM 2477 N N . LEU B 1 70 ? 125.650 96.432 110.491 1.00 169.90 70 LEU B N 1
ATOM 2478 C CA . LEU B 1 70 ? 125.035 95.742 111.621 1.00 171.66 70 LEU B CA 1
ATOM 2479 C C . LEU B 1 70 ? 126.062 95.461 112.708 1.00 171.58 70 LEU B C 1
ATOM 2480 O O . LEU B 1 70 ? 125.780 95.625 113.902 1.00 172.60 70 LEU B O 1
ATOM 2485 N N . HIS B 1 71 ? 127.266 95.042 112.313 1.00 163.41 71 HIS B N 1
ATOM 2486 C CA . HIS B 1 71 ? 128.326 94.823 113.288 1.00 163.49 71 HIS B CA 1
ATOM 2487 C C . HIS B 1 71 ? 128.707 96.121 113.986 1.00 163.48 71 HIS B C 1
ATOM 2488 O O . HIS B 1 71 ? 128.931 96.136 115.201 1.00 167.42 71 HIS B O 1
ATOM 2495 N N . ALA B 1 72 ? 128.790 97.220 113.234 1.00 153.50 72 ALA B N 1
ATOM 2496 C CA . ALA B 1 72 ? 129.110 98.506 113.845 1.00 152.08 72 ALA B CA 1
ATOM 2497 C C . ALA B 1 72 ? 128.037 98.922 114.842 1.00 154.64 72 ALA B C 1
ATOM 2498 O O . ALA B 1 72 ? 128.347 99.437 115.924 1.00 159.60 72 ALA B O 1
ATOM 2500 N N . ARG B 1 73 ? 126.768 98.705 114.496 1.00 148.83 73 ARG B N 1
ATOM 2501 C CA . ARG B 1 73 ? 125.685 99.012 115.423 1.00 148.59 73 ARG B CA 1
ATOM 2502 C C . ARG B 1 73 ? 125.781 98.159 116.680 1.00 150.17 73 ARG B C 1
ATOM 2503 O O . ARG B 1 73 ? 125.553 98.651 117.791 1.00 152.05 73 ARG B O 1
ATOM 2511 N N . ARG B 1 74 ? 126.107 96.875 116.526 1.00 151.30 74 ARG B N 1
ATOM 2512 C CA . ARG B 1 74 ? 126.246 96.009 117.693 1.00 149.85 74 ARG B CA 1
ATOM 2513 C C . ARG B 1 74 ? 127.389 96.469 118.591 1.00 150.24 74 ARG B C 1
ATOM 2514 O O . ARG B 1 74 ? 127.253 96.492 119.821 1.00 153.74 74 ARG B O 1
ATOM 2522 N N . GLN B 1 75 ? 128.524 96.838 117.993 1.00 141.94 75 GLN B N 1
ATOM 2523 C CA . GLN B 1 75 ? 129.641 97.340 118.787 1.00 142.12 75 GLN B CA 1
ATOM 2524 C C . GLN B 1 75 ? 129.269 98.622 119.516 1.00 141.58 75 GLN B C 1
ATOM 2525 O O . GLN B 1 75 ? 129.615 98.797 120.690 1.00 148.30 75 GLN B O 1
ATOM 2531 N N . LEU B 1 76 ? 128.573 99.535 118.837 1.00 129.53 76 LEU B N 1
ATOM 2532 C CA . LEU B 1 76 ? 128.151 100.764 119.498 1.00 128.17 76 LEU B CA 1
ATOM 2533 C C . LEU B 1 76 ? 127.184 100.484 120.639 1.00 129.83 76 LEU B C 1
ATOM 2534 O O . LEU B 1 76 ? 127.281 101.116 121.695 1.00 133.80 76 LEU B O 1
ATOM 2539 N N . TYR B 1 77 ? 126.255 99.542 120.454 1.00 133.55 77 TYR B N 1
ATOM 2540 C CA . TYR B 1 77 ? 125.348 99.172 121.536 1.00 132.73 77 TYR B CA 1
ATOM 2541 C C . TYR B 1 77 ? 126.111 98.630 122.737 1.00 135.90 77 TYR B C 1
ATOM 2542 O O . TYR B 1 77 ? 125.849 99.027 123.880 1.00 137.85 77 TYR B O 1
ATOM 2551 N N . ALA B 1 78 ? 127.055 97.718 122.496 1.00 124.75 78 ALA B N 1
ATOM 2552 C CA . ALA B 1 78 ? 127.813 97.132 123.597 1.00 123.16 78 ALA B CA 1
ATOM 2553 C C . ALA B 1 78 ? 128.631 98.192 124.323 1.00 126.57 78 ALA B C 1
ATOM 2554 O O . ALA B 1 78 ? 128.669 98.228 125.560 1.00 134.03 78 ALA B O 1
ATOM 2556 N N . ALA B 1 79 ? 129.292 99.069 123.565 1.00 119.55 79 ALA B N 1
ATOM 2557 C CA . ALA B 1 79 ? 130.104 100.113 124.175 1.00 118.02 79 ALA B CA 1
ATOM 2558 C C . ALA B 1 79 ? 129.245 101.073 124.985 1.00 120.50 79 ALA B C 1
ATOM 2559 O O . ALA B 1 79 ? 129.626 101.484 126.086 1.00 126.09 79 ALA B O 1
ATOM 2561 N N . CYS B 1 80 ? 128.076 101.442 124.455 1.00 125.93 80 CYS B N 1
ATOM 2562 C CA . CYS B 1 80 ? 127.176 102.316 125.196 1.00 122.30 80 CYS B CA 1
ATOM 2563 C C . CYS B 1 80 ? 126.705 101.668 126.486 1.00 123.57 80 CYS B C 1
ATOM 2564 O O . CYS B 1 80 ? 126.669 102.327 127.529 1.00 131.61 80 CYS B O 1
ATOM 2567 N N . ALA B 1 81 ? 126.348 100.385 126.444 1.00 114.69 81 ALA B N 1
ATOM 2568 C CA . ALA B 1 81 ? 125.900 99.700 127.650 1.00 115.47 81 ALA B CA 1
ATOM 2569 C C . ALA B 1 81 ? 127.005 99.664 128.697 1.00 118.14 81 ALA B C 1
ATOM 2570 O O . ALA B 1 81 ? 126.771 99.980 129.872 1.00 120.12 81 ALA B O 1
ATOM 2572 N N . VAL B 1 82 ? 128.217 99.295 128.274 1.00 122.02 82 VAL B N 1
ATOM 2573 C CA . VAL B 1 82 ? 129.334 99.204 129.210 1.00 120.14 82 VAL B CA 1
ATOM 2574 C C . VAL B 1 82 ? 129.653 100.560 129.816 1.00 121.59 82 VAL B C 1
ATOM 2575 O O . VAL B 1 82 ? 129.832 100.681 131.036 1.00 124.90 82 VAL B O 1
ATOM 2579 N N . CYS B 1 83 ? 129.716 101.603 128.988 1.00 125.24 83 CYS B N 1
ATOM 2580 C CA . CYS B 1 83 ? 130.039 102.928 129.498 1.00 123.24 83 CYS B CA 1
ATOM 2581 C C . CYS B 1 83 ? 128.937 103.469 130.400 1.00 124.14 83 CYS B C 1
ATOM 2582 O O . CYS B 1 83 ? 129.228 104.154 131.383 1.00 131.52 83 CYS B O 1
ATOM 2585 N N . PHE B 1 84 ? 127.671 103.173 130.096 1.00 122.28 84 PHE B N 1
ATOM 2586 C CA . PHE B 1 84 ? 126.588 103.612 130.969 1.00 123.06 84 PHE B CA 1
ATOM 2587 C C . PHE B 1 84 ? 126.657 102.925 132.326 1.00 121.30 84 PHE B C 1
ATOM 2588 O O . PHE B 1 84 ? 126.449 103.564 133.364 1.00 120.69 84 PHE B O 1
ATOM 2596 N N . VAL B 1 85 ? 126.936 101.620 132.339 1.00 117.01 85 VAL B N 1
ATOM 2597 C CA . VAL B 1 85 ? 127.069 100.916 133.612 1.00 117.98 85 VAL B CA 1
ATOM 2598 C C . VAL B 1 85 ? 128.231 101.488 134.414 1.00 122.05 85 VAL B C 1
ATOM 2599 O O . VAL B 1 85 ? 128.119 101.721 135.627 1.00 123.26 85 VAL B O 1
ATOM 2603 N N . PHE B 1 86 ? 129.359 101.735 133.745 1.00 121.67 86 PHE B N 1
ATOM 2604 C CA . PHE B 1 86 ? 130.513 102.326 134.416 1.00 117.70 86 PHE B CA 1
ATOM 2605 C C . PHE B 1 86 ? 130.178 103.699 134.986 1.00 119.49 86 PHE B C 1
ATOM 2606 O O . PHE B 1 86 ? 130.539 104.012 136.126 1.00 123.92 86 PHE B O 1
ATOM 2614 N N . MET B 1 87 ? 129.480 104.528 134.208 1.00 120.43 87 MET B N 1
ATOM 2615 C CA . MET B 1 87 ? 129.119 105.862 134.670 1.00 117.89 87 MET B CA 1
ATOM 2616 C C . MET B 1 87 ? 128.194 105.801 135.875 1.00 123.50 87 MET B C 1
ATOM 2617 O O . MET B 1 87 ? 128.365 106.561 136.833 1.00 127.54 87 MET B O 1
ATOM 2622 N N . ALA B 1 88 ? 127.200 104.912 135.844 1.00 122.83 88 ALA B N 1
ATOM 2623 C CA . ALA B 1 88 ? 126.284 104.796 136.974 1.00 119.09 88 ALA B CA 1
ATOM 2624 C C . ALA B 1 88 ? 127.019 104.346 138.230 1.00 122.38 88 ALA B C 1
ATOM 2625 O O . ALA B 1 88 ? 126.817 104.906 139.318 1.00 128.20 88 ALA B O 1
ATOM 2627 N N . GLY B 1 89 ? 127.886 103.342 138.097 1.00 113.58 89 GLY B N 1
ATOM 2628 C CA . GLY B 1 89 ? 128.653 102.891 139.245 1.00 113.25 89 GLY B CA 1
ATOM 2629 C C . GLY B 1 89 ? 129.541 103.977 139.815 1.00 114.49 89 GLY B C 1
ATOM 2630 O O . GLY B 1 89 ? 129.629 104.148 141.034 1.00 114.58 89 GLY B O 1
ATOM 2631 N N . GLU B 1 90 ? 130.202 104.739 138.940 1.00 124.33 90 GLU B N 1
ATOM 2632 C CA . GLU B 1 90 ? 131.091 105.790 139.419 1.00 120.81 90 GLU B CA 1
ATOM 2633 C C . GLU B 1 90 ? 130.312 106.932 140.057 1.00 121.92 90 GLU B C 1
ATOM 2634 O O . GLU B 1 90 ? 130.768 107.518 141.043 1.00 127.59 90 GLU B O 1
ATOM 2640 N N . VAL B 1 91 ? 129.139 107.266 139.515 1.00 122.53 91 VAL B N 1
ATOM 2641 C CA . VAL B 1 91 ? 128.309 108.290 140.141 1.00 124.41 91 VAL B CA 1
ATOM 2642 C C . VAL B 1 91 ? 127.886 107.853 141.532 1.00 123.50 91 VAL B C 1
ATOM 2643 O O . VAL B 1 91 ? 127.966 108.635 142.488 1.00 126.82 91 VAL B O 1
ATOM 2647 N N . VAL B 1 92 ? 127.447 106.602 141.677 1.00 109.96 92 VAL B N 1
ATOM 2648 C CA . VAL B 1 92 ? 127.040 106.109 142.990 1.00 108.39 92 VAL B CA 1
ATOM 2649 C C . VAL B 1 92 ? 128.213 106.161 143.962 1.00 115.50 92 VAL B C 1
ATOM 2650 O O . VAL B 1 92 ? 128.086 106.642 145.095 1.00 121.75 92 VAL B O 1
ATOM 2654 N N . GLY B 1 93 ? 129.380 105.683 143.524 1.00 121.44 93 GLY B N 1
ATOM 2655 C CA . GLY B 1 93 ? 130.538 105.669 144.404 1.00 119.88 93 GLY B CA 1
ATOM 2656 C C . GLY B 1 93 ? 130.985 107.056 144.821 1.00 119.41 93 GLY B C 1
ATOM 2657 O O . GLY B 1 93 ? 131.276 107.300 145.994 1.00 124.47 93 GLY B O 1
ATOM 2658 N N . GLY B 1 94 ? 131.041 107.987 143.868 1.00 115.67 94 GLY B N 1
ATOM 2659 C CA . GLY B 1 94 ? 131.455 109.338 144.195 1.00 111.86 94 GLY B CA 1
ATOM 2660 C C . GLY B 1 94 ? 130.465 110.057 145.087 1.00 118.67 94 GLY B C 1
ATOM 2661 O O . GLY B 1 94 ? 130.859 110.808 145.983 1.00 127.72 94 GLY B O 1
ATOM 2662 N N . TYR B 1 95 ? 129.166 109.849 144.854 1.00 126.89 95 TYR B N 1
ATOM 2663 C CA . TYR B 1 95 ? 128.167 110.425 145.746 1.00 123.11 95 TYR B CA 1
ATOM 2664 C C . TYR B 1 95 ? 128.312 109.867 147.153 1.00 122.05 95 TYR B C 1
ATOM 2665 O O . TYR B 1 95 ? 128.186 110.604 148.137 1.00 120.61 95 TYR B O 1
ATOM 2674 N N . LEU B 1 96 ? 128.575 108.565 147.269 1.00 119.20 96 LEU B N 1
ATOM 2675 C CA . LEU B 1 96 ? 128.811 107.987 148.586 1.00 121.01 96 LEU B CA 1
ATOM 2676 C C . LEU B 1 96 ? 130.067 108.558 149.229 1.00 122.21 96 LEU B C 1
ATOM 2677 O O . LEU B 1 96 ? 130.130 108.690 150.456 1.00 125.16 96 LEU B O 1
ATOM 2682 N N . ALA B 1 97 ? 131.072 108.899 148.426 1.00 125.27 97 ALA B N 1
ATOM 2683 C CA . ALA B 1 97 ? 132.332 109.414 148.945 1.00 123.28 97 ALA B CA 1
ATOM 2684 C C . ALA B 1 97 ? 132.390 110.934 149.014 1.00 120.64 97 ALA B C 1
ATOM 2685 O O . ALA B 1 97 ? 133.381 111.471 149.516 1.00 120.93 97 ALA B O 1
ATOM 2687 N N . HIS B 1 98 ? 131.364 111.633 148.526 1.00 124.04 98 HIS B N 1
ATOM 2688 C CA . HIS B 1 98 ? 131.349 113.098 148.489 1.00 123.84 98 HIS B CA 1
ATOM 2689 C C . HIS B 1 98 ? 132.565 113.649 147.749 1.00 127.45 98 HIS B C 1
ATOM 2690 O O . HIS B 1 98 ? 133.114 114.692 148.110 1.00 131.49 98 HIS B O 1
ATOM 2697 N N . SER B 1 99 ? 132.984 112.952 146.700 1.00 121.59 99 SER B N 1
ATOM 2698 C CA . SER B 1 99 ? 134.173 113.314 145.948 1.00 113.73 99 SER B CA 1
ATOM 2699 C C . SER B 1 99 ? 133.795 114.011 144.649 1.00 116.51 99 SER B C 1
ATOM 2700 O O . SER B 1 99 ? 132.769 113.710 144.036 1.00 122.24 99 SER B O 1
ATOM 2703 N N . LEU B 1 100 ? 134.639 114.954 144.234 1.00 110.74 100 LEU B N 1
ATOM 2704 C CA . LEU B 1 100 ? 134.424 115.677 142.991 1.00 112.98 100 LEU B CA 1
ATOM 2705 C C . LEU B 1 100 ? 135.295 115.179 141.848 1.00 117.19 100 LEU B C 1
ATOM 2706 O O . LEU B 1 100 ? 134.930 115.375 140.685 1.00 123.35 100 LEU B O 1
ATOM 2711 N N . ALA B 1 101 ? 136.437 114.556 142.144 1.00 110.57 101 ALA B N 1
ATOM 2712 C CA . ALA B 1 101 ? 137.229 113.939 141.087 1.00 111.33 101 ALA B CA 1
ATOM 2713 C C . ALA B 1 101 ? 136.470 112.788 140.441 1.00 118.50 101 ALA B C 1
ATOM 2714 O O . ALA B 1 101 ? 136.496 112.619 139.215 1.00 123.34 101 ALA B O 1
ATOM 2716 N N . ILE B 1 102 ? 135.784 111.985 141.256 1.00 113.95 102 ILE B N 1
ATOM 2717 C CA . ILE B 1 102 ? 134.955 110.913 140.722 1.00 110.12 102 ILE B CA 1
ATOM 2718 C C . ILE B 1 102 ? 133.798 111.483 139.918 1.00 115.03 102 ILE B C 1
ATOM 2719 O O . ILE B 1 102 ? 133.382 110.894 138.915 1.00 123.31 102 ILE B O 1
ATOM 2724 N N . MET B 1 103 ? 133.260 112.631 140.333 1.00 117.95 103 MET B N 1
ATOM 2725 C CA . MET B 1 103 ? 132.307 113.343 139.488 1.00 115.67 103 MET B CA 1
ATOM 2726 C C . MET B 1 103 ? 132.921 113.726 138.151 1.00 117.25 103 MET B C 1
ATOM 2727 O O . MET B 1 103 ? 132.249 113.663 137.120 1.00 128.83 103 MET B O 1
ATOM 2732 N N . THR B 1 104 ? 134.188 114.138 138.142 1.00 112.92 104 THR B N 1
ATOM 2733 C CA . THR B 1 104 ? 134.822 114.480 136.873 1.00 118.38 104 THR B CA 1
ATOM 2734 C C . THR B 1 104 ? 134.953 113.258 135.973 1.00 125.22 104 THR B C 1
ATOM 2735 O O . THR B 1 104 ? 134.674 113.330 134.768 1.00 127.48 104 THR B O 1
ATOM 2739 N N . ASP B 1 105 ? 135.365 112.123 136.539 1.00 125.60 105 ASP B N 1
ATOM 2740 C CA . ASP B 1 105 ? 135.469 110.903 135.744 1.00 117.14 105 ASP B CA 1
ATOM 2741 C C . ASP B 1 105 ? 134.105 110.460 135.228 1.00 120.32 105 ASP B C 1
ATOM 2742 O O . ASP B 1 105 ? 133.971 110.047 134.069 1.00 125.49 105 ASP B O 1
ATOM 2747 N N . ALA B 1 106 ? 133.079 110.543 136.074 1.00 116.57 106 ALA B N 1
ATOM 2748 C CA . ALA B 1 106 ? 131.733 110.181 135.650 1.00 112.68 106 ALA B CA 1
ATOM 2749 C C . ALA B 1 106 ? 131.216 111.131 134.579 1.00 112.46 106 ALA B C 1
ATOM 2750 O O . ALA B 1 106 ? 130.486 110.715 133.678 1.00 119.12 106 ALA B O 1
ATOM 2752 N N . ALA B 1 107 ? 131.577 112.410 134.664 1.00 108.16 107 ALA B N 1
ATOM 2753 C CA . ALA B 1 107 ? 131.204 113.357 133.621 1.00 107.19 107 ALA B CA 1
ATOM 2754 C C . ALA B 1 107 ? 131.883 113.015 132.304 1.00 114.55 107 ALA B C 1
ATOM 2755 O O . ALA B 1 107 ? 131.276 113.140 131.235 1.00 118.56 107 ALA B O 1
ATOM 2757 N N . HIS B 1 108 ? 133.146 112.591 132.357 1.00 113.21 108 HIS B N 1
ATOM 2758 C CA . HIS B 1 108 ? 133.809 112.151 131.135 1.00 113.97 108 HIS B CA 1
ATOM 2759 C C . HIS B 1 108 ? 133.120 110.926 130.547 1.00 116.35 108 HIS B C 1
ATOM 2760 O O . HIS B 1 108 ? 132.945 110.825 129.326 1.00 118.66 108 HIS B O 1
ATOM 2767 N N . LEU B 1 109 ? 132.729 109.980 131.401 1.00 115.15 109 LEU B N 1
ATOM 2768 C CA . LEU B 1 109 ? 132.002 108.810 130.919 1.00 109.02 109 LEU B CA 1
ATOM 2769 C C . LEU B 1 109 ? 130.658 109.204 130.323 1.00 111.97 109 LEU B C 1
ATOM 2770 O O . LEU B 1 109 ? 130.209 108.614 129.335 1.00 117.46 109 LEU B O 1
ATOM 2775 N N . LEU B 1 110 ? 129.994 110.193 130.921 1.00 115.44 110 LEU B N 1
ATOM 2776 C CA . LEU B 1 110 ? 128.745 110.699 130.366 1.00 111.08 110 LEU B CA 1
ATOM 2777 C C . LEU B 1 110 ? 128.974 111.318 128.997 1.00 113.29 110 LEU B C 1
ATOM 2778 O O . LEU B 1 110 ? 128.152 111.158 128.091 1.00 113.99 110 LEU B O 1
ATOM 2783 N N . ALA B 1 111 ? 130.081 112.041 128.832 1.00 115.85 111 ALA B N 1
ATOM 2784 C CA . ALA B 1 111 ? 130.413 112.593 127.524 1.00 114.06 111 ALA B CA 1
ATOM 2785 C C . ALA B 1 111 ? 130.642 111.487 126.504 1.00 115.94 111 ALA B C 1
ATOM 2786 O O . ALA B 1 111 ? 130.186 111.582 125.358 1.00 117.86 111 ALA B O 1
ATOM 2788 N N . ASP B 1 112 ? 131.350 110.429 126.903 1.00 126.01 112 ASP B N 1
ATOM 2789 C CA . ASP B 1 112 ? 131.573 109.298 126.006 1.00 123.83 112 ASP B CA 1
ATOM 2790 C C . ASP B 1 112 ? 130.250 108.655 125.601 1.00 123.77 112 ASP B C 1
ATOM 2791 O O . ASP B 1 112 ? 130.014 108.371 124.418 1.00 126.34 112 ASP B O 1
ATOM 2796 N N . VAL B 1 113 ? 129.365 108.441 126.577 1.00 120.76 113 VAL B N 1
ATOM 2797 C CA . VAL B 1 113 ? 128.062 107.839 126.306 1.00 115.75 113 VAL B CA 1
ATOM 2798 C C . VAL B 1 113 ? 127.251 108.722 125.372 1.00 118.58 113 VAL B C 1
ATOM 2799 O O . VAL B 1 113 ? 126.615 108.235 124.433 1.00 123.65 113 VAL B O 1
ATOM 2803 N N . GLY B 1 114 ? 127.247 110.031 125.622 1.00 122.01 114 GLY B N 1
ATOM 2804 C CA . GLY B 1 114 ? 126.497 110.935 124.771 1.00 117.74 114 GLY B CA 1
ATOM 2805 C C . GLY B 1 114 ? 127.024 110.969 123.352 1.00 116.41 114 GLY B C 1
ATOM 2806 O O . GLY B 1 114 ? 126.250 111.007 122.396 1.00 117.85 114 GLY B O 1
ATOM 2807 N N . SER B 1 115 ? 128.348 110.952 123.194 1.00 119.87 115 SER B N 1
ATOM 2808 C CA . SER B 1 115 ? 128.923 110.925 121.855 1.00 122.17 115 SER B CA 1
ATOM 2809 C C . SER B 1 115 ? 128.543 109.647 121.119 1.00 121.92 115 SER B C 1
ATOM 2810 O O . SER B 1 115 ? 128.160 109.688 119.943 1.00 124.29 115 SER B O 1
ATOM 2813 N N . MET B 1 116 ? 128.624 108.499 121.797 1.00 127.29 116 MET B N 1
ATOM 2814 C CA . MET B 1 116 ? 128.271 107.247 121.135 1.00 125.66 116 MET B CA 1
ATOM 2815 C C . MET B 1 116 ? 126.782 107.186 120.813 1.00 129.17 116 MET B C 1
ATOM 2816 O O . MET B 1 116 ? 126.390 106.674 119.759 1.00 130.23 116 MET B O 1
ATOM 2821 N N . MET B 1 117 ? 125.936 107.703 121.705 1.00 135.39 117 MET B N 1
ATOM 2822 C CA . MET B 1 117 ? 124.501 107.719 121.443 1.00 129.18 117 MET B CA 1
ATOM 2823 C C . MET B 1 117 ? 124.161 108.646 120.287 1.00 130.08 117 MET B C 1
ATOM 2824 O O . MET B 1 117 ? 123.291 108.331 119.469 1.00 134.64 117 MET B O 1
ATOM 2829 N N . GLY B 1 118 ? 124.824 109.799 120.208 1.00 118.38 118 GLY B N 1
ATOM 2830 C CA . GLY B 1 118 ? 124.632 110.670 119.064 1.00 119.80 118 GLY B CA 1
ATOM 2831 C C . GLY B 1 118 ? 125.082 110.023 117.771 1.00 122.84 118 GLY B C 1
ATOM 2832 O O . GLY B 1 118 ? 124.442 110.183 116.731 1.00 124.80 118 GLY B O 1
ATOM 2833 N N . SER B 1 119 ? 126.188 109.279 117.820 1.00 124.68 119 SER B N 1
ATOM 2834 C CA . SER B 1 119 ? 126.634 108.549 116.639 1.00 120.09 119 SER B CA 1
ATOM 2835 C C . SER B 1 119 ? 125.609 107.503 116.218 1.00 118.82 119 SER B C 1
ATOM 2836 O O . SER B 1 119 ? 125.322 107.350 115.027 1.00 120.36 119 SER B O 1
ATOM 2839 N N . LEU B 1 120 ? 125.046 106.777 117.184 1.00 118.70 120 LEU B N 1
ATOM 2840 C CA . LEU B 1 120 ? 124.021 105.784 116.871 1.00 119.34 120 LEU B CA 1
ATOM 2841 C C . LEU B 1 120 ? 122.781 106.437 116.276 1.00 120.00 120 LEU B C 1
ATOM 2842 O O . LEU B 1 120 ? 122.204 105.930 115.306 1.00 123.54 120 LEU B O 1
ATOM 2847 N N . PHE B 1 121 ? 122.348 107.557 116.856 1.00 124.99 121 PHE B N 1
ATOM 2848 C CA . PHE B 1 121 ? 121.173 108.252 116.347 1.00 124.82 121 PHE B CA 1
ATOM 2849 C C . PHE B 1 121 ? 121.410 108.776 114.939 1.00 126.60 121 PHE B C 1
ATOM 2850 O O . PHE B 1 121 ? 120.527 108.688 114.081 1.00 129.64 121 PHE B O 1
ATOM 2858 N N . SER B 1 122 ? 122.597 109.325 114.681 1.00 125.15 122 SER B N 1
ATOM 2859 C CA . SER B 1 122 ? 122.920 109.789 113.338 1.00 123.82 122 SER B CA 1
ATOM 2860 C C . SER B 1 122 ? 122.974 108.631 112.354 1.00 123.69 122 SER B C 1
ATOM 2861 O O . SER B 1 122 ? 122.544 108.768 111.205 1.00 128.91 122 SER B O 1
ATOM 2864 N N . LEU B 1 123 ? 123.512 107.487 112.778 1.00 118.76 123 LEU B N 1
ATOM 2865 C CA . LEU B 1 123 ? 123.550 106.319 111.906 1.00 119.26 123 LEU B CA 1
ATOM 2866 C C . LEU B 1 123 ? 122.147 105.847 111.559 1.00 119.29 123 LEU B C 1
ATOM 2867 O O . LEU B 1 123 ? 121.875 105.468 110.414 1.00 120.67 123 LEU B O 1
ATOM 2872 N N . TRP B 1 124 ? 121.244 105.848 112.539 1.00 120.23 124 TRP B N 1
ATOM 2873 C CA . TRP B 1 124 ? 119.861 105.477 112.261 1.00 120.54 124 TRP B CA 1
ATOM 2874 C C . TRP B 1 124 ? 119.185 106.492 111.349 1.00 123.41 124 TRP B C 1
ATOM 2875 O O . TRP B 1 124 ? 118.427 106.117 110.448 1.00 126.08 124 TRP B O 1
ATOM 2886 N N . LEU B 1 125 ? 119.442 107.781 111.571 1.00 120.83 125 LEU B N 1
ATOM 2887 C CA . LEU B 1 125 ? 118.788 108.818 110.782 1.00 115.26 125 LEU B CA 1
ATOM 2888 C C . LEU B 1 125 ? 119.290 108.842 109.347 1.00 119.15 125 LEU B C 1
ATOM 2889 O O . LEU B 1 125 ? 118.513 109.120 108.428 1.00 123.60 125 LEU B O 1
ATOM 2894 N N . SER B 1 126 ? 120.571 108.552 109.128 1.00 130.35 126 SER B N 1
ATOM 2895 C CA . SER B 1 126 ? 121.133 108.624 107.787 1.00 129.66 126 SER B CA 1
ATOM 2896 C C . SER B 1 126 ? 120.785 107.372 106.996 1.00 130.45 126 SER B C 1
ATOM 2897 O O . SER B 1 126 ? 121.638 106.792 106.319 1.00 134.07 126 SER B O 1
ATOM 2900 N N . THR B 1 127 ? 119.525 106.960 107.076 1.00 125.91 127 THR B N 1
ATOM 2901 C CA . THR B 1 127 ? 118.982 105.922 106.211 1.00 130.29 127 THR B CA 1
ATOM 2902 C C . THR B 1 127 ? 117.630 106.285 105.628 1.00 136.07 127 THR B C 1
ATOM 2903 O O . THR B 1 127 ? 117.189 105.618 104.686 1.00 133.84 127 THR B O 1
ATOM 2907 N N . ARG B 1 128 ? 116.960 107.312 106.139 1.00 131.36 128 ARG B N 1
ATOM 2908 C CA . ARG B 1 128 ? 115.692 107.730 105.574 1.00 127.61 128 ARG B CA 1
ATOM 2909 C C . ARG B 1 128 ? 115.928 108.490 104.272 1.00 125.02 128 ARG B C 1
ATOM 2910 O O . ARG B 1 128 ? 116.918 109.217 104.148 1.00 126.17 128 ARG B O 1
ATOM 2918 N N . PRO B 1 129 ? 115.047 108.342 103.290 1.00 114.89 129 PRO B N 1
ATOM 2919 C CA . PRO B 1 129 ? 115.209 109.090 102.042 1.00 116.74 129 PRO B CA 1
ATOM 2920 C C . PRO B 1 129 ? 114.995 110.577 102.262 1.00 119.73 129 PRO B C 1
ATOM 2921 O O . PRO B 1 129 ? 114.301 110.999 103.189 1.00 119.85 129 PRO B O 1
ATOM 2925 N N . ALA B 1 130 ? 115.619 111.374 101.399 1.00 112.71 130 ALA B N 1
ATOM 2926 C CA . ALA B 1 130 ? 115.439 112.817 101.456 1.00 107.08 130 ALA B CA 1
ATOM 2927 C C . ALA B 1 130 ? 113.987 113.176 101.176 1.00 110.96 130 ALA B C 1
ATOM 2928 O O . ALA B 1 130 ? 113.370 112.645 100.249 1.00 112.03 130 ALA B O 1
ATOM 2930 N N . THR B 1 131 ? 113.439 114.075 101.985 1.00 117.14 131 THR B N 1
ATOM 2931 C CA . THR B 1 131 ? 112.060 114.506 101.850 1.00 114.83 131 THR B CA 1
ATOM 2932 C C . THR B 1 131 ? 112.000 115.844 101.120 1.00 114.92 131 THR B C 1
ATOM 2933 O O . THR B 1 131 ? 113.015 116.403 100.702 1.00 115.40 131 THR B O 1
ATOM 2937 N N . ARG B 1 132 ? 110.783 116.360 100.958 1.00 119.34 132 ARG B N 1
ATOM 2938 C CA . ARG B 1 132 ? 110.599 117.651 100.314 1.00 116.13 132 ARG B CA 1
ATOM 2939 C C . ARG B 1 132 ? 110.941 118.814 101.231 1.00 119.06 132 ARG B C 1
ATOM 2940 O O . ARG B 1 132 ? 111.093 119.940 100.750 1.00 125.31 132 ARG B O 1
ATOM 2948 N N . THR B 1 133 ? 111.057 118.572 102.535 1.00 108.75 133 THR B N 1
ATOM 2949 C CA . THR B 1 133 ? 111.495 119.597 103.468 1.00 109.40 133 THR B CA 1
ATOM 2950 C C . THR B 1 133 ? 112.953 119.448 103.869 1.00 108.54 133 THR B C 1
ATOM 2951 O O . THR B 1 133 ? 113.526 120.390 104.424 1.00 110.01 133 THR B O 1
ATOM 2955 N N . MET B 1 134 ? 113.560 118.292 103.608 1.00 107.68 134 MET B N 1
ATOM 2956 C CA . MET B 1 134 ? 114.973 118.042 103.882 1.00 101.26 134 MET B CA 1
ATOM 2957 C C . MET B 1 134 ? 115.557 117.485 102.590 1.00 106.15 134 MET B C 1
ATOM 2958 O O . MET B 1 134 ? 115.640 116.268 102.412 1.00 112.96 134 MET B O 1
ATOM 2963 N N . THR B 1 135 ? 115.960 118.381 101.689 1.00 102.85 135 THR B N 1
ATOM 2964 C CA . THR B 1 135 ? 116.381 117.957 100.358 1.00 98.29 135 THR B CA 1
ATOM 2965 C C . THR B 1 135 ? 117.720 117.237 100.384 1.00 97.23 135 THR B C 1
ATOM 2966 O O . THR B 1 135 ? 117.937 116.310 99.597 1.00 97.52 135 THR B O 1
ATOM 2970 N N . PHE B 1 136 ? 118.628 117.646 101.265 1.00 97.79 136 PHE B N 1
ATOM 2971 C CA . PHE B 1 136 ? 119.951 117.042 101.326 1.00 93.08 136 PHE B CA 1
ATOM 2972 C C . PHE B 1 136 ? 119.973 115.727 102.089 1.00 100.19 136 PHE B C 1
ATOM 2973 O O . PHE B 1 136 ? 120.954 114.985 101.979 1.00 110.34 136 PHE B O 1
ATOM 2981 N N . GLY B 1 137 ? 118.930 115.419 102.850 1.00 100.51 137 GLY B N 1
ATOM 2982 C CA . GLY B 1 137 ? 118.929 114.231 103.677 1.00 96.81 137 GLY B CA 1
ATOM 2983 C C . GLY B 1 137 ? 118.998 114.578 105.148 1.00 101.99 137 GLY B C 1
ATOM 2984 O O . GLY B 1 137 ? 118.518 115.636 105.559 1.00 112.13 137 GLY B O 1
ATOM 2985 N N . TRP B 1 138 ? 119.603 113.706 105.951 1.00 98.52 138 TRP B N 1
ATOM 2986 C CA . TRP B 1 138 ? 119.697 113.920 107.390 1.00 100.41 138 TRP B CA 1
ATOM 2987 C C . TRP B 1 138 ? 121.137 113.813 107.872 1.00 103.48 138 TRP B C 1
ATOM 2988 O O . TRP B 1 138 ? 121.386 113.448 109.023 1.00 111.69 138 TRP B O 1
ATOM 2999 N N . HIS B 1 139 ? 122.097 114.137 107.007 1.00 94.06 139 HIS B N 1
ATOM 3000 C CA . HIS B 1 139 ? 123.502 113.985 107.360 1.00 95.52 139 HIS B CA 1
ATOM 3001 C C . HIS B 1 139 ? 123.969 115.020 108.372 1.00 104.81 139 HIS B C 1
ATOM 3002 O O . HIS B 1 139 ? 124.933 114.765 109.099 1.00 111.34 139 HIS B O 1
ATOM 3009 N N . ARG B 1 140 ? 123.312 116.177 108.439 1.00 99.24 140 ARG B N 1
ATOM 3010 C CA . ARG B 1 140 ? 123.680 117.204 109.405 1.00 88.33 140 ARG B CA 1
ATOM 3011 C C . ARG B 1 140 ? 123.380 116.790 110.839 1.00 94.83 140 ARG B C 1
ATOM 3012 O O . ARG B 1 140 ? 123.837 117.462 111.774 1.00 102.44 140 ARG B O 1
ATOM 3020 N N . SER B 1 141 ? 122.627 115.705 111.031 1.00 105.21 141 SER B N 1
ATOM 3021 C CA . SER B 1 141 ? 122.325 115.235 112.376 1.00 103.98 141 SER B CA 1
ATOM 3022 C C . SER B 1 141 ? 123.583 114.816 113.117 1.00 103.44 141 SER B C 1
ATOM 3023 O O . SER B 1 141 ? 123.662 114.977 114.336 1.00 106.45 141 SER B O 1
ATOM 3026 N N . GLU B 1 142 ? 124.574 114.278 112.406 1.00 109.74 142 GLU B N 1
ATOM 3027 C CA . GLU B 1 142 ? 125.825 113.892 113.050 1.00 109.89 142 GLU B CA 1
ATOM 3028 C C . GLU B 1 142 ? 126.544 115.107 113.626 1.00 110.09 142 GLU B C 1
ATOM 3029 O O . GLU B 1 142 ? 127.000 115.092 114.777 1.00 111.85 142 GLU B O 1
ATOM 3035 N N . THR B 1 143 ? 126.642 116.179 112.838 1.00 107.67 143 THR B N 1
ATOM 3036 C CA . THR B 1 143 ? 127.267 117.404 113.323 1.00 102.92 143 THR B CA 1
ATOM 3037 C C . THR B 1 143 ? 126.479 118.003 114.479 1.00 105.46 143 THR B C 1
ATOM 3038 O O . THR B 1 143 ? 127.063 118.478 115.462 1.00 114.13 143 THR B O 1
ATOM 3042 N N . LEU B 1 144 ? 125.150 117.993 114.379 1.00 109.89 144 LEU B N 1
ATOM 3043 C CA . LEU B 1 144 ? 124.336 118.541 115.459 1.00 111.37 144 LEU B CA 1
ATOM 3044 C C . LEU B 1 144 ? 124.502 117.732 116.740 1.00 111.90 144 LEU B C 1
ATOM 3045 O O . LEU B 1 144 ? 124.554 118.299 117.837 1.00 114.33 144 LEU B O 1
ATOM 3050 N N . GLY B 1 145 ? 124.598 116.408 116.622 1.00 103.32 145 GLY B N 1
ATOM 3051 C CA . GLY B 1 145 ? 124.828 115.584 117.797 1.00 101.52 145 GLY B CA 1
ATOM 3052 C C . GLY B 1 145 ? 126.191 115.819 118.417 1.00 107.31 145 GLY B C 1
ATOM 3053 O O . GLY B 1 145 ? 126.330 115.834 119.643 1.00 111.81 145 GLY B O 1
ATOM 3054 N N . ALA B 1 146 ? 127.217 116.001 117.582 1.00 108.04 146 ALA B N 1
ATOM 3055 C CA . ALA B 1 146 ? 128.536 116.333 118.113 1.00 108.13 146 ALA B CA 1
ATOM 3056 C C . ALA B 1 146 ? 128.507 117.657 118.865 1.00 107.30 146 ALA B C 1
ATOM 3057 O O . ALA B 1 146 ? 129.078 117.778 119.958 1.00 108.66 146 ALA B O 1
ATOM 3059 N N . LEU B 1 147 ? 127.831 118.659 118.300 1.00 97.41 147 LEU B N 1
ATOM 3060 C CA . LEU B 1 147 ? 127.710 119.944 118.981 1.00 94.73 147 LEU B CA 1
ATOM 3061 C C . LEU B 1 147 ? 126.959 119.801 120.297 1.00 99.70 147 LEU B C 1
ATOM 3062 O O . LEU B 1 147 ? 127.331 120.416 121.303 1.00 107.68 147 LEU B O 1
ATOM 3067 N N . ALA B 1 148 ? 125.893 118.998 120.307 1.00 97.92 148 ALA B N 1
ATOM 3068 C CA . ALA B 1 148 ? 125.134 118.788 121.535 1.00 102.15 148 ALA B CA 1
ATOM 3069 C C . ALA B 1 148 ? 125.988 118.122 122.604 1.00 105.34 148 ALA B C 1
ATOM 3070 O O . ALA B 1 148 ? 125.924 118.493 123.782 1.00 111.48 148 ALA B O 1
ATOM 3072 N N . SER B 1 149 ? 126.789 117.129 122.213 1.00 103.15 149 SER B N 1
ATOM 3073 C CA . SER B 1 149 ? 127.669 116.474 123.175 1.00 106.27 149 SER B CA 1
ATOM 3074 C C . SER B 1 149 ? 128.689 117.453 123.740 1.00 111.60 149 SER B C 1
ATOM 3075 O O . SER B 1 149 ? 128.955 117.457 124.949 1.00 116.28 149 SER B O 1
ATOM 3078 N N . VAL B 1 150 ? 129.264 118.299 122.882 1.00 112.67 150 VAL B N 1
ATOM 3079 C CA . VAL B 1 150 ? 130.228 119.289 123.358 1.00 108.24 150 VAL B CA 1
ATOM 3080 C C . VAL B 1 150 ? 129.568 120.252 124.338 1.00 108.74 150 VAL B C 1
ATOM 3081 O O . VAL B 1 150 ? 130.137 120.585 125.387 1.00 116.41 150 VAL B O 1
ATOM 3085 N N . VAL B 1 151 ? 128.357 120.709 124.019 1.00 106.31 151 VAL B N 1
ATOM 3086 C CA . VAL B 1 151 ? 127.662 121.654 124.888 1.00 108.26 151 VAL B CA 1
ATOM 3087 C C . VAL B 1 151 ? 127.344 121.015 126.234 1.00 113.68 151 VAL B C 1
ATOM 3088 O O . VAL B 1 151 ? 127.499 121.644 127.288 1.00 120.26 151 VAL B O 1
ATOM 3092 N N . SER B 1 152 ? 126.886 119.761 126.224 1.00 109.17 152 SER B N 1
ATOM 3093 C CA . SER B 1 152 ? 126.589 119.076 127.479 1.00 108.84 152 SER B CA 1
ATOM 3094 C C . SER B 1 152 ? 127.846 118.898 128.320 1.00 110.83 152 SER B C 1
ATOM 3095 O O . SER B 1 152 ? 127.813 119.058 129.550 1.00 118.61 152 SER B O 1
ATOM 3098 N N . LEU B 1 153 ? 128.963 118.555 127.676 1.00 111.10 153 LEU B N 1
ATOM 3099 C CA . LEU B 1 153 ? 130.221 118.444 128.403 1.00 113.85 153 LEU B CA 1
ATOM 3100 C C . LEU B 1 153 ? 130.603 119.773 129.034 1.00 116.74 153 LEU B C 1
ATOM 3101 O O . LEU B 1 153 ? 131.044 119.816 130.187 1.00 115.61 153 LEU B O 1
ATOM 3106 N N . TRP B 1 154 ? 130.435 120.872 128.293 1.00 126.53 154 TRP B N 1
ATOM 3107 C CA . TRP B 1 154 ? 130.729 122.188 128.853 1.00 121.25 154 TRP B CA 1
ATOM 3108 C C . TRP B 1 154 ? 129.834 122.490 130.047 1.00 122.16 154 TRP B C 1
ATOM 3109 O O . TRP B 1 154 ? 130.297 123.034 131.054 1.00 125.38 154 TRP B O 1
ATOM 3120 N N . MET B 1 155 ? 128.550 122.141 129.953 1.00 125.38 155 MET B N 1
ATOM 3121 C CA . MET B 1 155 ? 127.626 122.369 131.062 1.00 121.64 155 MET B CA 1
ATOM 3122 C C . MET B 1 155 ? 128.086 121.645 132.320 1.00 125.04 155 MET B C 1
ATOM 3123 O O . MET B 1 155 ? 128.216 122.249 133.396 1.00 130.62 155 MET B O 1
ATOM 3128 N N . VAL B 1 156 ? 128.336 120.340 132.200 1.00 114.64 156 VAL B N 1
ATOM 3129 C CA . VAL B 1 156 ? 128.701 119.554 133.374 1.00 114.05 156 VAL B CA 1
ATOM 3130 C C . VAL B 1 156 ? 130.048 120.005 133.922 1.00 118.06 156 VAL B C 1
ATOM 3131 O O . VAL B 1 156 ? 130.244 120.081 135.142 1.00 117.84 156 VAL B O 1
ATOM 3135 N N . THR B 1 157 ? 130.997 120.316 133.036 1.00 120.44 157 THR B N 1
ATOM 3136 C CA . THR B 1 157 ? 132.303 120.780 133.483 1.00 118.59 157 THR B CA 1
ATOM 3137 C C . THR B 1 157 ? 132.193 122.104 134.223 1.00 121.64 157 THR B C 1
ATOM 3138 O O . THR B 1 157 ? 132.866 122.311 135.236 1.00 125.40 157 THR B O 1
ATOM 3142 N N . GLY B 1 158 ? 131.349 123.015 133.738 1.00 121.00 158 GLY B N 1
ATOM 3143 C CA . GLY B 1 158 ? 131.160 124.274 134.438 1.00 116.30 158 GLY B CA 1
ATOM 3144 C C . GLY B 1 158 ? 130.540 124.087 135.808 1.00 113.81 158 GLY B C 1
ATOM 3145 O O . GLY B 1 158 ? 130.947 124.733 136.778 1.00 117.39 158 GLY B O 1
ATOM 3146 N N . ILE B 1 159 ? 129.550 123.198 135.909 1.00 107.71 159 ILE B N 1
ATOM 3147 C CA . ILE B 1 159 ? 128.941 122.927 137.210 1.00 106.16 159 ILE B CA 1
ATOM 3148 C C . ILE B 1 159 ? 129.983 122.369 138.174 1.00 112.52 159 ILE B C 1
ATOM 3149 O O . ILE B 1 159 ? 130.083 122.798 139.332 1.00 119.94 159 ILE B O 1
ATOM 3154 N N . LEU B 1 160 ? 130.790 121.416 137.700 1.00 118.85 160 LEU B N 1
ATOM 3155 C CA . LEU B 1 160 ? 131.816 120.825 138.552 1.00 116.05 160 LEU B CA 1
ATOM 3156 C C . LEU B 1 160 ? 132.866 121.851 138.953 1.00 115.59 160 LEU B C 1
ATOM 3157 O O . LEU B 1 160 ? 133.345 121.846 140.092 1.00 117.10 160 LEU B O 1
ATOM 3162 N N . LEU B 1 161 ? 133.250 122.730 138.027 1.00 114.81 161 LEU B N 1
ATOM 3163 C CA . LEU B 1 161 ? 134.237 123.755 138.338 1.00 112.91 161 LEU B CA 1
ATOM 3164 C C . LEU B 1 161 ? 133.711 124.725 139.382 1.00 118.71 161 LEU B C 1
ATOM 3165 O O . LEU B 1 161 ? 134.445 125.125 140.293 1.00 124.28 161 LEU B O 1
ATOM 3170 N N . TYR B 1 162 ? 132.441 125.121 139.268 1.00 120.03 162 TYR B N 1
ATOM 3171 C CA . TYR B 1 162 ? 131.863 125.987 140.288 1.00 121.25 162 TYR B CA 1
ATOM 3172 C C . TYR B 1 162 ? 131.836 125.292 141.641 1.00 123.74 162 TYR B C 1
ATOM 3173 O O . TYR B 1 162 ? 132.148 125.907 142.669 1.00 131.63 162 TYR B O 1
ATOM 3182 N N . LEU B 1 163 ? 131.460 124.012 141.664 1.00 112.79 163 LEU B N 1
ATOM 3183 C CA . LEU B 1 163 ? 131.437 123.284 142.929 1.00 112.49 163 LEU B CA 1
ATOM 3184 C C . LEU B 1 163 ? 132.828 123.201 143.543 1.00 117.99 163 LEU B C 1
ATOM 3185 O O . LEU B 1 163 ? 132.993 123.387 144.753 1.00 118.81 163 LEU B O 1
ATOM 3190 N N . ALA B 1 164 ? 133.844 122.930 142.721 1.00 122.53 164 ALA B N 1
ATOM 3191 C CA . ALA B 1 164 ? 135.210 122.855 143.229 1.00 117.74 164 ALA B CA 1
ATOM 3192 C C . ALA B 1 164 ? 135.683 124.204 143.752 1.00 123.18 164 ALA B C 1
ATOM 3193 O O . ALA B 1 164 ? 136.355 124.276 144.787 1.00 127.92 164 ALA B O 1
ATOM 3195 N N . PHE B 1 165 ? 135.353 125.285 143.043 1.00 133.06 165 PHE B N 1
ATOM 3196 C CA . PHE B 1 165 ? 135.739 126.615 143.501 1.00 129.91 165 PHE B CA 1
ATOM 3197 C C . PHE B 1 165 ? 135.077 126.954 144.828 1.00 130.49 165 PHE B C 1
ATOM 3198 O O . PHE B 1 165 ? 135.711 127.530 145.718 1.00 129.09 165 PHE B O 1
ATOM 3206 N N . VAL B 1 166 ? 133.799 126.603 144.980 1.00 125.41 166 VAL B N 1
ATOM 3207 C CA . VAL B 1 166 ? 133.117 126.818 146.252 1.00 121.08 166 VAL B CA 1
ATOM 3208 C C . VAL B 1 166 ? 133.757 125.972 147.346 1.00 122.21 166 VAL B C 1
ATOM 3209 O O . VAL B 1 166 ? 133.861 126.397 148.501 1.00 122.64 166 VAL B O 1
ATOM 3213 N N . ARG B 1 167 ? 134.196 124.762 147.000 1.00 127.34 167 ARG B N 1
ATOM 3214 C CA . ARG B 1 167 ? 134.867 123.914 147.979 1.00 124.38 167 ARG B CA 1
ATOM 3215 C C . ARG B 1 167 ? 136.190 124.520 148.431 1.00 125.73 167 ARG B C 1
ATOM 3216 O O . ARG B 1 167 ? 136.546 124.432 149.610 1.00 126.41 167 ARG B O 1
ATOM 3224 N N . LEU B 1 168 ? 136.936 125.127 147.506 1.00 129.50 168 LEU B N 1
ATOM 3225 C CA . LEU B 1 168 ? 138.283 125.592 147.829 1.00 132.15 168 LEU B CA 1
ATOM 3226 C C . LEU B 1 168 ? 138.264 126.709 148.867 1.00 137.07 168 LEU B C 1
ATOM 3227 O O . LEU B 1 168 ? 139.088 126.720 149.788 1.00 138.75 168 LEU B O 1
ATOM 3232 N N . LEU B 1 169 ? 137.341 127.657 148.736 1.00 140.50 169 LEU B N 1
ATOM 3233 C CA . LEU B 1 169 ? 137.221 128.781 149.657 1.00 136.32 169 LEU B CA 1
ATOM 3234 C C . LEU B 1 169 ? 135.893 128.689 150.397 1.00 140.80 169 LEU B C 1
ATOM 3235 O O . LEU B 1 169 ? 134.849 128.467 149.779 1.00 141.96 169 LEU B O 1
ATOM 3240 N N . HIS B 1 170 ? 135.939 128.889 151.716 1.00 149.72 170 HIS B N 1
ATOM 3241 C CA . HIS B 1 170 ? 134.997 128.289 152.664 1.00 148.75 170 HIS B CA 1
ATOM 3242 C C . HIS B 1 170 ? 135.020 126.763 152.531 1.00 146.54 170 HIS B C 1
ATOM 3243 O O . HIS B 1 170 ? 134.050 126.115 152.135 1.00 147.06 170 HIS B O 1
ATOM 3250 N N . SER B 1 171 ? 136.179 126.209 152.886 1.00 142.55 171 SER B N 1
ATOM 3251 C CA . SER B 1 171 ? 136.435 124.776 152.763 1.00 145.52 171 SER B CA 1
ATOM 3252 C C . SER B 1 171 ? 135.649 124.039 153.843 1.00 144.80 171 SER B C 1
ATOM 3253 O O . SER B 1 171 ? 136.175 123.629 154.880 1.00 145.63 171 SER B O 1
ATOM 3256 N N . ASP B 1 172 ? 134.356 123.868 153.585 1.00 144.34 172 ASP B N 1
ATOM 3257 C CA . ASP B 1 172 ? 133.447 123.175 154.493 1.00 148.54 172 ASP B CA 1
ATOM 3258 C C . ASP B 1 172 ? 132.920 121.942 153.764 1.00 149.99 172 ASP B C 1
ATOM 3259 O O . ASP B 1 172 ? 131.878 121.990 153.107 1.00 149.56 172 ASP B O 1
ATOM 3264 N N . TYR B 1 173 ? 133.655 120.839 153.876 1.00 137.30 173 TYR B N 1
ATOM 3265 C CA . TYR B 1 173 ? 133.260 119.576 153.270 1.00 133.09 173 TYR B CA 1
ATOM 3266 C C . TYR B 1 173 ? 134.096 118.465 153.880 1.00 131.91 173 TYR B C 1
ATOM 3267 O O . TYR B 1 173 ? 135.235 118.689 154.297 1.00 136.01 173 TYR B O 1
ATOM 3276 N N . HIS B 1 174 ? 133.519 117.270 153.925 1.00 126.88 174 HIS B N 1
ATOM 3277 C CA . HIS B 1 174 ? 134.208 116.082 154.400 1.00 129.62 174 HIS B CA 1
ATOM 3278 C C . HIS B 1 174 ? 134.187 115.026 153.308 1.00 132.04 174 HIS B C 1
ATOM 3279 O O . HIS B 1 174 ? 133.172 114.841 152.630 1.00 133.42 174 HIS B O 1
ATOM 3286 N N . ILE B 1 175 ? 135.313 114.344 153.133 1.00 128.72 175 ILE B N 1
ATOM 3287 C CA . ILE B 1 175 ? 135.472 113.335 152.094 1.00 128.00 175 ILE B CA 1
ATOM 3288 C C . ILE B 1 175 ? 135.769 112.007 152.770 1.00 129.50 175 ILE B C 1
ATOM 3289 O O . ILE B 1 175 ? 136.731 111.898 153.539 1.00 127.82 175 ILE B O 1
ATOM 3294 N N . GLU B 1 176 ? 134.946 111.002 152.485 1.00 133.21 176 GLU B N 1
ATOM 3295 C CA . GLU B 1 176 ? 135.152 109.667 153.032 1.00 131.87 176 GLU B CA 1
ATOM 3296 C C . GLU B 1 176 ? 136.306 109.014 152.286 1.00 134.44 176 GLU B C 1
ATOM 3297 O O . GLU B 1 176 ? 136.194 108.711 151.095 1.00 138.66 176 GLU B O 1
ATOM 3303 N N . GLY B 1 177 ? 137.422 108.804 152.985 1.00 131.52 177 GLY B N 1
ATOM 3304 C CA . GLY B 1 177 ? 138.598 108.259 152.330 1.00 132.42 177 GLY B CA 1
ATOM 3305 C C . GLY B 1 177 ? 138.396 106.841 151.835 1.00 133.53 177 GLY B C 1
ATOM 3306 O O . GLY B 1 177 ? 138.808 106.498 150.725 1.00 134.61 177 GLY B O 1
ATOM 3307 N N . GLY B 1 178 ? 137.761 105.999 152.650 1.00 128.98 178 GLY B N 1
ATOM 3308 C CA . GLY B 1 178 ? 137.579 104.610 152.260 1.00 126.92 178 GLY B CA 1
ATOM 3309 C C . GLY B 1 178 ? 136.701 104.458 151.034 1.00 125.54 178 GLY B C 1
ATOM 3310 O O . GLY B 1 178 ? 137.032 103.717 150.106 1.00 126.34 178 GLY B O 1
ATOM 3311 N N . ALA B 1 179 ? 135.570 105.166 151.011 1.00 117.16 179 ALA B N 1
ATOM 3312 C CA . ALA B 1 179 ? 134.665 105.069 149.871 1.00 118.02 179 ALA B CA 1
ATOM 3313 C C . ALA B 1 179 ? 135.318 105.595 148.601 1.00 121.23 179 ALA B C 1
ATOM 3314 O O . ALA B 1 179 ? 135.196 104.985 147.532 1.00 124.30 179 ALA B O 1
ATOM 3316 N N . MET B 1 180 ? 136.018 106.726 148.699 1.00 122.93 180 MET B N 1
ATOM 3317 C CA . MET B 1 180 ? 136.674 107.294 147.527 1.00 119.29 180 MET B CA 1
ATOM 3318 C C . MET B 1 180 ? 137.771 106.374 147.012 1.00 120.18 180 MET B C 1
ATOM 3319 O O . MET B 1 180 ? 137.900 106.169 145.800 1.00 119.71 180 MET B O 1
ATOM 3324 N N . LEU B 1 181 ? 138.567 105.805 147.919 1.00 116.16 181 LEU B N 1
ATOM 3325 C CA . LEU B 1 181 ? 139.616 104.882 147.504 1.00 114.58 181 LEU B CA 1
ATOM 3326 C C . LEU B 1 181 ? 139.030 103.641 146.846 1.00 120.82 181 LEU B C 1
ATOM 3327 O O . LEU B 1 181 ? 139.542 103.173 145.822 1.00 124.60 181 LEU B O 1
ATOM 3332 N N . LEU B 1 182 ? 137.955 103.093 147.417 1.00 114.90 182 LEU B N 1
ATOM 3333 C CA . LEU B 1 182 ? 137.334 101.913 146.829 1.00 110.98 182 LEU B CA 1
ATOM 3334 C C . LEU B 1 182 ? 136.776 102.215 145.445 1.00 110.33 182 LEU B C 1
ATOM 3335 O O . LEU B 1 182 ? 136.958 101.427 144.510 1.00 116.26 182 LEU B O 1
ATOM 3340 N N . THR B 1 183 ? 136.100 103.355 145.292 1.00 104.56 183 THR B N 1
ATOM 3341 C CA . THR B 1 183 ? 135.548 103.709 143.989 1.00 100.38 183 THR B CA 1
ATOM 3342 C C . THR B 1 183 ? 136.651 103.925 142.963 1.00 110.24 183 THR B C 1
ATOM 3343 O O . THR B 1 183 ? 136.525 103.500 141.809 1.00 122.97 183 THR B O 1
ATOM 3347 N N . ALA B 1 184 ? 137.741 104.585 143.360 1.00 109.94 184 ALA B N 1
ATOM 3348 C CA . ALA B 1 184 ? 138.845 104.811 142.434 1.00 110.48 184 ALA B CA 1
ATOM 3349 C C . ALA B 1 184 ? 139.503 103.500 142.023 1.00 116.51 184 ALA B C 1
ATOM 3350 O O . ALA B 1 184 ? 139.850 103.312 140.851 1.00 120.55 184 ALA B O 1
ATOM 3352 N N . SER B 1 185 ? 139.690 102.583 142.975 1.00 110.45 185 SER B N 1
ATOM 3353 C CA . SER B 1 185 ? 140.261 101.283 142.640 1.00 111.61 185 SER B CA 1
ATOM 3354 C C . SER B 1 185 ? 139.348 100.509 141.699 1.00 114.05 185 SER B C 1
ATOM 3355 O O . SER B 1 185 ? 139.818 99.873 140.748 1.00 113.89 185 SER B O 1
ATOM 3358 N N . ILE B 1 186 ? 138.038 100.554 141.949 1.00 116.28 186 ILE B N 1
ATOM 3359 C CA . ILE B 1 186 ? 137.089 99.874 141.074 1.00 111.37 186 ILE B CA 1
ATOM 3360 C C . ILE B 1 186 ? 137.142 100.465 139.672 1.00 112.60 186 ILE B C 1
ATOM 3361 O O . ILE B 1 186 ? 137.119 99.736 138.675 1.00 122.33 186 ILE B O 1
ATOM 3366 N N . ALA B 1 187 ? 137.216 101.794 139.573 1.00 107.99 187 ALA B N 1
ATOM 3367 C CA . ALA B 1 187 ? 137.281 102.439 138.266 1.00 109.81 187 ALA B CA 1
ATOM 3368 C C . ALA B 1 187 ? 138.559 102.068 137.524 1.00 115.79 187 ALA B C 1
ATOM 3369 O O . ALA B 1 187 ? 138.532 101.811 136.314 1.00 122.19 187 ALA B O 1
ATOM 3371 N N . VAL B 1 188 ? 139.691 102.042 138.229 1.00 116.32 188 VAL B N 1
ATOM 3372 C CA . VAL B 1 188 ? 140.950 101.667 137.590 1.00 117.80 188 VAL B CA 1
ATOM 3373 C C . VAL B 1 188 ? 140.891 100.226 137.101 1.00 122.13 188 VAL B C 1
ATOM 3374 O O . VAL B 1 188 ? 141.324 99.914 135.983 1.00 127.93 188 VAL B O 1
ATOM 3378 N N . CYS B 1 189 ? 140.351 99.325 137.924 1.00 123.65 189 CYS B N 1
ATOM 3379 C CA . CYS B 1 189 ? 140.234 97.930 137.513 1.00 122.03 189 CYS B CA 1
ATOM 3380 C C . CYS B 1 189 ? 139.305 97.781 136.315 1.00 125.84 189 CYS B C 1
ATOM 3381 O O . CYS B 1 189 ? 139.573 96.985 135.409 1.00 129.79 189 CYS B O 1
ATOM 3384 N N . ALA B 1 190 ? 138.205 98.536 136.295 1.00 116.87 190 ALA B N 1
ATOM 3385 C CA . ALA B 1 190 ? 137.287 98.475 135.163 1.00 111.02 190 ALA B CA 1
ATOM 3386 C C . ALA B 1 190 ? 137.953 98.967 133.887 1.00 116.63 190 ALA B C 1
ATOM 3387 O O . ALA B 1 190 ? 137.774 98.375 132.817 1.00 127.72 190 ALA B O 1
ATOM 3389 N N . ASN B 1 191 ? 138.723 100.051 133.977 1.00 117.22 191 ASN B N 1
ATOM 3390 C CA . ASN B 1 191 ? 139.427 100.548 132.800 1.00 117.10 191 ASN B CA 1
ATOM 3391 C C . ASN B 1 191 ? 140.462 99.543 132.312 1.00 119.91 191 ASN B C 1
ATOM 3392 O O . ASN B 1 191 ? 140.618 99.338 131.103 1.00 128.46 191 ASN B O 1
ATOM 3397 N N . LEU B 1 192 ? 141.180 98.906 133.239 1.00 119.70 192 LEU B N 1
ATOM 3398 C CA . LEU B 1 192 ? 142.147 97.886 132.846 1.00 118.89 192 LEU B CA 1
ATOM 3399 C C . LEU B 1 192 ? 141.461 96.709 132.165 1.00 126.04 192 LEU B C 1
ATOM 3400 O O . LEU B 1 192 ? 141.957 96.187 131.160 1.00 135.77 192 LEU B O 1
ATOM 3405 N N . LEU B 1 193 ? 140.321 96.273 132.702 1.00 122.97 193 LEU B N 1
ATOM 3406 C CA . LEU B 1 193 ? 139.593 95.167 132.093 1.00 122.02 193 LEU B CA 1
ATOM 3407 C C . LEU B 1 193 ? 139.091 95.536 130.704 1.00 125.00 193 LEU B C 1
ATOM 3408 O O . LEU B 1 193 ? 139.158 94.722 129.775 1.00 127.36 193 LEU B O 1
ATOM 3413 N N . MET B 1 194 ? 138.585 96.760 130.541 1.00 125.04 194 MET B N 1
ATOM 3414 C CA . MET B 1 194 ? 138.139 97.205 129.226 1.00 120.67 194 MET B CA 1
ATOM 3415 C C . MET B 1 194 ? 139.294 97.238 128.236 1.00 126.97 194 MET B C 1
ATOM 3416 O O . MET B 1 194 ? 139.146 96.816 127.083 1.00 137.23 194 MET B O 1
ATOM 3421 N N . ALA B 1 195 ? 140.455 97.739 128.666 1.00 126.32 195 ALA B N 1
ATOM 3422 C CA . ALA B 1 195 ? 141.616 97.773 127.782 1.00 123.55 195 ALA B CA 1
ATOM 3423 C C . ALA B 1 195 ? 142.050 96.369 127.388 1.00 127.32 195 ALA B C 1
ATOM 3424 O O . ALA B 1 195 ? 142.380 96.117 126.224 1.00 135.09 195 ALA B O 1
ATOM 3426 N N . PHE B 1 196 ? 142.060 95.440 128.347 1.00 128.43 196 PHE B N 1
ATOM 3427 C CA . PHE B 1 196 ? 142.439 94.065 128.037 1.00 129.88 196 PHE B CA 1
ATOM 3428 C C . PHE B 1 196 ? 141.461 93.431 127.056 1.00 132.99 196 PHE B C 1
ATOM 3429 O O . PHE B 1 196 ? 141.873 92.748 126.110 1.00 136.06 196 PHE B O 1
ATOM 3437 N N . VAL B 1 197 ? 140.161 93.650 127.263 1.00 128.57 197 VAL B N 1
ATOM 3438 C CA . VAL B 1 197 ? 139.157 93.091 126.363 1.00 128.64 197 VAL B CA 1
ATOM 3439 C C . VAL B 1 197 ? 139.318 93.665 124.962 1.00 128.40 197 VAL B C 1
ATOM 3440 O O . VAL B 1 197 ? 139.238 92.939 123.964 1.00 129.91 197 VAL B O 1
ATOM 3444 N N . LEU B 1 198 ? 139.548 94.976 124.863 1.00 129.12 198 LEU B N 1
ATOM 3445 C CA . LEU B 1 198 ? 139.722 95.595 123.555 1.00 129.45 198 LEU B CA 1
ATOM 3446 C C . LEU B 1 198 ? 140.976 95.083 122.859 1.00 132.97 198 LEU B C 1
ATOM 3447 O O . LEU B 1 198 ? 140.969 94.861 121.643 1.00 137.17 198 LEU B O 1
ATOM 3452 N N . HIS B 1 199 ? 142.066 94.896 123.608 1.00 137.22 199 HIS B N 1
ATOM 3453 C CA . HIS B 1 199 ? 143.276 94.341 123.010 1.00 136.67 199 HIS B CA 1
ATOM 3454 C C . HIS B 1 199 ? 143.042 92.921 122.516 1.00 138.77 199 HIS B C 1
ATOM 3455 O O . HIS B 1 199 ? 143.527 92.542 121.444 1.00 141.20 199 HIS B O 1
ATOM 3462 N N . GLN B 1 200 ? 142.310 92.117 123.289 1.00 139.99 200 GLN B N 1
ATOM 3463 C CA . GLN B 1 200 ? 142.000 90.761 122.851 1.00 142.08 200 GLN B CA 1
ATOM 3464 C C . GLN B 1 200 ? 141.148 90.771 121.589 1.00 143.47 200 GLN B C 1
ATOM 3465 O O . GLN B 1 200 ? 141.371 89.971 120.673 1.00 142.73 200 GLN B O 1
ATOM 3471 N N . ALA B 1 201 ? 140.171 91.668 121.521 1.00 138.88 201 ALA B N 1
ATOM 3472 C CA . ALA B 1 201 ? 139.313 91.769 120.347 1.00 135.40 201 ALA B CA 1
ATOM 3473 C C . ALA B 1 201 ? 139.861 92.792 119.359 1.00 131.72 201 ALA B C 1
ATOM 3474 O O . ALA B 1 201 ? 140.447 92.431 118.339 1.00 129.87 201 ALA B O 1
ATOM 3476 N N . THR B 1 230 ? 141.174 100.447 113.508 1.00 146.58 230 THR B N 1
ATOM 3477 C CA . THR B 1 230 ? 139.837 100.917 113.169 1.00 148.87 230 THR B CA 1
ATOM 3478 C C . THR B 1 230 ? 139.088 101.376 114.413 1.00 147.51 230 THR B C 1
ATOM 3479 O O . THR B 1 230 ? 139.653 102.042 115.281 1.00 146.72 230 THR B O 1
ATOM 3483 N N . SER B 1 231 ? 137.805 101.012 114.486 1.00 143.48 231 SER B N 1
ATOM 3484 C CA . SER B 1 231 ? 136.995 101.387 115.639 1.00 141.86 231 SER B CA 1
ATOM 3485 C C . SER B 1 231 ? 137.527 100.752 116.916 1.00 143.63 231 SER B C 1
ATOM 3486 O O . SER B 1 231 ? 137.545 101.390 117.974 1.00 145.62 231 SER B O 1
ATOM 3489 N N . VAL B 1 232 ? 137.966 99.495 116.839 1.00 135.94 232 VAL B N 1
ATOM 3490 C CA . VAL B 1 232 ? 138.497 98.821 118.021 1.00 131.84 232 VAL B CA 1
ATOM 3491 C C . VAL B 1 232 ? 139.776 99.499 118.498 1.00 133.86 232 VAL B C 1
ATOM 3492 O O . VAL B 1 232 ? 139.973 99.702 119.700 1.00 138.68 232 VAL B O 1
ATOM 3496 N N . ARG B 1 233 ? 140.664 99.863 117.571 1.00 137.00 233 ARG B N 1
ATOM 3497 C CA . ARG B 1 233 ? 141.893 100.549 117.961 1.00 139.71 233 ARG B CA 1
ATOM 3498 C C . ARG B 1 233 ? 141.603 101.930 118.538 1.00 142.20 233 ARG B C 1
ATOM 3499 O O . ARG B 1 233 ? 142.259 102.363 119.498 1.00 142.43 233 ARG B O 1
ATOM 3507 N N . ALA B 1 234 ? 140.633 102.642 117.961 1.00 134.22 234 ALA B N 1
ATOM 3508 C CA . ALA B 1 234 ? 140.242 103.932 118.516 1.00 132.62 234 ALA B CA 1
ATOM 3509 C C . ALA B 1 234 ? 139.697 103.774 119.928 1.00 135.45 234 ALA B C 1
ATOM 3510 O O . ALA B 1 234 ? 140.031 104.558 120.826 1.00 139.16 234 ALA B O 1
ATOM 3512 N N . ALA B 1 235 ? 138.864 102.757 120.147 1.00 128.66 235 ALA B N 1
ATOM 3513 C CA . ALA B 1 235 ? 138.368 102.486 121.489 1.00 127.50 235 ALA B CA 1
ATOM 3514 C C . ALA B 1 235 ? 139.511 102.137 122.429 1.00 130.56 235 ALA B C 1
ATOM 3515 O O . ALA B 1 235 ? 139.497 102.519 123.602 1.00 138.67 235 ALA B O 1
ATOM 3517 N N . PHE B 1 236 ? 140.515 101.417 121.929 1.00 122.87 236 PHE B N 1
ATOM 3518 C CA . PHE B 1 236 ? 141.651 101.031 122.758 1.00 119.29 236 PHE B CA 1
ATOM 3519 C C . PHE B 1 236 ? 142.432 102.251 123.230 1.00 120.07 236 PHE B C 1
ATOM 3520 O O . PHE B 1 236 ? 142.760 102.373 124.416 1.00 127.67 236 PHE B O 1
ATOM 3528 N N . VAL B 1 237 ? 142.739 103.173 122.315 1.00 120.11 237 VAL B N 1
ATOM 3529 C CA . VAL B 1 237 ? 143.500 104.354 122.720 1.00 126.68 237 VAL B CA 1
ATOM 3530 C C . VAL B 1 237 ? 142.656 105.258 123.618 1.00 128.07 237 VAL B C 1
ATOM 3531 O O . VAL B 1 237 ? 143.165 105.857 124.579 1.00 129.47 237 VAL B O 1
ATOM 3535 N N . HIS B 1 238 ? 141.353 105.361 123.336 1.00 127.01 238 HIS B N 1
ATOM 3536 C CA . HIS B 1 238 ? 140.480 106.137 124.208 1.00 124.45 238 HIS B CA 1
ATOM 3537 C C . HIS B 1 238 ? 140.444 105.549 125.611 1.00 126.78 238 HIS B C 1
ATOM 3538 O O . HIS B 1 238 ? 140.467 106.286 126.603 1.00 131.57 238 HIS B O 1
ATOM 3545 N N . VAL B 1 239 ? 140.386 104.221 125.714 1.00 119.89 239 VAL B N 1
ATOM 3546 C CA . VAL B 1 239 ? 140.382 103.570 127.015 1.00 117.20 239 VAL B CA 1
ATOM 3547 C C . VAL B 1 239 ? 141.718 103.758 127.715 1.00 122.02 239 VAL B C 1
ATOM 3548 O O . VAL B 1 239 ? 141.768 103.873 128.941 1.00 130.01 239 VAL B O 1
ATOM 3552 N N . LEU B 1 240 ? 142.820 103.800 126.964 1.00 118.72 240 LEU B N 1
ATOM 3553 C CA . LEU B 1 240 ? 144.110 104.091 127.586 1.00 118.08 240 LEU B CA 1
ATOM 3554 C C . LEU B 1 240 ? 144.125 105.487 128.201 1.00 121.34 240 LEU B C 1
ATOM 3555 O O . LEU B 1 240 ? 144.622 105.680 129.319 1.00 124.57 240 LEU B O 1
ATOM 3560 N N . GLY B 1 241 ? 143.582 106.475 127.488 1.00 122.75 241 GLY B N 1
ATOM 3561 C CA . GLY B 1 241 ? 143.472 107.807 128.071 1.00 123.74 241 GLY B CA 1
ATOM 3562 C C . GLY B 1 241 ? 142.568 107.840 129.293 1.00 126.54 241 GLY B C 1
ATOM 3563 O O . GLY B 1 241 ? 142.894 108.466 130.312 1.00 129.29 241 GLY B O 1
ATOM 3564 N N . ASP B 1 242 ? 141.415 107.169 129.202 1.00 122.50 242 ASP B N 1
ATOM 3565 C CA . ASP B 1 242 ? 140.532 107.028 130.355 1.00 120.48 242 ASP B CA 1
ATOM 3566 C C . ASP B 1 242 ? 141.277 106.424 131.537 1.00 123.54 242 ASP B C 1
ATOM 3567 O O . ASP B 1 242 ? 141.098 106.852 132.682 1.00 132.37 242 ASP B O 1
ATOM 3572 N N . LEU B 1 243 ? 142.117 105.423 131.273 1.00 111.48 243 LEU B N 1
ATOM 3573 C CA . LEU B 1 243 ? 142.853 104.745 132.331 1.00 114.69 243 LEU B CA 1
ATOM 3574 C C . LEU B 1 243 ? 143.886 105.664 132.961 1.00 115.46 243 LEU B C 1
ATOM 3575 O O . LEU B 1 243 ? 144.115 105.607 134.171 1.00 117.47 243 LEU B O 1
ATOM 3580 N N . LEU B 1 244 ? 144.528 106.509 132.156 1.00 111.90 244 LEU B N 1
ATOM 3581 C CA . LEU B 1 244 ? 145.456 107.485 132.722 1.00 110.39 244 LEU B CA 1
ATOM 3582 C C . LEU B 1 244 ? 144.735 108.454 133.654 1.00 114.75 244 LEU B C 1
ATOM 3583 O O . LEU B 1 244 ? 145.215 108.749 134.760 1.00 120.93 244 LEU B O 1
ATOM 3588 N N . GLN B 1 245 ? 143.571 108.950 133.231 1.00 117.64 245 GLN B N 1
ATOM 3589 C CA . GLN B 1 245 ? 142.802 109.835 134.105 1.00 111.47 245 GLN B CA 1
ATOM 3590 C C . GLN B 1 245 ? 142.372 109.116 135.379 1.00 115.78 245 GLN B C 1
ATOM 3591 O O . GLN B 1 245 ? 142.408 109.692 136.476 1.00 120.04 245 GLN B O 1
ATOM 3597 N N . SER B 1 246 ? 141.957 107.855 135.253 1.00 114.46 246 SER B N 1
ATOM 3598 C CA . SER B 1 246 ? 141.558 107.083 136.423 1.00 109.41 246 SER B CA 1
ATOM 3599 C C . SER B 1 246 ? 142.734 106.860 137.361 1.00 110.56 246 SER B C 1
ATOM 3600 O O . SER B 1 246 ? 142.565 106.836 138.583 1.00 114.14 246 SER B O 1
ATOM 3603 N N . PHE B 1 247 ? 143.934 106.684 136.809 1.00 110.42 247 PHE B N 1
ATOM 3604 C CA . PHE B 1 247 ? 145.122 106.552 137.644 1.00 108.83 247 PHE B CA 1
ATOM 3605 C C . PHE B 1 247 ? 145.393 107.835 138.413 1.00 109.30 247 PHE B C 1
ATOM 3606 O O . PHE B 1 247 ? 145.771 107.796 139.589 1.00 116.91 247 PHE B O 1
ATOM 3614 N N . GLY B 1 248 ? 145.213 108.984 137.762 1.00 101.49 248 GLY B N 1
ATOM 3615 C CA . GLY B 1 248 ? 145.344 110.244 138.480 1.00 104.05 248 GLY B CA 1
ATOM 3616 C C . GLY B 1 248 ? 144.346 110.371 139.618 1.00 107.85 248 GLY B C 1
ATOM 3617 O O . GLY B 1 248 ? 144.701 110.768 140.736 1.00 111.42 248 GLY B O 1
ATOM 3618 N N . VAL B 1 249 ? 143.086 110.018 139.353 1.00 108.06 249 VAL B N 1
ATOM 3619 C CA . VAL B 1 249 ? 142.062 110.075 140.396 1.00 101.51 249 VAL B CA 1
ATOM 3620 C C . VAL B 1 249 ? 142.400 109.117 141.531 1.00 100.28 249 VAL B C 1
ATOM 3621 O O . VAL B 1 249 ? 142.203 109.432 142.711 1.00 102.40 249 VAL B O 1
ATOM 3625 N N . LEU B 1 250 ? 142.905 107.930 141.195 1.00 104.42 250 LEU B N 1
ATOM 3626 C CA . LEU B 1 250 ? 143.278 106.960 142.218 1.00 102.54 250 LEU B CA 1
ATOM 3627 C C . LEU B 1 250 ? 144.432 107.469 143.069 1.00 107.28 250 LEU B C 1
ATOM 3628 O O . LEU B 1 250 ? 144.455 107.246 144.282 1.00 115.09 250 LEU B O 1
ATOM 3633 N N . ALA B 1 251 ? 145.406 108.138 142.452 1.00 106.32 251 ALA B N 1
ATOM 3634 C CA . ALA B 1 251 ? 146.496 108.720 143.230 1.00 103.83 251 ALA B CA 1
ATOM 3635 C C . ALA B 1 251 ? 145.976 109.780 144.191 1.00 107.60 251 ALA B C 1
ATOM 3636 O O . ALA B 1 251 ? 146.383 109.829 145.360 1.00 109.90 251 ALA B O 1
ATOM 3638 N N . ALA B 1 252 ? 145.063 110.633 143.718 1.00 111.58 252 ALA B N 1
ATOM 3639 C CA . ALA B 1 252 ? 144.476 111.635 144.605 1.00 109.92 252 ALA B CA 1
ATOM 3640 C C . ALA B 1 252 ? 143.731 110.981 145.764 1.00 114.07 252 ALA B C 1
ATOM 3641 O O . ALA B 1 252 ? 143.851 111.414 146.917 1.00 119.00 252 ALA B O 1
ATOM 3643 N N . SER B 1 253 ? 142.957 109.932 145.475 1.00 116.18 253 SER B N 1
ATOM 3644 C CA . SER B 1 253 ? 142.205 109.247 146.522 1.00 105.17 253 SER B CA 1
ATOM 3645 C C . SER B 1 253 ? 143.131 108.560 147.516 1.00 102.90 253 SER B C 1
ATOM 3646 O O . SER B 1 253 ? 142.849 108.538 148.718 1.00 110.74 253 SER B O 1
ATOM 3649 N N . ILE B 1 254 ? 144.229 107.979 147.032 1.00 102.36 254 ILE B N 1
ATOM 3650 C CA . ILE B 1 254 ? 145.206 107.362 147.924 1.00 104.25 254 ILE B CA 1
ATOM 3651 C C . ILE B 1 254 ? 145.805 108.407 148.850 1.00 108.12 254 ILE B C 1
ATOM 3652 O O . ILE B 1 254 ? 145.962 108.175 150.055 1.00 108.30 254 ILE B O 1
ATOM 3657 N N . LEU B 1 255 ? 146.149 109.575 148.305 1.00 114.00 255 LEU B N 1
ATOM 3658 C CA . LEU B 1 255 ? 146.698 110.636 149.143 1.00 110.13 255 LEU B CA 1
ATOM 3659 C C . LEU B 1 255 ? 145.693 111.086 150.194 1.00 112.08 255 LEU B C 1
ATOM 3660 O O . LEU B 1 255 ? 146.051 111.283 151.360 1.00 115.50 255 LEU B O 1
ATOM 3665 N N . ILE B 1 256 ? 144.428 111.250 149.803 1.00 112.51 256 ILE B N 1
ATOM 3666 C CA . ILE B 1 256 ? 143.418 111.716 150.750 1.00 109.21 256 ILE B CA 1
ATOM 3667 C C . ILE B 1 256 ? 143.173 110.677 151.838 1.00 110.85 256 ILE B C 1
ATOM 3668 O O . ILE B 1 256 ? 143.027 111.017 153.017 1.00 117.14 256 ILE B O 1
ATOM 3673 N N . TYR B 1 257 ? 143.121 109.398 151.462 1.00 117.68 257 TYR B N 1
ATOM 3674 C CA . TYR B 1 257 ? 142.758 108.352 152.412 1.00 113.76 257 TYR B CA 1
ATOM 3675 C C . TYR B 1 257 ? 143.772 108.238 153.542 1.00 115.37 257 TYR B C 1
ATOM 3676 O O . TYR B 1 257 ? 143.396 108.118 154.713 1.00 118.45 257 TYR B O 1
ATOM 3685 N N . PHE B 1 258 ? 145.064 108.266 153.214 1.00 116.15 258 PHE B N 1
ATOM 3686 C CA . PHE B 1 258 ? 146.088 108.111 154.241 1.00 116.80 258 PHE B CA 1
ATOM 3687 C C . PHE B 1 258 ? 146.280 109.390 155.046 1.00 122.11 258 PHE B C 1
ATOM 3688 O O . PHE B 1 258 ? 146.537 109.332 156.253 1.00 122.64 258 PHE B O 1
ATOM 3696 N N . LYS B 1 259 ? 146.159 110.549 154.399 1.00 126.43 259 LYS B N 1
ATOM 3697 C CA . LYS B 1 259 ? 146.318 111.849 155.049 1.00 123.49 259 LYS B CA 1
ATOM 3698 C C . LYS B 1 259 ? 145.018 112.620 154.878 1.00 121.28 259 LYS B C 1
ATOM 3699 O O . LYS B 1 259 ? 144.844 113.352 153.891 1.00 123.39 259 LYS B O 1
ATOM 3705 N N . PRO B 1 260 ? 144.077 112.488 155.813 1.00 121.57 260 PRO B N 1
ATOM 3706 C CA . PRO B 1 260 ? 142.780 113.162 155.653 1.00 123.85 260 PRO B CA 1
ATOM 3707 C C . PRO B 1 260 ? 142.876 114.673 155.630 1.00 128.92 260 PRO B C 1
ATOM 3708 O O . PRO B 1 260 ? 141.943 115.329 155.152 1.00 130.11 260 PRO B O 1
ATOM 3712 N N . GLN B 1 261 ? 143.967 115.252 156.135 1.00 131.96 261 GLN B N 1
ATOM 3713 C CA . GLN B 1 261 ? 144.100 116.702 156.151 1.00 129.15 261 GLN B CA 1
ATOM 3714 C C . GLN B 1 261 ? 144.236 117.291 154.754 1.00 132.15 261 GLN B C 1
ATOM 3715 O O . GLN B 1 261 ? 144.020 118.494 154.581 1.00 133.50 261 GLN B O 1
ATOM 3721 N N . TYR B 1 262 ? 144.586 116.481 153.761 1.00 123.50 262 TYR B N 1
ATOM 3722 C CA . TYR B 1 262 ? 144.757 116.966 152.393 1.00 120.27 262 TYR B CA 1
ATOM 3723 C C . TYR B 1 262 ? 143.480 116.811 151.574 1.00 122.57 262 TYR B C 1
ATOM 3724 O O . TYR B 1 262 ? 143.490 116.240 150.487 1.00 127.89 262 TYR B O 1
ATOM 3733 N N . LYS B 1 263 ? 142.363 117.325 152.091 1.00 114.14 263 LYS B N 1
ATOM 3734 C CA . LYS B 1 263 ? 141.118 117.271 151.336 1.00 113.49 263 LYS B CA 1
ATOM 3735 C C . LYS B 1 263 ? 141.177 118.116 150.074 1.00 120.92 263 LYS B C 1
ATOM 3736 O O . LYS B 1 263 ? 140.394 117.881 149.149 1.00 128.52 263 LYS B O 1
ATOM 3742 N N . ALA B 1 264 ? 142.087 119.087 150.014 1.00 116.96 264 ALA B N 1
ATOM 3743 C CA . ALA B 1 264 ? 142.168 119.982 148.868 1.00 116.32 264 ALA B CA 1
ATOM 3744 C C . ALA B 1 264 ? 142.616 119.277 147.598 1.00 120.52 264 ALA B C 1
ATOM 3745 O O . ALA B 1 264 ? 142.523 119.872 146.519 1.00 126.02 264 ALA B O 1
ATOM 3747 N N . ALA B 1 265 ? 143.104 118.039 147.693 1.00 112.43 265 ALA B N 1
ATOM 3748 C CA . ALA B 1 265 ? 143.516 117.312 146.501 1.00 111.46 265 ALA B CA 1
ATOM 3749 C C . ALA B 1 265 ? 142.344 116.978 145.592 1.00 110.70 265 ALA B C 1
ATOM 3750 O O . ALA B 1 265 ? 142.554 116.721 144.403 1.00 115.38 265 ALA B O 1
ATOM 3752 N N . ASP B 1 266 ? 141.125 116.974 146.115 1.00 117.68 266 ASP B N 1
ATOM 3753 C CA . ASP B 1 266 ? 139.957 116.656 145.305 1.00 120.93 266 ASP B CA 1
ATOM 3754 C C . ASP B 1 266 ? 139.551 117.840 144.427 1.00 125.97 266 ASP B C 1
ATOM 3755 O O . ASP B 1 266 ? 139.412 117.666 143.209 1.00 132.07 266 ASP B O 1
ATOM 3760 N N . PRO B 1 267 ? 139.335 119.045 144.976 1.00 110.80 267 PRO B N 1
ATOM 3761 C CA . PRO B 1 267 ? 139.032 120.181 144.088 1.00 115.43 267 PRO B CA 1
ATOM 3762 C C . PRO B 1 267 ? 140.150 120.502 143.111 1.00 123.35 267 PRO B C 1
ATOM 3763 O O . PRO B 1 267 ? 139.878 120.907 141.975 1.00 126.59 267 PRO B O 1
ATOM 3767 N N . ILE B 1 268 ? 141.407 120.331 143.521 1.00 111.06 268 ILE B N 1
ATOM 3768 C CA . ILE B 1 268 ? 142.528 120.601 142.624 1.00 107.89 268 ILE B CA 1
ATOM 3769 C C . ILE B 1 268 ? 142.516 119.627 141.452 1.00 113.78 268 ILE B C 1
ATOM 3770 O O . ILE B 1 268 ? 142.700 120.017 140.291 1.00 119.82 268 ILE B O 1
ATOM 3775 N N . SER B 1 269 ? 142.302 118.343 141.742 1.00 111.19 269 SER B N 1
ATOM 3776 C CA . SER B 1 269 ? 142.205 117.354 140.675 1.00 111.72 269 SER B CA 1
ATOM 3777 C C . SER B 1 269 ? 141.017 117.644 139.772 1.00 117.04 269 SER B C 1
ATOM 3778 O O . SER B 1 269 ? 141.107 117.494 138.547 1.00 124.33 269 SER B O 1
ATOM 3781 N N . THR B 1 270 ? 139.893 118.059 140.358 1.00 111.82 270 THR B N 1
ATOM 3782 C CA . THR B 1 270 ? 138.735 118.421 139.552 1.00 112.05 270 THR B CA 1
ATOM 3783 C C . THR B 1 270 ? 139.069 119.559 138.601 1.00 122.51 270 THR B C 1
ATOM 3784 O O . THR B 1 270 ? 138.713 119.515 137.419 1.00 130.65 270 THR B O 1
ATOM 3788 N N . PHE B 1 271 ? 139.768 120.580 139.097 1.00 123.73 271 PHE B N 1
ATOM 3789 C CA . PHE B 1 271 ? 140.158 121.699 138.246 1.00 119.71 271 PHE B CA 1
ATOM 3790 C C . PHE B 1 271 ? 141.063 121.239 137.112 1.00 119.93 271 PHE B C 1
ATOM 3791 O O . PHE B 1 271 ? 140.847 121.590 135.944 1.00 125.56 271 PHE B O 1
ATOM 3799 N N . LEU B 1 272 ? 142.085 120.447 137.437 1.00 111.34 272 LEU B N 1
ATOM 3800 C CA . LEU B 1 272 ? 143.031 120.016 136.413 1.00 112.04 272 LEU B CA 1
ATOM 3801 C C . LEU B 1 272 ? 142.332 119.199 135.336 1.00 116.31 272 LEU B C 1
ATOM 3802 O O . LEU B 1 272 ? 142.521 119.432 134.135 1.00 125.43 272 LEU B O 1
ATOM 3807 N N . PHE B 1 273 ? 141.490 118.252 135.750 1.00 113.50 273 PHE B N 1
ATOM 3808 C CA . PHE B 1 273 ? 140.827 117.392 134.781 1.00 110.95 273 PHE B CA 1
ATOM 3809 C C . PHE B 1 273 ? 139.772 118.146 133.984 1.00 110.62 273 PHE B C 1
ATOM 3810 O O . PHE B 1 273 ? 139.562 117.844 132.807 1.00 116.97 273 PHE B O 1
ATOM 3818 N N . SER B 1 274 ? 139.112 119.138 134.587 1.00 109.52 274 SER B N 1
ATOM 3819 C CA . SER B 1 274 ? 138.150 119.936 133.835 1.00 114.32 274 SER B CA 1
ATOM 3820 C C . SER B 1 274 ? 138.839 120.785 132.774 1.00 116.89 274 SER B C 1
ATOM 3821 O O . SER B 1 274 ? 138.354 120.883 131.639 1.00 123.21 274 SER B O 1
ATOM 3824 N N . ILE B 1 275 ? 139.967 121.409 133.121 1.00 113.81 275 ILE B N 1
ATOM 3825 C CA . ILE B 1 275 ? 140.732 122.148 132.117 1.00 115.14 275 ILE B CA 1
ATOM 3826 C C . ILE B 1 275 ? 141.198 121.215 131.007 1.00 115.57 275 ILE B C 1
ATOM 3827 O O . ILE B 1 275 ? 141.137 121.562 129.820 1.00 122.75 275 ILE B O 1
ATOM 3832 N N . CYS B 1 276 ? 141.660 120.016 131.368 1.00 118.36 276 CYS B N 1
ATOM 3833 C CA . CYS B 1 276 ? 142.074 119.059 130.346 1.00 114.02 276 CYS B CA 1
ATOM 3834 C C . CYS B 1 276 ? 140.909 118.684 129.436 1.00 119.70 276 CYS B C 1
ATOM 3835 O O . CYS B 1 276 ? 141.072 118.589 128.214 1.00 126.89 276 CYS B O 1
ATOM 3838 N N . ALA B 1 277 ? 139.724 118.475 130.013 1.00 119.87 277 ALA B N 1
ATOM 3839 C CA . ALA B 1 277 ? 138.559 118.115 129.212 1.00 118.05 277 ALA B CA 1
ATOM 3840 C C . ALA B 1 277 ? 138.175 119.231 128.250 1.00 121.09 277 ALA B C 1
ATOM 3841 O O . ALA B 1 277 ? 137.869 118.974 127.080 1.00 128.68 277 ALA B O 1
ATOM 3843 N N . LEU B 1 278 ? 138.181 120.478 128.725 1.00 116.39 278 LEU B N 1
ATOM 3844 C CA . LEU B 1 278 ? 137.840 121.596 127.849 1.00 117.46 278 LEU B CA 1
ATOM 3845 C C . LEU B 1 278 ? 138.868 121.757 126.733 1.00 116.77 278 LEU B C 1
ATOM 3846 O O . LEU B 1 278 ? 138.509 122.004 125.572 1.00 120.62 278 LEU B O 1
ATOM 3851 N N . GLY B 1 279 ? 140.152 121.618 127.063 1.00 120.55 279 GLY B N 1
ATOM 3852 C CA . GLY B 1 279 ? 141.175 121.690 126.036 1.00 122.54 279 GLY B CA 1
ATOM 3853 C C . GLY B 1 279 ? 141.037 120.589 125.004 1.00 124.22 279 GLY B C 1
ATOM 3854 O O . GLY B 1 279 ? 141.287 120.802 123.816 1.00 130.53 279 GLY B O 1
ATOM 3855 N N . SER B 1 280 ? 140.638 119.394 125.443 1.00 127.25 280 SER B N 1
ATOM 3856 C CA . SER B 1 280 ? 140.426 118.302 124.502 1.00 129.61 280 SER B CA 1
ATOM 3857 C C . SER B 1 280 ? 139.193 118.531 123.640 1.00 127.42 280 SER B C 1
ATOM 3858 O O . SER B 1 280 ? 139.167 118.118 122.476 1.00 125.67 280 SER B O 1
ATOM 3861 N N . THR B 1 281 ? 138.161 119.168 124.190 1.00 118.69 281 THR B N 1
ATOM 3862 C CA . THR B 1 281 ? 136.938 119.391 123.431 1.00 123.00 281 THR B CA 1
ATOM 3863 C C . THR B 1 281 ? 137.018 120.595 122.501 1.00 121.91 281 THR B C 1
ATOM 3864 O O . THR B 1 281 ? 136.157 120.732 121.626 1.00 123.69 281 THR B O 1
ATOM 3868 N N . ALA B 1 282 ? 138.010 121.468 122.673 1.00 118.61 282 ALA B N 1
ATOM 3869 C CA . ALA B 1 282 ? 138.127 122.629 121.789 1.00 116.25 282 ALA B CA 1
ATOM 3870 C C . ALA B 1 282 ? 138.245 122.275 120.306 1.00 115.07 282 ALA B C 1
ATOM 3871 O O . ALA B 1 282 ? 137.528 122.889 119.494 1.00 122.06 282 ALA B O 1
ATOM 3873 N N . PRO B 1 283 ? 139.116 121.349 119.874 1.00 115.98 283 PRO B N 1
ATOM 3874 C CA . PRO B 1 283 ? 139.229 121.093 118.424 1.00 116.90 283 PRO B CA 1
ATOM 3875 C C . PRO B 1 283 ? 137.947 120.597 117.776 1.00 116.00 283 PRO B C 1
ATOM 3876 O O . PRO B 1 283 ? 137.631 120.996 116.646 1.00 119.51 283 PRO B O 1
ATOM 3880 N N . THR B 1 284 ? 137.202 119.726 118.457 1.00 116.78 284 THR B N 1
ATOM 3881 C CA . THR B 1 284 ? 135.945 119.246 117.895 1.00 120.26 284 THR B CA 1
ATOM 3882 C C . THR B 1 284 ? 134.947 120.383 117.754 1.00 115.32 284 THR B C 1
ATOM 3883 O O . THR B 1 284 ? 134.207 120.451 116.767 1.00 118.74 284 THR B O 1
ATOM 3887 N N . LEU B 1 285 ? 134.914 121.287 118.734 1.00 114.59 285 LEU B N 1
ATOM 3888 C CA . LEU B 1 285 ? 134.045 122.453 118.632 1.00 117.91 285 LEU B CA 1
ATOM 3889 C C . LEU B 1 285 ? 134.441 123.324 117.450 1.00 118.45 285 LEU B C 1
ATOM 3890 O O . LEU B 1 285 ? 133.577 123.829 116.726 1.00 121.88 285 LEU B O 1
ATOM 3895 N N . ARG B 1 286 ? 135.745 123.507 117.235 1.00 124.76 286 ARG B N 1
ATOM 3896 C CA . ARG B 1 286 ? 136.201 124.297 116.095 1.00 124.05 286 ARG B CA 1
ATOM 3897 C C . ARG B 1 286 ? 135.758 123.669 114.779 1.00 127.33 286 ARG B C 1
ATOM 3898 O O . ARG B 1 286 ? 135.257 124.360 113.882 1.00 131.93 286 ARG B O 1
ATOM 3906 N N . ASP B 1 287 ? 135.929 122.352 114.650 1.00 124.45 287 ASP B N 1
ATOM 3907 C CA . ASP B 1 287 ? 135.534 121.673 113.418 1.00 120.65 287 ASP B CA 1
ATOM 3908 C C . ASP B 1 287 ? 134.028 121.751 113.197 1.00 119.17 287 ASP B C 1
ATOM 3909 O O . ASP B 1 287 ? 133.565 121.997 112.075 1.00 121.23 287 ASP B O 1
ATOM 3914 N N . VAL B 1 288 ? 133.247 121.544 114.259 1.00 114.80 288 VAL B N 1
ATOM 3915 C CA . VAL B 1 288 ? 131.794 121.603 114.144 1.00 108.99 288 VAL B CA 1
ATOM 3916 C C . VAL B 1 288 ? 131.348 123.000 113.741 1.00 111.28 288 VAL B C 1
ATOM 3917 O O . VAL B 1 288 ? 130.460 123.163 112.897 1.00 111.02 288 VAL B O 1
ATOM 3921 N N . LEU B 1 289 ? 131.949 124.031 114.340 1.00 110.88 289 LEU B N 1
ATOM 3922 C CA . LEU B 1 289 ? 131.598 125.399 113.981 1.00 108.86 289 LEU B CA 1
ATOM 3923 C C . LEU B 1 289 ? 131.947 125.695 112.531 1.00 111.90 289 LEU B C 1
ATOM 3924 O O . LEU B 1 289 ? 131.181 126.360 111.825 1.00 116.25 289 LEU B O 1
ATOM 3929 N N . ARG B 1 290 ? 133.103 125.216 112.069 1.00 116.60 290 ARG B N 1
ATOM 3930 C CA . ARG B 1 290 ? 133.473 125.429 110.675 1.00 110.68 290 ARG B CA 1
ATOM 3931 C C . ARG B 1 290 ? 132.476 124.767 109.736 1.00 109.65 290 ARG B C 1
ATOM 3932 O O . ARG B 1 290 ? 132.097 125.346 108.712 1.00 115.25 290 ARG B O 1
ATOM 3940 N N . ILE B 1 291 ? 132.039 123.551 110.067 1.00 104.33 291 ILE B N 1
ATOM 3941 C CA . ILE B 1 291 ? 131.049 122.875 109.231 1.00 101.45 291 ILE B CA 1
ATOM 3942 C C . ILE B 1 291 ? 129.728 123.634 109.244 1.00 104.74 291 ILE B C 1
ATOM 3943 O O . ILE B 1 291 ? 129.110 123.853 108.196 1.00 105.05 291 ILE B O 1
ATOM 3948 N N . LEU B 1 292 ? 129.282 124.059 110.427 1.00 102.95 292 LEU B N 1
ATOM 3949 C CA . LEU B 1 292 ? 127.963 124.668 110.554 1.00 99.41 292 LEU B CA 1
ATOM 3950 C C . LEU B 1 292 ? 127.905 126.049 109.919 1.00 102.46 292 LEU B C 1
ATOM 3951 O O . LEU B 1 292 ? 126.856 126.442 109.401 1.00 109.45 292 LEU B O 1
ATOM 3956 N N . MET B 1 293 ? 129.004 126.798 109.945 1.00 100.82 293 MET B N 1
ATOM 3957 C CA . MET B 1 293 ? 129.021 128.131 109.360 1.00 97.67 293 MET B CA 1
ATOM 3958 C C . MET B 1 293 ? 129.119 128.110 107.845 1.00 100.10 293 MET B C 1
ATOM 3959 O O . MET B 1 293 ? 129.383 129.157 107.249 1.00 111.40 293 MET B O 1
ATOM 3964 N N . GLU B 1 294 ? 128.917 126.952 107.219 1.00 96.94 294 GLU B N 1
ATOM 3965 C CA . GLU B 1 294 ? 128.969 126.815 105.765 1.00 98.71 294 GLU B CA 1
ATOM 3966 C C . GLU B 1 294 ? 130.347 127.176 105.220 1.00 102.60 294 GLU B C 1
ATOM 3967 O O . GLU B 1 294 ? 130.475 127.830 104.184 1.00 104.03 294 GLU B O 1
ATOM 3973 N N . GLY B 1 295 ? 131.389 126.746 105.924 1.00 103.84 295 GLY B N 1
ATOM 3974 C CA . GLY B 1 295 ? 132.743 126.979 105.475 1.00 105.74 295 GLY B CA 1
ATOM 3975 C C . GLY B 1 295 ? 133.271 125.856 104.605 1.00 107.77 295 GLY B C 1
ATOM 3976 O O . GLY B 1 295 ? 132.678 124.787 104.496 1.00 106.92 295 GLY B O 1
ATOM 3977 N N . THR B 1 296 ? 134.412 126.122 103.983 1.00 105.72 296 THR B N 1
ATOM 3978 C CA . THR B 1 296 ? 135.045 125.131 103.130 1.00 100.36 296 THR B CA 1
ATOM 3979 C C . THR B 1 296 ? 135.469 123.924 103.963 1.00 107.36 296 THR B C 1
ATOM 3980 O O . THR B 1 296 ? 135.939 124.088 105.095 1.00 118.38 296 THR B O 1
ATOM 3984 N N . PRO B 1 297 ? 135.301 122.704 103.453 1.00 109.32 297 PRO B N 1
ATOM 3985 C CA . PRO B 1 297 ? 135.786 121.531 104.186 1.00 109.93 297 PRO B CA 1
ATOM 3986 C C . PRO B 1 297 ? 137.291 121.594 104.398 1.00 116.24 297 PRO B C 1
ATOM 3987 O O . PRO B 1 297 ? 138.031 122.158 103.592 1.00 119.47 297 PRO B O 1
ATOM 3991 N N . ARG B 1 298 ? 137.735 121.011 105.514 1.00 126.15 298 ARG B N 1
ATOM 3992 C CA . ARG B 1 298 ? 139.133 121.136 105.917 1.00 124.90 298 ARG B CA 1
ATOM 3993 C C . ARG B 1 298 ? 140.076 120.543 104.879 1.00 125.65 298 ARG B C 1
ATOM 3994 O O . ARG B 1 298 ? 141.102 121.147 104.545 1.00 125.32 298 ARG B O 1
ATOM 4002 N N . ASN B 1 299 ? 139.752 119.360 104.359 1.00 124.94 299 ASN B N 1
ATOM 4003 C CA . ASN B 1 299 ? 140.657 118.699 103.426 1.00 128.44 299 ASN B CA 1
ATOM 4004 C C . ASN B 1 299 ? 140.634 119.366 102.058 1.00 130.30 299 ASN B C 1
ATOM 4005 O O . ASN B 1 299 ? 141.682 119.531 101.424 1.00 130.66 299 ASN B O 1
ATOM 4010 N N . VAL B 1 300 ? 139.456 119.755 101.588 1.00 123.96 300 VAL B N 1
ATOM 4011 C CA . VAL B 1 300 ? 139.311 120.309 100.247 1.00 122.50 300 VAL B CA 1
ATOM 4012 C C . VAL B 1 300 ? 139.744 121.768 100.255 1.00 120.21 300 VAL B C 1
ATOM 4013 O O . VAL B 1 300 ? 139.309 122.555 101.103 1.00 121.89 300 VAL B O 1
ATOM 4017 N N . GLY B 1 301 ? 140.603 122.131 99.310 1.00 106.16 301 GLY B N 1
ATOM 4018 C CA . GLY B 1 301 ? 141.100 123.486 99.194 1.00 108.19 301 GLY B CA 1
ATOM 4019 C C . GLY B 1 301 ? 140.423 124.247 98.070 1.00 112.91 301 GLY B C 1
ATOM 4020 O O . GLY B 1 301 ? 140.056 123.677 97.049 1.00 119.89 301 GLY B O 1
ATOM 4021 N N . PHE B 1 302 ? 140.264 125.555 98.276 1.00 105.11 302 PHE B N 1
ATOM 4022 C CA . PHE B 1 302 ? 139.628 126.399 97.270 1.00 96.90 302 PHE B CA 1
ATOM 4023 C C . PHE B 1 302 ? 140.458 126.454 95.994 1.00 100.64 302 PHE B C 1
ATOM 4024 O O . PHE B 1 302 ? 139.936 126.265 94.889 1.00 115.16 302 PHE B O 1
ATOM 4032 N N . GLU B 1 303 ? 141.754 126.724 96.129 1.00 111.70 303 GLU B N 1
ATOM 4033 C CA . GLU B 1 303 ? 142.619 126.848 94.957 1.00 113.35 303 GLU B CA 1
ATOM 4034 C C . GLU B 1 303 ? 142.743 125.556 94.159 1.00 121.47 303 GLU B C 1
ATOM 4035 O O . GLU B 1 303 ? 142.707 125.625 92.919 1.00 121.35 303 GLU B O 1
ATOM 4041 N N . PRO B 1 304 ? 142.941 124.377 94.765 1.00 118.80 304 PRO B N 1
ATOM 4042 C CA . PRO B 1 304 ? 142.966 123.155 93.944 1.00 110.89 304 PRO B CA 1
ATOM 4043 C C . PRO B 1 304 ? 141.691 122.933 93.153 1.00 114.43 304 PRO B C 1
ATOM 4044 O O . PRO B 1 304 ? 141.757 122.555 91.978 1.00 119.89 304 PRO B O 1
ATOM 4048 N N . VAL B 1 305 ? 140.529 123.185 93.755 1.00 102.97 305 VAL B N 1
ATOM 4049 C CA . VAL B 1 305 ? 139.272 123.000 93.039 1.00 98.66 305 VAL B CA 1
ATOM 4050 C C . VAL B 1 305 ? 139.144 124.013 91.911 1.00 101.91 305 VAL B C 1
ATOM 4051 O O . VAL B 1 305 ? 138.715 123.676 90.802 1.00 113.41 305 VAL B O 1
ATOM 4055 N N . ARG B 1 306 ? 139.506 125.270 92.174 1.00 110.38 306 ARG B N 1
ATOM 4056 C CA . ARG B 1 306 ? 139.421 126.286 91.131 1.00 110.97 306 ARG B CA 1
ATOM 4057 C C . ARG B 1 306 ? 140.353 125.965 89.972 1.00 115.51 306 ARG B C 1
ATOM 4058 O O . ARG B 1 306 ? 139.990 126.149 88.805 1.00 124.63 306 ARG B O 1
ATOM 4066 N N . ASP B 1 307 ? 141.561 125.485 90.271 1.00 115.42 307 ASP B N 1
ATOM 4067 C CA . ASP B 1 307 ? 142.498 125.137 89.209 1.00 114.60 307 ASP B CA 1
ATOM 4068 C C . ASP B 1 307 ? 142.029 123.913 88.436 1.00 115.67 307 ASP B C 1
ATOM 4069 O O . ASP B 1 307 ? 142.232 123.827 87.220 1.00 118.62 307 ASP B O 1
ATOM 4074 N N . THR B 1 308 ? 141.411 122.950 89.123 1.00 108.84 308 THR B N 1
ATOM 4075 C CA . THR B 1 308 ? 140.837 121.805 88.427 1.00 105.79 308 THR B CA 1
ATOM 4076 C C . THR B 1 308 ? 139.731 122.242 87.478 1.00 111.68 308 THR B C 1
ATOM 4077 O O . THR B 1 308 ? 139.663 121.780 86.334 1.00 114.87 308 THR B O 1
ATOM 4081 N N . LEU B 1 309 ? 138.859 123.142 87.936 1.00 107.70 309 LEU B N 1
ATOM 4082 C CA . LEU B 1 309 ? 137.766 123.605 87.090 1.00 96.73 309 LEU B CA 1
ATOM 4083 C C . LEU B 1 309 ? 138.281 124.418 85.911 1.00 106.42 309 LEU B C 1
ATOM 4084 O O . LEU B 1 309 ? 137.768 124.293 84.795 1.00 118.62 309 LEU B O 1
ATOM 4089 N N . LEU B 1 310 ? 139.293 125.256 86.135 1.00 104.14 310 LEU B N 1
ATOM 4090 C CA . LEU B 1 310 ? 139.809 126.091 85.059 1.00 104.07 310 LEU B CA 1
ATOM 4091 C C . LEU B 1 310 ? 140.651 125.306 84.066 1.00 109.07 310 LEU B C 1
ATOM 4092 O O . LEU B 1 310 ? 140.881 125.787 82.953 1.00 110.60 310 LEU B O 1
ATOM 4097 N N . SER B 1 311 ? 141.113 124.114 84.438 1.00 115.97 311 SER B N 1
ATOM 4098 C CA . SER B 1 311 ? 141.919 123.298 83.541 1.00 117.38 311 SER B CA 1
ATOM 4099 C C . SER B 1 311 ? 141.086 122.522 82.532 1.00 119.43 311 SER B C 1
ATOM 4100 O O . SER B 1 311 ? 141.657 121.932 81.610 1.00 118.07 311 SER B O 1
ATOM 4103 N N . VAL B 1 312 ? 139.770 122.503 82.686 1.00 118.49 312 VAL B N 1
ATOM 4104 C CA . VAL B 1 312 ? 138.908 121.800 81.730 1.00 112.57 312 VAL B CA 1
ATOM 4105 C C . VAL B 1 312 ? 138.979 122.508 80.383 1.00 116.54 312 VAL B C 1
ATOM 4106 O O . VAL B 1 312 ? 138.815 123.739 80.326 1.00 119.71 312 VAL B O 1
ATOM 4110 N N . PRO B 1 313 ? 139.225 121.796 79.285 1.00 121.77 313 PRO B N 1
ATOM 4111 C CA . PRO B 1 313 ? 139.323 122.466 77.982 1.00 123.52 313 PRO B CA 1
ATOM 4112 C C . PRO B 1 313 ? 138.012 123.110 77.564 1.00 127.05 313 PRO B C 1
ATOM 4113 O O . PRO B 1 313 ? 137.026 122.419 77.294 1.00 126.16 313 PRO B O 1
ATOM 4117 N N . GLY B 1 314 ? 137.996 124.444 77.505 1.00 124.26 314 GLY B N 1
ATOM 4118 C CA . GLY B 1 314 ? 136.812 125.213 77.163 1.00 119.54 314 GLY B CA 1
ATOM 4119 C C . GLY B 1 314 ? 136.428 126.233 78.216 1.00 120.02 314 GLY B C 1
ATOM 4120 O O . GLY B 1 314 ? 135.862 127.278 77.881 1.00 123.84 314 GLY B O 1
ATOM 4121 N N . VAL B 1 315 ? 136.728 125.951 79.483 1.00 106.33 315 VAL B N 1
ATOM 4122 C CA . VAL B 1 315 ? 136.384 126.872 80.558 1.00 107.36 315 VAL B CA 1
ATOM 4123 C C . VAL B 1 315 ? 137.314 128.076 80.510 1.00 113.30 315 VAL B C 1
ATOM 4124 O O . VAL B 1 315 ? 138.541 127.932 80.446 1.00 118.47 315 VAL B O 1
ATOM 4128 N N . ARG B 1 316 ? 136.731 129.272 80.541 1.00 122.58 316 ARG B N 1
ATOM 4129 C CA . ARG B 1 316 ? 137.493 130.514 80.491 1.00 118.01 316 ARG B CA 1
ATOM 4130 C C . ARG B 1 316 ? 137.613 131.199 81.843 1.00 121.10 316 ARG B C 1
ATOM 4131 O O . ARG B 1 316 ? 138.654 131.792 82.137 1.00 130.41 316 ARG B O 1
ATOM 4139 N N . ALA B 1 317 ? 136.577 131.140 82.672 1.00 107.37 317 ALA B N 1
ATOM 4140 C CA . ALA B 1 317 ? 136.595 131.807 83.964 1.00 111.70 317 ALA B CA 1
ATOM 4141 C C . ALA B 1 317 ? 135.719 131.019 84.928 1.00 111.19 317 ALA B C 1
ATOM 4142 O O . ALA B 1 317 ? 135.171 129.970 84.582 1.00 115.41 317 ALA B O 1
ATOM 4144 N N . THR B 1 318 ? 135.589 131.530 86.148 1.00 107.17 318 THR B N 1
ATOM 4145 C CA . THR B 1 318 ? 134.810 130.869 87.183 1.00 107.16 318 THR B CA 1
ATOM 4146 C C . THR B 1 318 ? 134.372 131.913 88.196 1.00 113.73 318 THR B C 1
ATOM 4147 O O . THR B 1 318 ? 135.148 132.796 88.568 1.00 119.40 318 THR B O 1
ATOM 4151 N N . HIS B 1 319 ? 133.122 131.807 88.633 1.00 112.44 319 HIS B N 1
ATOM 4152 C CA . HIS B 1 319 ? 132.611 132.684 89.674 1.00 109.17 319 HIS B CA 1
ATOM 4153 C C . HIS B 1 319 ? 131.585 131.917 90.490 1.00 107.30 319 HIS B C 1
ATOM 4154 O O . HIS B 1 319 ? 131.064 130.887 90.060 1.00 116.25 319 HIS B O 1
ATOM 4161 N N . GLU B 1 320 ? 131.315 132.432 91.687 1.00 110.85 320 GLU B N 1
ATOM 4162 C CA . GLU B 1 320 ? 130.344 131.837 92.603 1.00 112.29 320 GLU B CA 1
ATOM 4163 C C . GLU B 1 320 ? 130.686 130.383 92.908 1.00 113.16 320 GLU B C 1
ATOM 4164 O O . GLU B 1 320 ? 129.814 129.515 92.961 1.00 120.86 320 GLU B O 1
ATOM 4170 N N . LEU B 1 321 ? 131.971 130.114 93.112 1.00 90.64 321 LEU B N 1
ATOM 4171 C CA . LEU B 1 321 ? 132.424 128.780 93.485 1.00 90.59 321 LEU B CA 1
ATOM 4172 C C . LEU B 1 321 ? 132.176 128.584 94.974 1.00 89.09 321 LEU B C 1
ATOM 4173 O O . LEU B 1 321 ? 132.802 129.245 95.806 1.00 102.31 321 LEU B O 1
ATOM 4178 N N . HIS B 1 322 ? 131.258 127.685 95.314 1.00 85.22 322 HIS B N 1
ATOM 4179 C CA . HIS B 1 322 ? 130.881 127.424 96.694 1.00 86.64 322 HIS B CA 1
ATOM 4180 C C . HIS B 1 322 ? 131.269 126.003 97.064 1.00 92.18 322 HIS B C 1
ATOM 4181 O O . HIS B 1 322 ? 130.913 125.056 96.359 1.00 102.15 322 HIS B O 1
ATOM 4188 N N . LEU B 1 323 ? 131.999 125.860 98.166 1.00 90.52 323 LEU B N 1
ATOM 4189 C CA . LEU B 1 323 ? 132.372 124.561 98.702 1.00 85.17 323 LEU B CA 1
ATOM 4190 C C . LEU B 1 323 ? 131.971 124.507 100.164 1.00 87.78 323 LEU B C 1
ATOM 4191 O O . LEU B 1 323 ? 132.344 125.388 100.944 1.00 101.99 323 LEU B O 1
ATOM 4196 N N . TRP B 1 324 ? 131.209 123.483 100.533 1.00 74.80 324 TRP B N 1
ATOM 4197 C CA . TRP B 1 324 ? 130.818 123.297 101.920 1.00 82.07 324 TRP B CA 1
ATOM 4198 C C . TRP B 1 324 ? 130.515 121.827 102.147 1.00 89.32 324 TRP B C 1
ATOM 4199 O O . TRP B 1 324 ? 130.358 121.052 101.203 1.00 98.48 324 TRP B O 1
ATOM 4210 N N . ALA B 1 325 ? 130.446 121.449 103.418 1.00 92.49 325 ALA B N 1
ATOM 4211 C CA . ALA B 1 325 ? 130.310 120.058 103.814 1.00 91.74 325 ALA B CA 1
ATOM 4212 C C . ALA B 1 325 ? 129.093 119.885 104.706 1.00 97.51 325 ALA B C 1
ATOM 4213 O O . ALA B 1 325 ? 128.906 120.646 105.660 1.00 103.51 325 ALA B O 1
ATOM 4215 N N . LEU B 1 326 ? 128.263 118.891 104.389 1.00 96.97 326 LEU B N 1
ATOM 4216 C CA . LEU B 1 326 ? 127.203 118.504 105.312 1.00 94.51 326 LEU B CA 1
ATOM 4217 C C . LEU B 1 326 ? 127.783 117.893 106.578 1.00 99.80 326 LEU B C 1
ATOM 4218 O O . LEU B 1 326 ? 127.304 118.164 107.683 1.00 110.49 326 LEU B O 1
ATOM 4223 N N . THR B 1 327 ? 128.812 117.064 106.436 1.00 107.19 327 THR B N 1
ATOM 4224 C CA . THR B 1 327 ? 129.507 116.488 107.576 1.00 107.51 327 THR B CA 1
ATOM 4225 C C . THR B 1 327 ? 130.970 116.305 107.191 1.00 110.69 327 THR B C 1
ATOM 4226 O O . THR B 1 327 ? 131.423 116.804 106.158 1.00 121.03 327 THR B O 1
ATOM 4230 N N . LEU B 1 328 ? 131.715 115.583 108.028 1.00 113.71 328 LEU B N 1
ATOM 4231 C CA . LEU B 1 328 ? 133.138 115.391 107.779 1.00 117.42 328 LEU B CA 1
ATOM 4232 C C . LEU B 1 328 ? 133.412 114.588 106.515 1.00 117.89 328 LEU B C 1
ATOM 4233 O O . LEU B 1 328 ? 134.521 114.664 105.980 1.00 122.12 328 LEU B O 1
ATOM 4238 N N . THR B 1 329 ? 132.438 113.820 106.031 1.00 114.21 329 THR B N 1
ATOM 4239 C CA . THR B 1 329 ? 132.628 112.988 104.854 1.00 119.21 329 THR B CA 1
ATOM 4240 C C . THR B 1 329 ? 131.735 113.361 103.681 1.00 124.14 329 THR B C 1
ATOM 4241 O O . THR B 1 329 ? 131.986 112.889 102.567 1.00 123.83 329 THR B O 1
ATOM 4245 N N . TYR B 1 330 ? 130.711 114.183 103.889 1.00 109.83 330 TYR B N 1
ATOM 4246 C CA . TYR B 1 330 ? 129.783 114.575 102.835 1.00 102.54 330 TYR B CA 1
ATOM 4247 C C . TYR B 1 330 ? 130.116 115.998 102.403 1.00 101.24 330 TYR B C 1
ATOM 4248 O O . TYR B 1 330 ? 129.907 116.947 103.162 1.00 106.48 330 TYR B O 1
ATOM 4257 N N . HIS B 1 331 ? 130.626 116.144 101.184 1.00 98.70 331 HIS B N 1
ATOM 4258 C CA . HIS B 1 331 ? 131.044 117.432 100.654 1.00 97.08 331 HIS B CA 1
ATOM 4259 C C . HIS B 1 331 ? 130.177 117.810 99.463 1.00 102.13 331 HIS B C 1
ATOM 4260 O O . HIS B 1 331 ? 129.851 116.962 98.628 1.00 104.04 331 HIS B O 1
ATOM 4267 N N . VAL B 1 332 ? 129.810 119.086 99.389 1.00 89.57 332 VAL B N 1
ATOM 4268 C CA . VAL B 1 332 ? 129.003 119.616 98.299 1.00 85.73 332 VAL B CA 1
ATOM 4269 C C . VAL B 1 332 ? 129.801 120.698 97.590 1.00 83.88 332 VAL B C 1
ATOM 4270 O O . VAL B 1 332 ? 130.650 121.361 98.191 1.00 99.27 332 VAL B O 1
ATOM 4274 N N . ALA B 1 333 ? 129.527 120.873 96.300 1.00 86.25 333 ALA B N 1
ATOM 4275 C CA . ALA B 1 333 ? 130.228 121.874 95.513 1.00 90.98 333 ALA B CA 1
ATOM 4276 C C . ALA B 1 333 ? 129.269 122.501 94.514 1.00 99.59 333 ALA B C 1
ATOM 4277 O O . ALA B 1 333 ? 128.334 121.860 94.032 1.00 104.70 333 ALA B O 1
ATOM 4279 N N . SER B 1 334 ? 129.518 123.771 94.209 1.00 98.86 334 SER B N 1
ATOM 4280 C CA . SER B 1 334 ? 128.773 124.490 93.186 1.00 89.68 334 SER B CA 1
ATOM 4281 C C . SER B 1 334 ? 129.698 125.528 92.576 1.00 94.13 334 SER B C 1
ATOM 4282 O O . SER B 1 334 ? 130.623 126.017 93.226 1.00 109.63 334 SER B O 1
ATOM 4285 N N . ALA B 1 335 ? 129.436 125.865 91.318 1.00 86.73 335 ALA B N 1
ATOM 4286 C CA . ALA B 1 335 ? 130.256 126.845 90.623 1.00 87.95 335 ALA B CA 1
ATOM 4287 C C . ALA B 1 335 ? 129.540 127.270 89.353 1.00 100.31 335 ALA B C 1
ATOM 4288 O O . ALA B 1 335 ? 128.659 126.569 88.851 1.00 113.55 335 ALA B O 1
ATOM 4290 N N . HIS B 1 336 ? 129.934 128.432 88.841 1.00 100.79 336 HIS B N 1
ATOM 4291 C CA . HIS B 1 336 ? 129.504 128.915 87.537 1.00 96.00 336 HIS B CA 1
ATOM 4292 C C . HIS B 1 336 ? 130.710 128.881 86.616 1.00 99.60 336 HIS B C 1
ATOM 4293 O O . HIS B 1 336 ? 131.739 129.490 86.920 1.00 112.29 336 HIS B O 1
ATOM 4300 N N . LEU B 1 337 ? 130.590 128.176 85.500 1.00 97.79 337 LEU B N 1
ATOM 4301 C CA . LEU B 1 337 ? 131.679 128.043 84.544 1.00 98.40 337 LEU B CA 1
ATOM 4302 C C . LEU B 1 337 ? 131.362 128.882 83.317 1.00 101.56 337 LEU B C 1
ATOM 4303 O O . LEU B 1 337 ? 130.358 128.640 82.640 1.00 114.99 337 LEU B O 1
ATOM 4308 N N . ALA B 1 338 ? 132.212 129.860 83.034 1.00 101.48 338 ALA B N 1
ATOM 4309 C CA . ALA B 1 338 ? 132.089 130.685 81.840 1.00 102.40 338 ALA B CA 1
ATOM 4310 C C . ALA B 1 338 ? 132.942 130.052 80.750 1.00 106.71 338 ALA B C 1
ATOM 4311 O O . ALA B 1 338 ? 134.171 130.154 80.777 1.00 122.97 338 ALA B O 1
ATOM 4313 N N . ILE B 1 339 ? 132.292 129.401 79.795 1.00 109.91 339 ILE B N 1
ATOM 4314 C CA . ILE B 1 339 ? 132.984 128.641 78.773 1.00 113.88 339 ILE B CA 1
ATOM 4315 C C . ILE B 1 339 ? 133.125 129.491 77.520 1.00 117.34 339 ILE B C 1
ATOM 4316 O O . ILE B 1 339 ? 132.452 130.507 77.340 1.00 122.77 339 ILE B O 1
ATOM 4321 N N . ASP B 1 340 ? 134.021 129.064 76.637 1.00 133.38 340 ASP B N 1
ATOM 4322 C CA . ASP B 1 340 ? 134.228 129.759 75.380 1.00 132.07 340 ASP B CA 1
ATOM 4323 C C . ASP B 1 340 ? 133.032 129.560 74.456 1.00 134.30 340 ASP B C 1
ATOM 4324 O O . ASP B 1 340 ? 132.241 128.626 74.608 1.00 138.08 340 ASP B O 1
ATOM 4329 N N . SER B 1 341 ? 132.905 130.465 73.484 1.00 135.18 341 SER B N 1
ATOM 4330 C CA . SER B 1 341 ? 131.812 130.365 72.524 1.00 135.74 341 SER B CA 1
ATOM 4331 C C . SER B 1 341 ? 131.913 129.085 71.706 1.00 136.10 341 SER B C 1
ATOM 4332 O O . SER B 1 341 ? 130.901 128.424 71.446 1.00 135.22 341 SER B O 1
ATOM 4335 N N . THR B 1 342 ? 133.123 128.718 71.293 1.00 143.25 342 THR B N 1
ATOM 4336 C CA . THR B 1 342 ? 133.338 127.498 70.516 1.00 144.54 342 THR B CA 1
ATOM 4337 C C . THR B 1 342 ? 133.645 126.319 71.442 1.00 143.81 342 THR B C 1
ATOM 4338 O O . THR B 1 342 ? 134.695 125.683 71.369 1.00 144.71 342 THR B O 1
ATOM 4342 N N . ALA B 1 343 ? 132.692 126.034 72.324 1.00 139.17 343 ALA B N 1
ATOM 4343 C CA . ALA B 1 343 ? 132.807 124.926 73.257 1.00 139.62 343 ALA B CA 1
ATOM 4344 C C . ALA B 1 343 ? 131.466 124.215 73.351 1.00 142.43 343 ALA B C 1
ATOM 4345 O O . ALA B 1 343 ? 130.413 124.790 73.069 1.00 143.80 343 ALA B O 1
ATOM 4347 N N . ASP B 1 344 ? 131.518 122.947 73.751 1.00 141.04 344 ASP B N 1
ATOM 4348 C CA . ASP B 1 344 ? 130.316 122.138 73.862 1.00 139.31 344 ASP B CA 1
ATOM 4349 C C . ASP B 1 344 ? 129.942 122.084 75.333 1.00 139.36 344 ASP B C 1
ATOM 4350 O O . ASP B 1 344 ? 130.701 121.518 76.133 1.00 140.16 344 ASP B O 1
ATOM 4355 N N . PRO B 1 345 ? 128.811 122.665 75.742 1.00 123.32 345 PRO B N 1
ATOM 4356 C CA . PRO B 1 345 ? 128.473 122.674 77.174 1.00 122.80 345 PRO B CA 1
ATOM 4357 C C . PRO B 1 345 ? 128.342 121.289 77.782 1.00 122.88 345 PRO B C 1
ATOM 4358 O O . PRO B 1 345 ? 128.715 121.094 78.945 1.00 126.50 345 PRO B O 1
ATOM 4362 N N . GLU B 1 346 ? 127.820 120.317 77.032 1.00 132.68 346 GLU B N 1
ATOM 4363 C CA . GLU B 1 346 ? 127.653 118.975 77.581 1.00 134.31 346 GLU B CA 1
ATOM 4364 C C . GLU B 1 346 ? 129.001 118.329 77.873 1.00 133.65 346 GLU B C 1
ATOM 4365 O O . GLU B 1 346 ? 129.196 117.730 78.937 1.00 132.23 346 GLU B O 1
ATOM 4371 N N . ALA B 1 347 ? 129.945 118.440 76.935 1.00 124.64 347 ALA B N 1
ATOM 4372 C CA . ALA B 1 347 ? 131.266 117.858 77.144 1.00 120.95 347 ALA B CA 1
ATOM 4373 C C . ALA B 1 347 ? 131.987 118.529 78.304 1.00 123.17 347 ALA B C 1
ATOM 4374 O O . ALA B 1 347 ? 132.613 117.855 79.130 1.00 126.53 347 ALA B O 1
ATOM 4376 N N . VAL B 1 348 ? 131.906 119.858 78.383 1.00 111.49 348 VAL B N 1
ATOM 4377 C CA . VAL B 1 348 ? 132.542 120.583 79.479 1.00 107.90 348 VAL B CA 1
ATOM 4378 C C . VAL B 1 348 ? 131.949 120.150 80.811 1.00 109.88 348 VAL B C 1
ATOM 4379 O O . VAL B 1 348 ? 132.672 119.894 81.780 1.00 115.83 348 VAL B O 1
ATOM 4383 N N . LEU B 1 349 ? 130.621 120.053 80.873 1.00 111.36 349 LEU B N 1
ATOM 4384 C CA . LEU B 1 349 ? 129.960 119.661 82.112 1.00 108.89 349 LEU B CA 1
ATOM 4385 C C . LEU B 1 349 ? 130.357 118.251 82.526 1.00 111.49 349 LEU B C 1
ATOM 4386 O O . LEU B 1 349 ? 130.668 118.000 83.696 1.00 116.91 349 LEU B O 1
ATOM 4391 N N . ALA B 1 350 ? 130.361 117.318 81.573 1.00 111.86 350 ALA B N 1
ATOM 4392 C CA . ALA B 1 350 ? 130.715 115.939 81.890 1.00 114.03 350 ALA B CA 1
ATOM 4393 C C . ALA B 1 350 ? 132.155 115.839 82.371 1.00 118.94 350 ALA B C 1
ATOM 4394 O O . ALA B 1 350 ? 132.443 115.175 83.375 1.00 122.30 350 ALA B O 1
ATOM 4396 N N . GLU B 1 351 ? 133.077 116.506 81.671 1.00 117.29 351 GLU B N 1
ATOM 4397 C CA . GLU B 1 351 ? 134.481 116.443 82.054 1.00 114.72 351 GLU B CA 1
ATOM 4398 C C . GLU B 1 351 ? 134.712 117.066 83.423 1.00 118.45 351 GLU B C 1
ATOM 4399 O O . GLU B 1 351 ? 135.443 116.510 84.248 1.00 121.23 351 GLU B O 1
ATOM 4405 N N . ALA B 1 352 ? 134.093 118.219 83.686 1.00 108.74 352 ALA B N 1
ATOM 4406 C CA . ALA B 1 352 ? 134.271 118.870 84.978 1.00 104.33 352 ALA B CA 1
ATOM 4407 C C . ALA B 1 352 ? 133.697 118.026 86.106 1.00 109.59 352 ALA B C 1
ATOM 4408 O O . ALA B 1 352 ? 134.315 117.899 87.170 1.00 118.44 352 ALA B O 1
ATOM 4410 N N . SER B 1 353 ? 132.515 117.441 85.897 1.00 112.48 353 SER B N 1
ATOM 4411 C CA . SER B 1 353 ? 131.926 116.594 86.926 1.00 109.87 353 SER B CA 1
ATOM 4412 C C . SER B 1 353 ? 132.797 115.377 87.199 1.00 112.72 353 SER B C 1
ATOM 4413 O O . SER B 1 353 ? 133.020 115.012 88.361 1.00 117.47 353 SER B O 1
ATOM 4416 N N . SER B 1 354 ? 133.306 114.739 86.142 1.00 116.62 354 SER B N 1
ATOM 4417 C CA . SER B 1 354 ? 134.168 113.579 86.329 1.00 115.96 354 SER B CA 1
ATOM 4418 C C . SER B 1 354 ? 135.443 113.955 87.068 1.00 118.51 354 SER B C 1
ATOM 4419 O O . SER B 1 354 ? 135.876 113.237 87.978 1.00 121.12 354 SER B O 1
ATOM 4422 N N . ARG B 1 355 ? 136.056 115.081 86.696 1.00 116.50 355 ARG B N 1
ATOM 4423 C CA . ARG B 1 355 ? 137.282 115.508 87.359 1.00 109.75 355 ARG B CA 1
ATOM 4424 C C . ARG B 1 355 ? 137.039 115.794 88.832 1.00 107.20 355 ARG B C 1
ATOM 4425 O O . ARG B 1 355 ? 137.825 115.376 89.688 1.00 118.83 355 ARG B O 1
ATOM 4433 N N . LEU B 1 356 ? 135.956 116.505 89.148 1.00 104.52 356 LEU B N 1
ATOM 4434 C CA . LEU B 1 356 ? 135.667 116.809 90.544 1.00 110.91 356 LEU B CA 1
ATOM 4435 C C . LEU B 1 356 ? 135.405 115.540 91.341 1.00 113.37 356 LEU B C 1
ATOM 4436 O O . LEU B 1 356 ? 135.929 115.377 92.449 1.00 118.27 356 LEU B O 1
ATOM 4441 N N . TYR B 1 357 ? 134.613 114.619 90.786 1.00 121.75 357 TYR B N 1
ATOM 4442 C CA . TYR B 1 357 ? 134.308 113.388 91.505 1.00 121.33 357 TYR B CA 1
ATOM 4443 C C . TYR B 1 357 ? 135.561 112.554 91.733 1.00 124.33 357 TYR B C 1
ATOM 4444 O O . TYR B 1 357 ? 135.755 111.996 92.819 1.00 126.44 357 TYR B O 1
ATOM 4453 N N . SER B 1 358 ? 136.426 112.454 90.724 1.00 118.43 358 SER B N 1
ATOM 4454 C CA . SER B 1 358 ? 137.619 111.627 90.862 1.00 115.65 358 SER B CA 1
ATOM 4455 C C . SER B 1 358 ? 138.618 112.252 91.827 1.00 119.68 358 SER B C 1
ATOM 4456 O O . SER B 1 358 ? 139.155 111.569 92.706 1.00 122.40 358 SER B O 1
ATOM 4459 N N . ARG B 1 359 ? 138.883 113.551 91.682 1.00 114.58 359 ARG B N 1
ATOM 4460 C CA . ARG B 1 359 ? 139.924 114.188 92.478 1.00 106.91 359 ARG B CA 1
ATOM 4461 C C . ARG B 1 359 ? 139.492 114.419 93.921 1.00 112.46 359 ARG B C 1
ATOM 4462 O O . ARG B 1 359 ? 140.281 114.196 94.844 1.00 112.85 359 ARG B O 1
ATOM 4470 N N . PHE B 1 360 ? 138.257 114.869 94.144 1.00 104.99 360 PHE B N 1
ATOM 4471 C CA . PHE B 1 360 ? 137.842 115.297 95.470 1.00 106.32 360 PHE B CA 1
ATOM 4472 C C . PHE B 1 360 ? 136.691 114.496 96.058 1.00 109.98 360 PHE B C 1
ATOM 4473 O O . PHE B 1 360 ? 136.421 114.633 97.256 1.00 109.69 360 PHE B O 1
ATOM 4481 N N . GLY B 1 361 ? 136.010 113.674 95.267 1.00 116.92 361 GLY B N 1
ATOM 4482 C CA . GLY B 1 361 ? 134.951 112.838 95.794 1.00 118.62 361 GLY B CA 1
ATOM 4483 C C . GLY B 1 361 ? 133.785 113.612 96.368 1.00 116.62 361 GLY B C 1
ATOM 4484 O O . GLY B 1 361 ? 133.316 113.313 97.470 1.00 114.37 361 GLY B O 1
ATOM 4485 N N . PHE B 1 362 ? 133.315 114.618 95.639 1.00 114.68 362 PHE B N 1
ATOM 4486 C CA . PHE B 1 362 ? 132.165 115.386 96.090 1.00 109.71 362 PHE B CA 1
ATOM 4487 C C . PHE B 1 362 ? 130.901 114.547 95.975 1.00 111.68 362 PHE B C 1
ATOM 4488 O O . PHE B 1 362 ? 130.624 113.961 94.925 1.00 113.03 362 PHE B O 1
ATOM 4496 N N . SER B 1 363 ? 130.135 114.483 97.065 1.00 104.29 363 SER B N 1
ATOM 4497 C CA . SER B 1 363 ? 128.888 113.728 97.043 1.00 101.04 363 SER B CA 1
ATOM 4498 C C . SER B 1 363 ? 127.868 114.376 96.117 1.00 105.54 363 SER B C 1
ATOM 4499 O O . SER B 1 363 ? 127.131 113.679 95.412 1.00 107.79 363 SER B O 1
ATOM 4502 N N . SER B 1 364 ? 127.810 115.703 96.108 1.00 111.26 364 SER B N 1
ATOM 4503 C CA . SER B 1 364 ? 126.920 116.449 95.234 1.00 108.69 364 SER B CA 1
ATOM 4504 C C . SER B 1 364 ? 127.715 117.533 94.527 1.00 110.03 364 SER B C 1
ATOM 4505 O O . SER B 1 364 ? 128.624 118.127 95.112 1.00 119.02 364 SER B O 1
ATOM 4508 N N . CYS B 1 365 ? 127.375 117.786 93.267 1.00 107.94 365 CYS B N 1
ATOM 4509 C CA . CYS B 1 365 ? 128.095 118.770 92.467 1.00 103.82 365 CYS B CA 1
ATOM 4510 C C . CYS B 1 365 ? 127.148 119.346 91.428 1.00 111.54 365 CYS B C 1
ATOM 4511 O O . CYS B 1 365 ? 126.622 118.605 90.594 1.00 117.15 365 CYS B O 1
ATOM 4514 N N . THR B 1 366 ? 126.939 120.658 91.476 1.00 97.37 366 THR B N 1
ATOM 4515 C CA . THR B 1 366 ? 126.090 121.363 90.524 1.00 95.78 366 THR B CA 1
ATOM 4516 C C . THR B 1 366 ? 126.907 122.468 89.877 1.00 97.52 366 THR B C 1
ATOM 4517 O O . THR B 1 366 ? 127.393 123.367 90.568 1.00 111.72 366 THR B O 1
ATOM 4521 N N . LEU B 1 367 ? 127.054 122.406 88.558 1.00 91.09 367 LEU B N 1
ATOM 4522 C CA . LEU B 1 367 ? 127.847 123.373 87.812 1.00 87.70 367 LEU B CA 1
ATOM 4523 C C . LEU B 1 367 ? 126.955 124.070 86.799 1.00 92.88 367 LEU B C 1
ATOM 4524 O O . LEU B 1 367 ? 126.309 123.410 85.980 1.00 105.25 367 LEU B O 1
ATOM 4529 N N . GLN B 1 368 ? 126.930 125.396 86.846 1.00 93.71 368 GLN B N 1
ATOM 4530 C CA . GLN B 1 368 ? 126.158 126.200 85.908 1.00 91.49 368 GLN B CA 1
ATOM 4531 C C . GLN B 1 368 ? 127.088 126.652 84.791 1.00 98.34 368 GLN B C 1
ATOM 4532 O O . GLN B 1 368 ? 127.965 127.491 85.008 1.00 110.33 368 GLN B O 1
ATOM 4538 N N . VAL B 1 369 ? 126.897 126.096 83.601 1.00 98.18 369 VAL B N 1
ATOM 4539 C CA . VAL B 1 369 ? 127.744 126.400 82.456 1.00 98.42 369 VAL B CA 1
ATOM 4540 C C . VAL B 1 369 ? 127.170 127.626 81.757 1.00 100.57 369 VAL B C 1
ATOM 4541 O O . VAL B 1 369 ? 126.154 127.541 81.063 1.00 111.39 369 VAL B O 1
ATOM 4545 N N . GLU B 1 370 ? 127.820 128.768 81.944 1.00 110.80 370 GLU B N 1
ATOM 4546 C CA . GLU B 1 370 ? 127.427 130.015 81.315 1.00 110.03 370 GLU B CA 1
ATOM 4547 C C . GLU B 1 370 ? 128.271 130.242 80.065 1.00 114.56 370 GLU B C 1
ATOM 4548 O O . GLU B 1 370 ? 129.119 129.427 79.700 1.00 120.63 370 GLU B O 1
ATOM 4554 N N . GLN B 1 371 ? 128.030 131.363 79.397 1.00 125.67 371 GLN B N 1
ATOM 4555 C CA . GLN B 1 371 ? 128.802 131.766 78.230 1.00 121.35 371 GLN B CA 1
ATOM 4556 C C . GLN B 1 371 ? 129.669 132.958 78.599 1.00 130.54 371 GLN B C 1
ATOM 4557 O O . GLN B 1 371 ? 129.182 133.922 79.197 1.00 135.46 371 GLN B O 1
ATOM 4563 N N . TYR B 1 372 ? 130.950 132.892 78.247 1.00 139.93 372 TYR B N 1
ATOM 4564 C CA . TYR B 1 372 ? 131.905 133.915 78.662 1.00 140.35 372 TYR B CA 1
ATOM 4565 C C . TYR B 1 372 ? 131.720 135.151 77.795 1.00 141.16 372 TYR B C 1
ATOM 4566 O O . TYR B 1 372 ? 132.326 135.292 76.733 1.00 140.33 372 TYR B O 1
ATOM 4575 N N . GLN B 1 373 ? 130.869 136.059 78.256 1.00 160.08 373 GLN B N 1
ATOM 4576 C CA . GLN B 1 373 ? 130.763 137.358 77.620 1.00 162.03 373 GLN B CA 1
ATOM 4577 C C . GLN B 1 373 ? 131.993 138.199 77.955 1.00 162.56 373 GLN B C 1
ATOM 4578 O O . GLN B 1 373 ? 132.641 137.984 78.982 1.00 160.44 373 GLN B O 1
ATOM 4584 N N . PRO B 1 374 ? 132.346 139.158 77.097 1.00 175.19 374 PRO B N 1
ATOM 4585 C CA . PRO B 1 374 ? 133.456 140.063 77.436 1.00 174.54 374 PRO B CA 1
ATOM 4586 C C . PRO B 1 374 ? 133.202 140.880 78.689 1.00 174.11 374 PRO B C 1
ATOM 4587 O O . PRO B 1 374 ? 134.163 141.347 79.312 1.00 171.84 374 PRO B O 1
ATOM 4591 N N . GLU B 1 375 ? 131.941 141.068 79.079 1.00 180.91 375 GLU B N 1
ATOM 4592 C CA . GLU B 1 375 ? 131.609 141.805 80.290 1.00 181.16 375 GLU B CA 1
ATOM 4593 C C . GLU B 1 375 ? 131.739 140.964 81.553 1.00 182.33 375 GLU B C 1
ATOM 4594 O O . GLU B 1 375 ? 131.618 141.512 82.654 1.00 182.63 375 GLU B O 1
ATOM 4600 N N . MET B 1 376 ? 131.978 139.656 81.424 1.00 178.91 376 MET B N 1
ATOM 4601 C CA . MET B 1 376 ? 132.130 138.808 82.603 1.00 178.02 376 MET B CA 1
ATOM 4602 C C . MET B 1 376 ? 133.334 139.226 83.436 1.00 178.29 376 MET B C 1
ATOM 4603 O O . MET B 1 376 ? 133.266 139.252 84.671 1.00 176.76 376 MET B O 1
ATOM 4608 N N . ALA B 1 377 ? 134.444 139.559 82.782 1.00 186.72 377 ALA B N 1
ATOM 4609 C CA . ALA B 1 377 ? 135.669 139.942 83.471 1.00 186.50 377 ALA B CA 1
ATOM 4610 C C . ALA B 1 377 ? 135.632 141.368 84.005 1.00 187.99 377 ALA B C 1
ATOM 4611 O O . ALA B 1 377 ? 136.671 141.880 84.434 1.00 187.83 377 ALA B O 1
ATOM 4613 N N . GLN B 1 378 ? 134.468 142.018 83.988 1.00 195.29 378 GLN B N 1
ATOM 4614 C CA . GLN B 1 378 ? 134.329 143.372 84.499 1.00 193.94 378 GLN B CA 1
ATOM 4615 C C . GLN B 1 378 ? 133.432 143.472 85.722 1.00 193.43 378 GLN B C 1
ATOM 4616 O O . GLN B 1 378 ? 133.572 144.429 86.490 1.00 192.22 378 GLN B O 1
ATOM 4622 N N . CYS B 1 379 ? 132.524 142.520 85.922 1.00 196.89 379 CYS B N 1
ATOM 4623 C CA . CYS B 1 379 ? 131.625 142.571 87.065 1.00 196.88 379 CYS B CA 1
ATOM 4624 C C . CYS B 1 379 ? 132.395 142.383 88.365 1.00 196.55 379 CYS B C 1
ATOM 4625 O O . CYS B 1 379 ? 133.275 141.524 88.467 1.00 197.34 379 CYS B O 1
ATOM 4628 N N . LEU B 1 380 ? 132.061 143.203 89.362 1.00 191.20 380 LEU B N 1
ATOM 4629 C CA . LEU B 1 380 ? 132.712 143.089 90.662 1.00 191.85 380 LEU B CA 1
ATOM 4630 C C . LEU B 1 380 ? 132.345 141.780 91.350 1.00 193.78 380 LEU B C 1
ATOM 4631 O O . LEU B 1 380 ? 133.193 141.151 91.994 1.00 192.56 380 LEU B O 1
ATOM 4636 N N . ARG B 1 381 ? 131.087 141.353 91.225 1.00 196.36 381 ARG B N 1
ATOM 4637 C CA . ARG B 1 381 ? 130.642 140.140 91.899 1.00 194.28 381 ARG B CA 1
ATOM 4638 C C . ARG B 1 381 ? 131.150 138.874 91.223 1.00 193.54 381 ARG B C 1
ATOM 4639 O O . ARG B 1 381 ? 131.085 137.798 91.826 1.00 192.70 381 ARG B O 1
ATOM 4647 N N . CYS B 1 382 ? 131.645 138.971 89.990 1.00 186.17 382 CYS B N 1
ATOM 4648 C CA . CYS B 1 382 ? 132.177 137.823 89.270 1.00 184.05 382 CYS B CA 1
ATOM 4649 C C . CYS B 1 382 ? 133.668 137.622 89.512 1.00 185.06 382 CYS B C 1
ATOM 4650 O O . CYS B 1 382 ? 134.347 137.018 88.675 1.00 184.38 382 CYS B O 1
ATOM 4653 N N . GLN B 1 383 ? 134.188 138.113 90.633 1.00 183.86 383 GLN B N 1
ATOM 4654 C CA . GLN B 1 383 ? 135.598 137.990 90.973 1.00 182.31 383 GLN B CA 1
ATOM 4655 C C . GLN B 1 383 ? 135.763 137.084 92.185 1.00 181.85 383 GLN B C 1
ATOM 4656 O O . GLN B 1 383 ? 135.013 137.191 93.160 1.00 181.77 383 GLN B O 1
ATOM 4662 N N . GLU B 1 384 ? 136.751 136.196 92.118 1.00 165.74 384 GLU B N 1
ATOM 4663 C CA . GLU B 1 384 ? 136.990 135.252 93.193 1.00 168.58 384 GLU B CA 1
ATOM 4664 C C . GLU B 1 384 ? 137.535 135.969 94.428 1.00 166.24 384 GLU B C 1
ATOM 4665 O O . GLU B 1 384 ? 138.099 137.061 94.327 1.00 165.02 384 GLU B O 1
ATOM 4671 N N . PRO B 1 385 ? 137.355 135.378 95.608 1.00 156.36 385 PRO B N 1
ATOM 4672 C CA . PRO B 1 385 ? 137.889 135.995 96.818 1.00 156.19 385 PRO B CA 1
ATOM 4673 C C . PRO B 1 385 ? 139.396 136.124 96.737 1.00 156.41 385 PRO B C 1
ATOM 4674 O O . PRO B 1 385 ? 140.075 135.298 96.100 1.00 153.40 385 PRO B O 1
ATOM 4678 N N . PRO B 1 386 ? 139.964 137.150 97.365 1.00 170.28 386 PRO B N 1
ATOM 4679 C CA . PRO B 1 386 ? 141.414 137.350 97.291 1.00 168.41 386 PRO B CA 1
ATOM 4680 C C . PRO B 1 386 ? 142.166 136.296 98.089 1.00 170.58 386 PRO B C 1
ATOM 4681 O O . PRO B 1 386 ? 141.629 135.653 98.993 1.00 170.51 386 PRO B O 1
ATOM 4685 N N . GLN B 1 387 ? 143.436 136.126 97.728 1.00 170.65 387 GLN B N 1
ATOM 4686 C CA . GLN B 1 387 ? 144.285 135.148 98.393 1.00 170.89 387 GLN B CA 1
ATOM 4687 C C . GLN B 1 387 ? 144.433 135.480 99.873 1.00 171.57 387 GLN B C 1
ATOM 4688 O O . GLN B 1 387 ? 144.516 136.648 100.261 1.00 170.28 387 GLN B O 1
ATOM 4694 N N . ALA B 1 388 ? 144.460 134.441 100.700 1.00 179.70 388 ALA B N 1
ATOM 4695 C CA . ALA B 1 388 ? 144.606 134.613 102.139 1.00 179.89 388 ALA B CA 1
ATOM 4696 C C . ALA B 1 388 ? 146.036 134.999 102.498 1.00 180.10 388 ALA B C 1
ATOM 4697 O O . ALA B 1 388 ? 146.950 134.851 101.687 1.00 179.92 388 ALA B O 1
#

Solvent-accessible surface area: 30867 Å² total; per-residue (Å²): 45,26,28,106,99,50,151,55,113,128,55,99,47,121,120,64,45,103,34,61,133,63,35,116,60,36,16,57,76,14,113,107,22,26,44,43,6,62,90,11,0,162,111,0,71,3,9,0,1,38,9,6,4,9,49,5,74,16,15,14,24,58,30,110,21,49,22,111,14,48,141,11,60,80,114,102,36,48,24,66,15,11,10,7,46,54,2,13,70,4,27,22,38,20,60,23,12,35,39,24,111,65,43,6,36,89,11,34,141,76,0,107,64,37,70,82,152,64,131,29,117,25,69,16,41,33,0,35,120,15,2,40,105,3,11,77,26,2,87,112,28,9,124,78,36,112,119,95,145,70,41,130,58,37,35,88,85,10,79,41,12,19,136,33,2,95,30,3,28,62,12,0,76,77,4,99,137,103,94,121,107,57,44,16,0,0,88,13,0,63,111,39,1,94,88,26,34,48,78,9,49,63,69,50,120,46,10,70,50,12,0,24,0,1,2,6,117,130,11,25,6,53,66,0,50,74,9,0,63,60,3,101,24,13,116,27,10,3,42,6,20,0,2,2,2,6,107,111,50,17,5,1,6,0,1,0,0,0,47,90,131,28,79,41,63,57,6,8,60,62,0,29,55,53,0,116,88,135,42,36,10,56,8,27,3,1,4,20,8,50,59,83,124,86,6,66,146,18,138,76,13,98,47,24,101,134,129,50,21,28,110,99,48,152,55,114,126,54,98,44,119,116,67,46,104,36,63,137,65,35,118,59,38,16,59,74,14,113,106,22,25,42,43,6,65,89,11,0,163,110,0,68,2,9,0,1,41,9,6,4,10,44,5,73,16,16,13,24,58,32,112,22,49,19,112,14,48,142,12,60,82,113,102,35,47,25,66,16,10,11,6,46,53,2,11,68,4,26,23,40,20,60,22,12,36,40,21,112,67,43,6,37,90,10,33,142,75,0,107,63,37,70,82,154,64,133,30,118,23,68,16,39,33,0,38,123,15,3,40,104,2,10,80,26,2,88,113,28,9,126,81,37,111,120,97,146,68,41,128,56,37,36,85,84,10,79,42,12,19,137,33,3,97,29,3,26,60,11,0,74,78,4,98,134,102,94,124,109,57,43,15,0,0,86,14,0,60,112,38,1,94,87,26,34,48,80,8,50,63,68,50,121,45,10,70,48,14,0,22,1,1,3,6,117,126,13,25,6,54,69,0,49,74,8,0,61,61,3,102,25,14,130,32,9,4,41,7,21,0,2,3,1,7,108,111,50,17,4,1,6,0,2,0,0,0,46,88,130,28,78,40,61,59,6,11,59,62,0,36,54,52,1,116,88,135,43,38,11,57,8,26,3,1,2,20,6,50,56,79,125,84,7,66,146,15,140,79,13,97,49,24,102,133,131

Sequence (614 aa):
HCHRDPLPPPGLTPERLHARRQLYAACAVCFVFMAGEVVGGYLAHSLAIMTDAAHLLADVGSMMGSLFSLWLSTRPATRTMTFGWHRSETLGALASVVSLWMVTGILLYLAFVRLLHSDYHIEGGAMLLTASIAVCANLLMAFVLHQATSVRAAFVHVLGDLLQSFGVLAASILIYFKPQYKAADPISTFLFSICALGSTAPTLRDVLRILMEGTPRNVGFEPVRDTLLSVPGVRATHELHLWALTLTYHVASAHLAIDSTADPEAVLAEASSRLYSRFGFSSCTLQVEQYQPEMAQCLRCQEPPQAHCHRDPLPPPGLTPERLHARRQLYAACAVCFVFMAGEVVGGYLAHSLAIMTDAAHLLADVGSMMGSLFSLWLSTRPATRTMTFGWHRSETLGALASVVSLWMVTGILLYLAFVRLLHSDYHIEGGAMLLTASIAVCANLLMAFVLHQATSVRAAFVHVLGDLLQSFGVLAASILIYFKPQYKAADPISTFLFSICALGSTAPTLRDVLRILMEGTPRNVGFEPVRDTLLSVPGVRATHELHLWALTLTYHVASAHLAIDSTADPEAVLAEASSRLYSRFGFSSCTLQVEQYQPEMAQCLRCQEPPQA

Nearest PDB structures (foldseek):
  8xn1-assembly1_B  TM=9.920E-01  e=4.381E-44  Homo sapiens
  8xn1-assembly1_A  TM=9.907E-01  e=1.791E-43  Homo sapiens
  6xpd-assembly1_A  TM=8.049E-01  e=8.587E-23  Homo sapiens
  7y5g-assembly1_A  TM=7.886E-01  e=1.651E-22  Xenopus tropicalis
  7y5h-assembly1_A  TM=7.890E-01  e=2.495E-21  Xenopus tropicalis